Protein AF-A0AA38F2C9-F1 (afdb_monomer)

Secondary structure (DSSP, 8-state):
-BHHHHHHHHHHTTEE-S---SB---BHHHHHHTT-B---SSTT-SBGGGGEEEEEEEEE--GGGTSEEEEEEETT-TTHHHHTT-TTTT-EEEEEEE--EE--EEEEEEEEEEGGGHHHHHHHHHHH-TT-EEEEEGGGTEEEEEEEEEE-TTSS---EE--GGGS-EEHHHHHHHHHHHHHHHT-S--HHHHHHHHHHHHHHHHTTTTEESTTS----SPEEEEHHHHS-B--TT--TT-S-TTS-TTTTSPPPTT-EE-TT-TTTT---EEEEEEEEEGGGHHHHHHHHHHHHHH-GGGGHHHHHTT-EEEEEE----STTS-SS-EEEEEEEEE--SSTTPPPTTHHHHHHHHHIIIIIT--EE-TTSS-GGGGTTGGGGSS-HHHHHHHHHHH-TT-TT--HHHHHHTTSSS-S---STTTTTTTSS---SGGGG-GGGTEEEEE-S---SSSPPPEEEEE----TT------S-----TTSSSGGG--SSS---TTT-EE-TTS-EE-HHHHHHHHHTT-B-TTT-PBP-GGG-EEHHHH-HHHHHHHHTSEEE-TTGGGT---EEEHHHHHHHHHH-GGGG-EEE-TTT--EEEGGGHHHHHTTS---

InterPro domains:
  IPR007173 D-arabinono-1,4-lactone oxidase, C-terminal domain [PF04030] (273-410)
  IPR010030 L-gulonolactone oxidase, plant [TIGR01677] (2-452)
  IPR013083 Zinc finger, RING/FYVE/PHD-type [G3DSA:3.30.40.10] (495-590)
  IPR016169 FAD-binding, type PCMH, subdomain 2 [G3DSA:3.30.465.10] (1-101)
  IPR017907 Zinc finger, RING-type, conserved site [PS00518] (509-518)
  IPR036318 FAD-binding, type PCMH-like superfamily [SSF56176] (3-100)
  IPR055154 L-gulonolactone oxidase 2-like, C-terminal domain [PF22906] (423-452)

Foldseek 3Di:
DWQLVVQVVQVVVQWHQQEFAQAGLDDPQRLQQQQGFAFAPPDQGTTSLSFWQWWWFWFADDVVCVGIDIDIDGPVDPLSLLSSHPNQLLGHTPDTDGDIGGWWKKWWAKDKDFQPCVLPCVVVLRVVAGRWKWFAQLLVRIIIITRMHTDGPPPDWAKFAAAPLQAWDFLQVQQVVLVVQVVCQPDQDCVVLLVVLVVCVVVCNVQVNRMATRPDGNPHGGHMHISSRHNYHHHFQADPPDPDRSHRPQVPHDGDRGDIHNQPDPSGSGFDKAKWKWKFAPVCVSVLVVVLSVLCVVPSSLRSQQSNFRHWMWGWGAADLRFQDAHGGIIITITIGGADPDALDAGRSQQSVLQSRCCRVFVRVIATRRVGAFQQSLQCRSVRGNHLPVSVVSSCVRHVPRPSHDQSNCLSSVNHPHRADDDQCSVSRSRDQDDFQSVQPVVVQWGWDFHPPPDDDTDTGIGGDGDPPDPPDPPPVPVPDDDDPPPDCVVADEPDPDDQLQQWKAAPVRHTYGPVRLVVCVVPVCADPPPRHRGDPVRIGRCCVVPVPVSVVQQQDKDDAPCVVVPRPDIGGNVCNVVVVVPDPQQQPWDADPPPRDIDGNVCVVVVCVVPPDD

Structure (mmCIF, N/CA/C/O backbone):
data_AF-A0AA38F2C9-F1
#
_entry.id   AF-A0AA38F2C9-F1
#
loop_
_atom_site.group_PDB
_atom_site.id
_atom_site.type_symbol
_atom_site.label_atom_id
_atom_site.label_alt_id
_atom_site.label_comp_id
_atom_site.label_asym_id
_atom_site.label_entity_id
_atom_site.label_seq_id
_atom_site.pdbx_PDB_ins_code
_atom_site.Cartn_x
_atom_site.Cartn_y
_atom_site.Cartn_z
_atom_site.occupancy
_atom_site.B_iso_or_equiv
_atom_site.auth_seq_id
_atom_site.auth_comp_id
_atom_site.auth_asym_id
_atom_site.auth_atom_id
_atom_site.pdbx_PDB_model_num
ATOM 1 N N . VAL A 1 1 ? -1.061 -10.752 17.573 1.00 82.69 1 VAL A N 1
ATOM 2 C CA . VAL A 1 1 ? -0.953 -11.929 16.672 1.00 82.69 1 VAL A CA 1
ATOM 3 C C . VAL A 1 1 ? -0.639 -11.419 15.274 1.00 82.69 1 VAL A C 1
ATOM 5 O O . VAL A 1 1 ? -1.269 -10.444 14.869 1.00 82.69 1 VAL A O 1
ATOM 8 N N . GLY A 1 2 ? 0.355 -12.000 14.598 1.00 88.19 2 GLY A N 1
ATOM 9 C CA . GLY A 1 2 ? 0.677 -11.685 13.200 1.00 88.19 2 GLY A CA 1
ATOM 10 C C . GLY A 1 2 ? -0.240 -12.423 12.221 1.00 88.19 2 GLY A C 1
ATOM 11 O O . GLY A 1 2 ? -0.795 -13.469 12.567 1.00 88.19 2 GLY A O 1
ATOM 12 N N . LEU A 1 3 ? -0.402 -11.876 11.016 1.00 90.88 3 LEU A N 1
ATOM 13 C CA . LEU A 1 3 ? -1.291 -12.407 9.982 1.00 90.88 3 LEU A CA 1
ATOM 14 C C . LEU A 1 3 ? -0.943 -13.856 9.606 1.00 90.88 3 LEU A C 1
ATOM 16 O O . LEU A 1 3 ? -1.834 -14.703 9.638 1.00 90.88 3 LEU A O 1
ATOM 20 N N . ARG A 1 4 ? 0.335 -14.177 9.356 1.00 89.19 4 ARG A N 1
ATOM 21 C CA . ARG A 1 4 ? 0.777 -15.554 9.050 1.00 89.19 4 ARG A CA 1
ATOM 22 C C . ARG A 1 4 ? 0.271 -16.572 10.070 1.00 89.19 4 ARG A C 1
ATOM 24 O O . ARG A 1 4 ? -0.413 -17.528 9.715 1.00 89.19 4 ARG A O 1
ATOM 31 N N . LYS A 1 5 ? 0.526 -16.308 11.354 1.00 90.19 5 LYS A N 1
ATOM 32 C CA . LYS A 1 5 ? 0.117 -17.184 12.456 1.00 90.19 5 LYS A CA 1
ATOM 33 C C . LYS A 1 5 ? -1.395 -17.406 12.501 1.00 90.19 5 LYS A C 1
ATOM 35 O O . LYS A 1 5 ? -1.833 -18.515 12.793 1.00 90.19 5 LYS A O 1
ATOM 40 N N . LEU A 1 6 ? -2.200 -16.376 12.221 1.00 93.31 6 LEU A N 1
ATOM 41 C CA . LEU A 1 6 ? -3.653 -16.539 12.121 1.00 93.31 6 LEU A CA 1
ATOM 42 C C . LEU A 1 6 ? -4.019 -17.481 10.967 1.00 93.31 6 LEU A C 1
ATOM 44 O O . LEU A 1 6 ? -4.810 -18.401 11.163 1.00 93.31 6 LEU A O 1
ATOM 48 N N . LEU A 1 7 ? -3.446 -17.259 9.782 1.00 94.44 7 LEU A N 1
ATOM 49 C CA . LEU A 1 7 ? -3.750 -18.048 8.590 1.00 94.44 7 LEU A CA 1
ATOM 50 C C . LEU A 1 7 ? -3.402 -19.530 8.772 1.00 94.44 7 LEU A C 1
ATOM 52 O O . LEU A 1 7 ? -4.213 -20.386 8.418 1.00 94.44 7 LEU A O 1
ATOM 56 N N . ASP A 1 8 ? -2.256 -19.831 9.382 1.00 93.06 8 ASP A N 1
ATOM 57 C CA . ASP A 1 8 ? -1.821 -21.208 9.635 1.00 93.06 8 ASP A CA 1
ATOM 58 C C . ASP A 1 8 ? -2.732 -21.909 10.658 1.00 93.06 8 ASP A C 1
ATOM 60 O O . ASP A 1 8 ? -3.128 -23.061 10.466 1.00 93.06 8 ASP A O 1
ATOM 64 N N . VAL A 1 9 ? -3.141 -21.202 11.721 1.00 95.81 9 VAL A N 1
ATOM 65 C CA . VAL A 1 9 ? -4.092 -21.730 12.716 1.00 95.81 9 VAL A CA 1
ATOM 66 C C . VAL A 1 9 ? -5.458 -22.008 12.088 1.00 95.81 9 VAL A C 1
ATOM 68 O O . VAL A 1 9 ? -6.056 -23.047 12.374 1.00 95.81 9 VAL A O 1
ATOM 71 N N . LEU A 1 10 ? -5.956 -21.117 11.225 1.00 97.38 10 LEU A N 1
ATOM 72 C CA . LEU A 1 10 ? -7.212 -21.335 10.504 1.00 97.38 10 LEU A CA 1
ATOM 73 C C . LEU A 1 10 ? -7.112 -22.556 9.586 1.00 97.38 10 LEU A C 1
ATOM 75 O O . LEU A 1 10 ? -7.970 -23.439 9.653 1.00 97.38 10 LEU A O 1
ATOM 79 N N . ALA A 1 11 ? -6.041 -22.651 8.796 1.00 97.06 11 ALA A N 1
ATOM 80 C CA . ALA A 1 11 ? -5.825 -23.767 7.884 1.00 97.06 11 ALA A CA 1
ATOM 81 C C . ALA A 1 11 ? -5.763 -25.111 8.625 1.00 97.06 11 ALA A C 1
ATOM 83 O O . ALA A 1 11 ? -6.429 -26.065 8.220 1.00 97.06 11 ALA A O 1
ATOM 84 N N . ALA A 1 12 ? -5.065 -25.172 9.765 1.00 97.75 12 ALA A N 1
ATOM 85 C CA . ALA A 1 12 ? -5.003 -26.359 10.622 1.00 97.75 12 ALA A CA 1
ATOM 86 C C . ALA A 1 12 ? -6.372 -26.777 11.199 1.00 97.75 12 ALA A C 1
ATOM 88 O O . ALA A 1 12 ? -6.556 -27.924 11.604 1.00 97.75 12 ALA A O 1
ATOM 89 N N . LYS A 1 13 ? -7.347 -25.861 11.237 1.00 98.12 13 LYS A N 1
ATOM 90 C CA . LYS A 1 13 ? -8.738 -26.121 11.642 1.00 98.12 13 LYS A CA 1
ATOM 91 C C . LYS A 1 13 ? -9.680 -26.367 10.460 1.00 98.12 13 LYS A C 1
ATOM 93 O O . LYS A 1 13 ? -10.885 -26.470 10.668 1.00 98.12 13 LYS A O 1
ATOM 98 N N . GLY A 1 14 ? -9.162 -26.472 9.234 1.00 98.25 14 GLY A N 1
ATOM 99 C CA . GLY A 1 14 ? -9.986 -26.634 8.035 1.00 98.25 14 GLY A CA 1
ATOM 100 C C . GLY A 1 14 ? -10.771 -25.370 7.675 1.00 98.25 14 GLY A C 1
ATOM 101 O O . GLY A 1 14 ? -11.826 -25.465 7.046 1.00 98.25 14 GLY A O 1
ATOM 102 N N . LEU A 1 15 ? -10.260 -24.197 8.058 1.00 98.50 15 LEU A N 1
ATOM 103 C CA . LEU A 1 15 ? -10.855 -22.886 7.806 1.00 98.50 15 LEU A CA 1
ATOM 104 C C . LEU A 1 15 ? -9.915 -21.999 6.977 1.00 98.50 15 LEU A C 1
ATOM 106 O O . LEU A 1 15 ? -8.709 -22.230 6.911 1.00 98.50 15 LEU A O 1
ATOM 110 N N . ALA A 1 16 ? -10.461 -20.965 6.347 1.00 97.06 16 ALA A N 1
ATOM 111 C CA . ALA A 1 16 ? -9.704 -19.990 5.575 1.00 97.06 16 ALA A CA 1
ATOM 112 C C . ALA A 1 16 ? -10.287 -18.583 5.720 1.00 97.06 16 ALA A C 1
ATOM 114 O O . ALA A 1 16 ? -11.503 -18.393 5.692 1.00 97.06 16 ALA A O 1
ATOM 115 N N . LEU A 1 17 ? -9.402 -17.587 5.802 1.00 96.00 17 LEU A N 1
ATOM 116 C CA . LEU A 1 17 ? -9.765 -16.209 5.492 1.00 96.00 17 LEU A CA 1
ATOM 117 C C . LEU A 1 17 ? -9.723 -16.041 3.960 1.00 96.00 17 LEU A C 1
ATOM 119 O O . LEU A 1 17 ? -8.668 -16.327 3.381 1.00 96.00 17 LEU A O 1
ATOM 123 N N . PRO A 1 18 ? -10.819 -15.635 3.290 1.00 94.00 18 PRO A N 1
ATOM 124 C CA . PRO A 1 18 ? -10.886 -15.656 1.825 1.00 94.00 18 PRO A CA 1
ATOM 125 C C . PRO A 1 18 ? -9.924 -14.683 1.148 1.00 94.00 18 PRO A C 1
ATOM 127 O O . PRO A 1 18 ? -9.417 -14.984 0.070 1.00 94.00 18 PRO A O 1
ATOM 130 N N . GLN A 1 19 ? -9.677 -13.538 1.787 1.00 94.44 19 GLN A N 1
ATOM 131 C CA . GLN A 1 19 ? -8.844 -12.452 1.280 1.00 94.44 19 GLN A CA 1
ATOM 132 C C . GLN A 1 19 ? -7.826 -12.021 2.326 1.00 94.44 19 GLN A C 1
ATOM 134 O O . GLN A 1 19 ? -8.123 -12.004 3.521 1.00 94.44 19 GLN A O 1
ATOM 139 N N . THR A 1 20 ? -6.636 -11.644 1.868 1.00 93.19 20 THR A N 1
ATOM 140 C CA . THR A 1 20 ? -5.574 -11.078 2.699 1.00 93.19 20 THR A CA 1
ATOM 141 C C . THR A 1 20 ? -4.602 -10.256 1.843 1.00 93.19 20 THR A C 1
ATOM 143 O O . THR A 1 20 ? -4.793 -10.143 0.635 1.00 93.19 20 THR A O 1
ATOM 146 N N . THR A 1 21 ? -3.571 -9.684 2.462 1.00 92.38 21 THR A N 1
ATOM 147 C CA . THR A 1 21 ? -2.448 -9.009 1.800 1.00 92.38 21 THR A CA 1
ATOM 148 C C . THR A 1 21 ? -1.398 -9.982 1.263 1.00 92.38 21 THR A C 1
ATOM 150 O O . THR A 1 21 ? -1.154 -11.030 1.862 1.00 92.38 21 THR A O 1
ATOM 153 N N . ASP A 1 22 ? -0.680 -9.583 0.212 1.00 90.62 22 ASP A N 1
ATOM 154 C CA . ASP A 1 22 ? 0.402 -10.392 -0.378 1.00 90.62 22 ASP A CA 1
ATOM 155 C C . ASP A 1 22 ? 1.571 -10.624 0.601 1.00 90.62 22 ASP A C 1
ATOM 157 O O . ASP A 1 22 ? 2.200 -11.679 0.574 1.00 90.62 22 ASP A O 1
ATOM 161 N N . TRP A 1 23 ? 1.818 -9.680 1.519 1.00 91.00 23 TRP A N 1
ATOM 162 C CA . TRP A 1 23 ? 2.770 -9.829 2.626 1.00 91.00 23 TRP A CA 1
ATOM 163 C C . TRP A 1 23 ? 2.051 -10.123 3.945 1.00 91.00 23 TRP A C 1
ATOM 165 O O . TRP A 1 23 ? 1.129 -9.400 4.330 1.00 91.00 23 TRP A O 1
ATOM 175 N N . ASP A 1 24 ? 2.497 -11.149 4.669 1.00 89.25 24 ASP A N 1
ATOM 176 C CA . ASP A 1 24 ? 1.872 -11.603 5.922 1.00 89.25 24 ASP A CA 1
ATOM 177 C C . ASP A 1 24 ? 2.577 -11.141 7.214 1.00 89.25 24 ASP A C 1
ATOM 179 O O . ASP A 1 24 ? 2.164 -11.522 8.315 1.00 89.25 24 ASP A O 1
ATOM 183 N N . GLY A 1 25 ? 3.611 -10.299 7.111 1.00 87.38 25 GLY A N 1
ATOM 184 C CA . GLY A 1 25 ? 4.356 -9.772 8.264 1.00 87.38 25 GLY A CA 1
ATOM 185 C C . GLY A 1 25 ? 3.619 -8.687 9.060 1.00 87.38 25 GLY A C 1
ATOM 186 O O . GLY A 1 25 ? 4.224 -7.977 9.859 1.00 87.38 25 GLY A O 1
ATOM 187 N N . LEU A 1 26 ? 2.310 -8.536 8.844 1.00 90.38 26 LEU A N 1
ATOM 188 C CA . LEU A 1 26 ? 1.482 -7.484 9.425 1.00 90.38 26 LEU A CA 1
ATOM 189 C C . LEU A 1 26 ? 0.777 -7.943 10.708 1.00 90.38 26 LEU A C 1
ATOM 191 O O . LEU A 1 26 ? 0.357 -9.096 10.851 1.00 90.38 26 LEU A O 1
ATOM 195 N N . SER A 1 27 ? 0.578 -7.009 11.641 1.00 92.69 27 SER A N 1
ATOM 196 C CA . SER A 1 27 ? -0.274 -7.232 12.813 1.00 92.69 27 SER A CA 1
ATOM 197 C C . SER A 1 27 ? -1.757 -7.164 12.438 1.00 92.69 27 SER A C 1
ATOM 199 O O . SER A 1 27 ? -2.153 -6.419 11.541 1.00 92.69 27 SER A O 1
ATOM 201 N N . MET A 1 28 ? -2.610 -7.896 13.161 1.00 93.62 28 MET A N 1
ATOM 202 C CA . MET A 1 28 ? -4.052 -7.893 12.870 1.00 93.62 28 MET A CA 1
ATOM 203 C C . MET A 1 28 ? -4.741 -6.561 13.126 1.00 93.62 28 MET A C 1
ATOM 205 O O . MET A 1 28 ? -5.602 -6.170 12.345 1.00 93.62 28 MET A O 1
ATOM 209 N N . ALA A 1 29 ? -4.318 -5.830 14.156 1.00 95.12 29 ALA A N 1
ATOM 210 C CA . ALA A 1 29 ? -4.806 -4.476 14.379 1.00 95.12 29 ALA A CA 1
ATOM 211 C C . ALA A 1 29 ? -4.426 -3.550 13.211 1.00 95.12 29 ALA A C 1
ATOM 213 O O . ALA A 1 29 ? -5.278 -2.819 12.725 1.00 95.12 29 ALA A O 1
ATOM 214 N N . GLY A 1 30 ? -3.186 -3.622 12.709 1.00 95.44 30 GLY A N 1
ATOM 215 C CA . GLY A 1 30 ? -2.737 -2.796 11.583 1.00 95.44 30 GLY A CA 1
ATOM 216 C C . GLY A 1 30 ? -3.470 -3.107 10.276 1.00 95.44 30 GLY A C 1
ATOM 217 O O . GLY A 1 30 ? -3.908 -2.186 9.587 1.00 95.44 30 GLY A O 1
ATOM 218 N N . VAL A 1 31 ? -3.657 -4.398 9.973 1.00 95.19 31 VAL A N 1
ATOM 219 C CA . VAL A 1 31 ? -4.413 -4.878 8.802 1.00 95.19 31 VAL A CA 1
ATOM 220 C C . VAL A 1 31 ? -5.831 -4.310 8.778 1.00 95.19 31 VAL A C 1
ATOM 222 O O . VAL A 1 31 ? -6.266 -3.794 7.753 1.00 95.19 31 VAL A O 1
ATOM 225 N N . VAL A 1 32 ? -6.534 -4.362 9.912 1.00 96.38 32 VAL A N 1
ATOM 226 C CA . VAL A 1 32 ? -7.900 -3.837 10.024 1.00 96.38 32 VAL A CA 1
ATOM 227 C C . VAL A 1 32 ? -7.890 -2.309 9.966 1.00 96.38 32 VAL A C 1
ATOM 229 O O . VAL A 1 32 ? -8.516 -1.723 9.091 1.00 96.38 32 VAL A O 1
ATOM 232 N N . SER A 1 33 ? -7.104 -1.646 10.820 1.00 97.00 33 SER A N 1
ATOM 233 C CA . SER A 1 33 ? -7.107 -0.182 10.946 1.00 97.00 33 SER A CA 1
ATOM 234 C C . SER A 1 33 ? -6.791 0.573 9.654 1.00 97.00 33 SER A C 1
ATOM 236 O O . SER A 1 33 ? -7.200 1.726 9.530 1.00 97.00 33 SER A O 1
ATOM 238 N N . THR A 1 34 ? -6.078 -0.048 8.711 1.00 96.06 34 THR A N 1
ATOM 239 C CA . THR A 1 34 ? -5.669 0.569 7.437 1.00 96.06 34 THR A CA 1
ATOM 240 C C . THR A 1 34 ? -6.456 0.081 6.218 1.00 96.06 34 THR A C 1
ATOM 242 O O . THR A 1 34 ? -6.112 0.468 5.103 1.00 96.06 34 THR A O 1
ATOM 245 N N . ALA A 1 35 ? -7.513 -0.719 6.41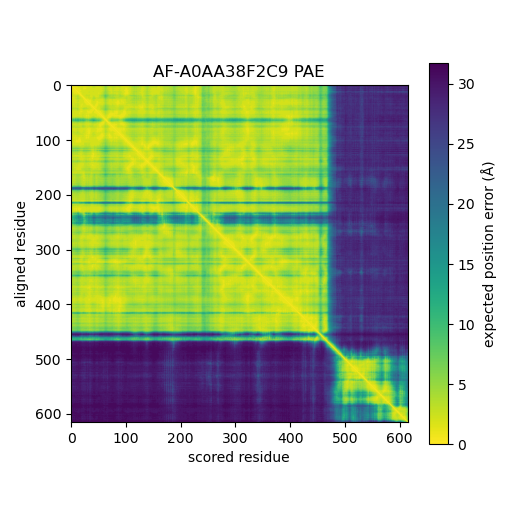7 1.00 95.62 35 ALA A N 1
ATOM 246 C CA . ALA A 1 35 ? -8.306 -1.338 5.348 1.00 95.62 35 ALA A CA 1
ATOM 247 C C . ALA A 1 35 ? -7.465 -2.179 4.369 1.00 95.62 35 ALA A C 1
ATOM 249 O O . ALA A 1 35 ? -7.669 -2.138 3.154 1.00 95.62 35 ALA A O 1
ATOM 250 N N . ALA A 1 36 ? -6.501 -2.942 4.892 1.00 95.56 36 ALA A N 1
ATOM 251 C CA . ALA A 1 36 ? -5.653 -3.778 4.057 1.00 95.56 36 ALA A CA 1
ATOM 252 C C . ALA A 1 36 ? -6.485 -4.832 3.301 1.00 95.56 36 ALA A C 1
ATOM 254 O O . ALA A 1 36 ? -7.548 -5.268 3.758 1.00 95.56 36 ALA A O 1
ATOM 255 N N . HIS A 1 37 ? -6.020 -5.225 2.115 1.00 95.44 37 HIS A 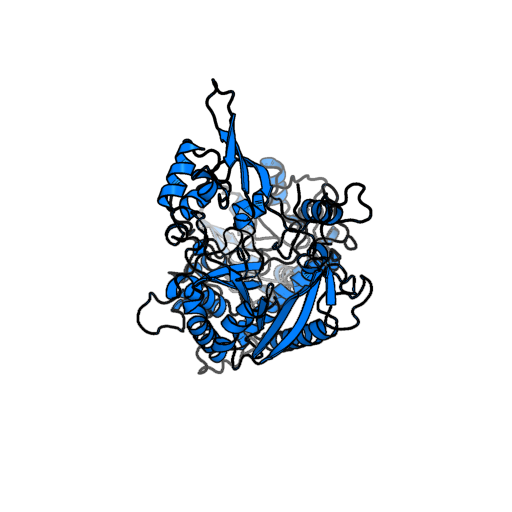N 1
ATOM 256 C CA . HIS A 1 37 ? -6.871 -5.929 1.160 1.00 95.44 37 HIS A CA 1
ATOM 257 C C . HIS A 1 37 ? -6.108 -6.837 0.195 1.00 95.44 37 HIS A C 1
ATOM 259 O O . HIS A 1 37 ? -4.913 -6.656 -0.042 1.00 95.44 37 HIS A O 1
ATOM 265 N N . GLY A 1 38 ? -6.853 -7.788 -0.373 1.00 94.81 38 GLY A N 1
ATOM 266 C CA . GLY A 1 38 ? -6.496 -8.549 -1.568 1.00 94.81 38 GLY A CA 1
ATOM 267 C C . GLY A 1 38 ? -7.128 -7.941 -2.825 1.00 94.81 38 GLY A C 1
ATOM 268 O O . GLY A 1 38 ? -7.227 -6.719 -2.957 1.00 94.81 38 GLY A O 1
ATOM 269 N N . SER A 1 39 ? -7.586 -8.787 -3.750 1.00 96.19 39 SER A N 1
ATOM 270 C CA . SER A 1 39 ? -8.213 -8.363 -5.011 1.00 96.19 39 SER A CA 1
ATOM 271 C C . SER A 1 39 ? -9.435 -9.225 -5.314 1.00 96.19 39 SER A C 1
ATOM 273 O O . SER A 1 39 ? -9.280 -10.417 -5.574 1.00 96.19 39 SER A O 1
ATOM 275 N N . SER A 1 40 ? -10.647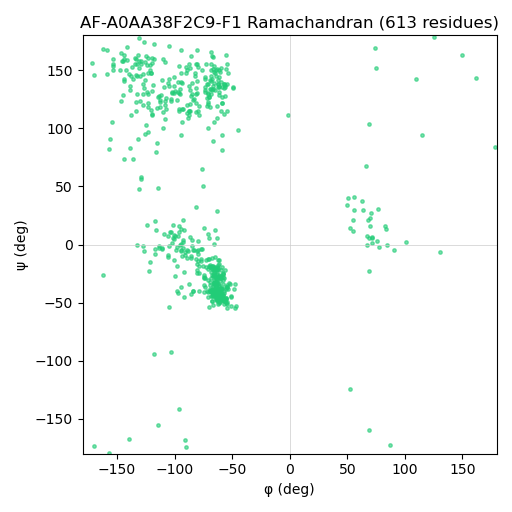 -8.656 -5.251 1.00 96.38 40 SER A N 1
ATOM 276 C CA . SER A 1 40 ? -11.880 -9.353 -5.653 1.00 96.38 40 SER A CA 1
ATOM 277 C C . SER A 1 40 ? -13.116 -8.452 -5.727 1.00 96.38 40 SER A C 1
ATOM 279 O O . SER A 1 40 ? -13.304 -7.569 -4.887 1.00 96.38 40 SER A O 1
ATOM 281 N N . LEU A 1 41 ? -14.009 -8.757 -6.679 1.00 96.25 41 LEU A N 1
ATOM 282 C CA . LEU A 1 41 ? -15.400 -8.267 -6.727 1.00 96.25 41 LEU A CA 1
ATOM 283 C C . LEU A 1 41 ? -16.438 -9.308 -6.263 1.00 96.25 41 LEU A C 1
ATOM 285 O O . LEU A 1 41 ? -17.647 -9.049 -6.285 1.00 96.25 41 LEU A O 1
ATOM 289 N N . TRP A 1 42 ? -15.993 -10.492 -5.851 1.00 95.88 42 TRP A N 1
ATOM 290 C CA . TRP A 1 42 ? -16.858 -11.602 -5.462 1.00 95.88 42 TRP A CA 1
ATOM 291 C C . TRP A 1 42 ? -17.182 -11.547 -3.972 1.00 95.88 42 TRP A C 1
ATOM 293 O O . TRP A 1 42 ? -16.416 -11.007 -3.177 1.00 95.88 42 TRP A O 1
ATOM 303 N N . GLY A 1 43 ? -18.334 -12.098 -3.578 1.00 94.31 43 GLY A N 1
ATOM 304 C CA . GLY A 1 43 ? -18.756 -12.127 -2.174 1.00 94.31 43 GLY A CA 1
ATOM 305 C C . GLY A 1 43 ? -18.718 -10.738 -1.522 1.00 94.31 43 GLY A C 1
ATOM 306 O O . GLY A 1 43 ? -19.327 -9.792 -2.039 1.00 94.31 43 GLY A O 1
ATOM 307 N N . LYS A 1 44 ? -17.978 -10.632 -0.408 1.00 94.19 44 LYS A N 1
ATOM 308 C CA . LYS A 1 44 ? -17.714 -9.384 0.333 1.00 94.19 44 LYS A CA 1
ATOM 309 C C . LYS A 1 44 ? -16.599 -8.511 -0.275 1.00 94.19 44 LYS A C 1
ATOM 311 O O . LYS A 1 44 ? -16.408 -7.385 0.158 1.00 94.19 44 LYS A O 1
ATOM 316 N N . GLY A 1 45 ? -15.902 -8.982 -1.309 1.00 95.19 45 GLY A N 1
ATOM 317 C CA . GLY A 1 45 ? -14.813 -8.263 -1.973 1.00 95.19 45 GLY A CA 1
ATOM 318 C C . GLY A 1 45 ? -13.445 -8.480 -1.327 1.00 95.19 45 GLY A C 1
ATOM 319 O O . GLY A 1 45 ? -13.287 -9.328 -0.447 1.00 95.19 45 GLY A O 1
ATOM 320 N N . GLY A 1 46 ? -12.448 -7.728 -1.807 1.00 94.62 46 GLY A N 1
ATOM 321 C CA . GLY A 1 46 ? -11.036 -7.856 -1.420 1.00 94.62 46 GLY A CA 1
ATOM 322 C C . GLY A 1 46 ? -10.644 -7.304 -0.040 1.00 94.62 46 GLY A C 1
ATOM 323 O O . GLY A 1 46 ? -9.586 -7.674 0.465 1.00 94.62 46 GLY A O 1
ATOM 324 N N . GLY A 1 47 ? -11.448 -6.429 0.570 1.00 95.81 47 GLY A N 1
ATOM 325 C CA . GLY A 1 47 ? -11.114 -5.772 1.840 1.00 95.81 47 GLY A CA 1
ATOM 326 C C . GLY A 1 47 ? -11.182 -6.716 3.040 1.00 95.81 47 GLY A C 1
ATOM 327 O O . GLY A 1 47 ? -12.209 -7.348 3.271 1.00 95.81 47 GLY A O 1
ATOM 328 N N . ILE A 1 48 ? -10.105 -6.815 3.825 1.00 96.12 48 ILE A N 1
ATOM 329 C CA . ILE A 1 48 ? -10.038 -7.732 4.981 1.00 96.12 48 ILE A CA 1
ATOM 330 C C . ILE A 1 48 ? -10.978 -7.278 6.105 1.00 96.12 48 ILE A C 1
ATOM 332 O O . ILE A 1 48 ? -11.542 -8.099 6.833 1.00 96.12 48 ILE A O 1
ATOM 336 N N . HIS A 1 49 ? -11.170 -5.966 6.233 1.00 96.62 49 HIS A N 1
ATOM 337 C CA . HIS A 1 49 ? -12.031 -5.333 7.226 1.00 96.62 49 HIS A CA 1
ATOM 338 C C . HIS A 1 49 ? -13.509 -5.761 7.095 1.00 96.62 49 HIS A C 1
ATOM 340 O O . HIS A 1 49 ? -14.177 -5.933 8.113 1.00 96.62 49 HIS A O 1
ATOM 346 N N . GLU A 1 50 ? -13.976 -6.109 5.888 1.00 96.88 50 GLU A N 1
ATOM 347 C CA . GLU A 1 50 ? -15.328 -6.649 5.622 1.00 96.88 50 GLU A CA 1
ATOM 348 C C . GLU A 1 50 ? -15.610 -8.005 6.300 1.00 96.88 50 GLU A C 1
ATOM 350 O O . GLU A 1 50 ? -16.764 -8.418 6.497 1.00 96.88 50 GLU A O 1
ATOM 355 N N . TYR A 1 51 ? -14.552 -8.738 6.646 1.00 97.31 51 TYR A N 1
ATOM 356 C CA . TYR A 1 51 ? -14.640 -10.046 7.294 1.00 97.31 51 TYR A CA 1
ATOM 357 C C . TYR A 1 51 ? -14.579 -9.945 8.825 1.00 97.31 51 TYR A C 1
ATOM 359 O O . TYR A 1 51 ? -14.727 -10.960 9.500 1.00 97.31 51 TYR A O 1
ATOM 367 N N . VAL A 1 52 ? -14.400 -8.754 9.407 1.00 98.12 52 VAL A N 1
ATOM 368 C CA . VAL A 1 52 ? -14.349 -8.553 10.865 1.00 98.12 52 VAL A CA 1
ATOM 369 C C . VAL A 1 52 ? -15.761 -8.485 11.438 1.00 98.12 52 VAL A C 1
ATOM 371 O O . VAL A 1 52 ? -16.464 -7.525 11.190 1.00 98.12 52 VAL A O 1
ATOM 374 N N . VAL A 1 53 ? -16.197 -9.427 12.268 1.00 98.19 53 VAL A N 1
ATOM 375 C CA . VAL A 1 53 ? -17.548 -9.419 12.882 1.00 98.19 53 VAL A CA 1
ATOM 376 C C . VAL A 1 53 ? -17.576 -8.871 14.312 1.00 98.19 53 VAL A C 1
ATOM 378 O O . VAL A 1 53 ? -18.642 -8.707 14.904 1.00 98.19 53 VAL A O 1
ATOM 381 N N . GLY A 1 54 ? -16.412 -8.557 14.881 1.00 98.50 54 GLY A N 1
ATOM 382 C CA . GLY A 1 54 ? -16.334 -7.904 16.183 1.00 98.50 54 GLY A CA 1
ATOM 383 C C . GLY A 1 54 ? -14.931 -7.448 16.559 1.00 98.50 54 GLY A C 1
ATOM 384 O O . GLY A 1 54 ? -13.933 -7.995 16.079 1.00 98.50 54 GLY A O 1
ATOM 385 N N . LEU A 1 55 ? -14.868 -6.449 17.437 1.00 98.50 55 LEU A N 1
ATOM 386 C CA . LEU A 1 55 ? -13.637 -5.830 17.927 1.00 98.50 55 LEU A CA 1
ATOM 387 C C . LEU A 1 55 ? -13.724 -5.576 19.435 1.00 98.50 55 LEU A C 1
ATOM 389 O O . LEU A 1 55 ? -14.779 -5.207 19.945 1.00 98.50 55 LEU A O 1
ATOM 393 N N . THR A 1 56 ? -12.595 -5.707 20.130 1.00 98.62 56 THR A N 1
ATOM 394 C CA . THR A 1 56 ? -12.414 -5.136 21.472 1.00 98.62 56 THR A CA 1
ATOM 395 C C . THR A 1 56 ? -11.360 -4.041 21.393 1.00 98.62 56 THR A C 1
ATOM 397 O O . THR A 1 56 ? -10.261 -4.279 20.885 1.00 98.62 56 THR A O 1
ATOM 400 N N . ILE A 1 57 ? -11.689 -2.852 21.895 1.00 98.50 57 ILE A N 1
ATOM 401 C CA . ILE A 1 57 ? -10.843 -1.656 21.817 1.00 98.50 57 ILE A CA 1
ATOM 402 C C . ILE A 1 57 ? -10.599 -1.115 23.221 1.00 98.50 57 ILE A C 1
ATOM 404 O O . ILE A 1 57 ? -11.532 -0.958 24.008 1.00 98.50 57 ILE A O 1
ATOM 408 N N . VAL A 1 58 ? -9.337 -0.836 23.532 1.00 98.06 58 VAL A N 1
ATOM 409 C CA . VAL A 1 58 ? -8.915 -0.125 24.738 1.00 98.06 58 VAL A CA 1
ATOM 410 C C . VAL A 1 58 ? -8.963 1.369 24.445 1.00 98.06 58 VAL A C 1
ATOM 412 O O . VAL A 1 58 ? -8.280 1.843 23.537 1.00 98.06 58 VAL A O 1
ATOM 415 N N . VAL A 1 59 ? -9.755 2.101 25.222 1.00 97.56 59 VAL A N 1
ATOM 416 C CA . VAL A 1 59 ? -9.935 3.551 25.076 1.00 97.56 59 VAL A CA 1
ATOM 417 C C . VAL A 1 59 ? -9.594 4.261 26.390 1.00 97.56 59 VAL A C 1
ATOM 419 O O . VAL A 1 59 ? -9.700 3.630 27.454 1.00 97.56 59 VAL A O 1
ATOM 422 N N . PRO A 1 60 ? -9.188 5.545 26.358 1.00 96.00 60 PRO A N 1
ATOM 423 C CA . PRO A 1 60 ? -8.877 6.276 27.573 1.00 96.00 60 PRO A CA 1
ATOM 424 C C . PRO A 1 60 ? -10.143 6.475 28.412 1.00 96.00 60 PRO A C 1
ATOM 426 O O . PRO A 1 60 ? -11.273 6.504 27.915 1.00 96.00 60 PRO A O 1
ATOM 429 N N . ALA A 1 61 ? -9.958 6.563 29.722 1.00 93.06 61 ALA A N 1
ATOM 430 C CA . ALA A 1 61 ? -11.034 6.739 30.681 1.00 93.06 61 ALA A CA 1
ATOM 431 C C . ALA A 1 61 ? -10.559 7.593 31.860 1.00 93.06 61 ALA A C 1
ATOM 433 O O . ALA A 1 61 ? -9.364 7.793 32.067 1.00 93.06 61 ALA A O 1
ATOM 434 N N . THR A 1 62 ? -11.492 8.096 32.664 1.00 89.19 62 THR A N 1
ATOM 435 C CA . THR A 1 62 ? -11.132 8.922 33.823 1.00 89.19 62 THR A CA 1
ATOM 436 C C . THR A 1 62 ? -10.415 8.101 34.900 1.00 89.19 62 THR A C 1
ATOM 438 O O . THR A 1 62 ? -10.471 6.867 34.923 1.00 89.19 62 THR A O 1
ATOM 441 N N . THR A 1 63 ? -9.785 8.778 35.864 1.00 88.88 63 THR A N 1
ATOM 442 C CA . THR A 1 63 ? -9.152 8.126 37.028 1.00 88.88 63 THR A CA 1
ATOM 443 C C . THR A 1 63 ? -10.124 7.212 37.781 1.00 88.88 63 THR A C 1
ATOM 445 O O . THR A 1 63 ? -9.758 6.120 38.210 1.00 88.88 63 THR A O 1
ATOM 448 N N . HIS A 1 64 ? -11.396 7.612 37.870 1.00 89.81 64 HIS A N 1
ATOM 449 C CA . HIS A 1 64 ? -12.460 6.848 38.527 1.00 89.81 64 HIS A CA 1
ATOM 450 C C . HIS A 1 64 ? -12.793 5.554 37.769 1.00 89.81 64 HIS A C 1
ATOM 452 O O . HIS A 1 64 ? -13.228 4.571 38.362 1.00 89.81 64 HIS A O 1
ATOM 458 N N . GLN A 1 65 ? -12.538 5.537 36.460 1.00 87.69 65 GLN A N 1
ATOM 459 C CA . GLN A 1 65 ? -12.676 4.381 35.577 1.00 87.69 65 GLN A CA 1
ATOM 460 C C . GLN A 1 65 ? -11.349 3.632 35.374 1.00 87.69 65 GLN A C 1
ATOM 462 O O . GLN A 1 65 ? -11.250 2.810 34.471 1.00 87.69 65 GLN A O 1
ATOM 467 N N . ARG A 1 66 ? -10.343 3.877 36.227 1.00 89.31 66 ARG A N 1
ATOM 468 C CA . ARG A 1 66 ? -9.009 3.251 36.176 1.00 89.31 66 ARG A CA 1
ATOM 469 C C . ARG A 1 66 ? -8.210 3.566 34.902 1.00 89.31 66 ARG A C 1
ATOM 471 O O . ARG A 1 66 ? -7.478 2.706 34.423 1.00 89.31 66 ARG A O 1
ATOM 478 N N . TYR A 1 67 ? -8.311 4.795 34.388 1.00 91.44 67 TYR A N 1
ATOM 479 C CA . TYR A 1 67 ? -7.526 5.349 33.264 1.00 91.44 67 TYR A CA 1
ATOM 480 C C . TYR A 1 67 ? -7.797 4.758 31.872 1.00 91.44 67 TYR A C 1
ATOM 482 O O . TYR A 1 67 ? -7.555 5.428 30.871 1.00 91.44 67 TYR A O 1
ATOM 490 N N . ALA A 1 68 ? -8.321 3.537 31.779 1.00 95.06 68 ALA A N 1
ATOM 491 C CA . ALA A 1 68 ? -8.702 2.914 30.519 1.00 95.06 68 ALA A CA 1
ATOM 492 C C . ALA A 1 68 ? -9.916 2.001 30.702 1.00 95.06 68 ALA A C 1
ATOM 494 O O . ALA A 1 68 ? -10.108 1.394 31.757 1.00 95.06 68 ALA A O 1
ATOM 495 N N . LYS A 1 69 ? -10.719 1.863 29.647 1.00 95.38 69 LYS A N 1
ATOM 496 C CA . LYS A 1 69 ? -11.851 0.928 29.600 1.00 95.38 69 LYS A CA 1
ATOM 497 C C . LYS A 1 69 ? -11.855 0.145 28.292 1.00 95.38 69 LYS A C 1
ATOM 499 O O . LYS A 1 69 ? -11.260 0.565 27.301 1.00 95.38 69 LYS A O 1
ATOM 504 N N . LEU A 1 70 ? -12.552 -0.987 28.300 1.00 97.19 70 LEU A N 1
ATOM 505 C CA . LEU A 1 70 ? -12.775 -1.805 27.113 1.00 97.19 70 LEU A CA 1
ATOM 506 C C . LEU A 1 70 ? -14.115 -1.446 26.476 1.00 97.19 70 LEU A C 1
ATOM 508 O O . LEU A 1 70 ? -15.132 -1.356 27.163 1.00 97.19 70 LEU A O 1
ATOM 512 N N . ILE A 1 71 ? -14.109 -1.280 25.159 1.00 97.88 71 ILE A N 1
ATOM 513 C CA . ILE A 1 71 ? -15.312 -1.234 24.335 1.00 97.88 71 ILE A CA 1
ATOM 514 C C . ILE A 1 71 ? -15.363 -2.523 23.527 1.00 97.88 71 ILE A C 1
ATOM 516 O O . ILE A 1 71 ? -14.422 -2.842 22.801 1.00 97.88 71 ILE A O 1
ATOM 520 N N . HIS A 1 72 ? -16.466 -3.254 23.661 1.00 98.44 72 HIS A N 1
ATOM 521 C CA . HIS A 1 72 ? -16.748 -4.457 22.888 1.00 98.44 72 HIS A CA 1
ATOM 522 C C . HIS A 1 72 ? -17.759 -4.111 21.799 1.00 98.44 72 HIS A C 1
ATOM 524 O O . HIS A 1 72 ? -18.833 -3.601 22.106 1.00 98.44 72 HIS A O 1
ATOM 530 N N . LEU A 1 73 ? -17.399 -4.374 20.547 1.00 98.62 73 LEU A N 1
ATOM 531 C CA . LEU A 1 73 ? -18.208 -4.085 19.370 1.00 98.62 73 LEU A CA 1
ATOM 532 C C . LEU A 1 73 ? -18.531 -5.376 18.626 1.00 98.62 73 LEU A C 1
ATOM 534 O O . LEU A 1 73 ? -17.659 -6.221 18.406 1.00 98.62 73 LEU A O 1
ATOM 538 N N . THR A 1 74 ? -19.778 -5.488 18.196 1.00 98.38 74 THR A N 1
ATOM 539 C CA . THR A 1 74 ? -20.325 -6.566 17.372 1.00 98.38 74 THR A CA 1
ATOM 540 C C . THR A 1 74 ? -21.019 -5.978 16.146 1.00 98.38 74 THR A C 1
ATOM 542 O O . THR A 1 74 ? -21.184 -4.767 16.040 1.00 98.38 74 THR A O 1
ATOM 545 N N . GLU A 1 75 ? -21.478 -6.816 15.215 1.00 96.56 75 GLU A N 1
ATOM 546 C CA . GLU A 1 75 ? -22.207 -6.349 14.020 1.00 96.56 75 GLU A CA 1
ATOM 547 C C . GLU A 1 75 ? -23.519 -5.605 14.325 1.00 96.56 75 GLU A C 1
ATOM 549 O O . GLU A 1 75 ? -24.073 -4.961 13.439 1.00 96.56 75 GLU A O 1
ATOM 554 N N . LYS A 1 76 ? -24.021 -5.671 15.565 1.00 96.94 76 LYS A N 1
ATOM 555 C CA . LYS A 1 76 ? -25.200 -4.911 16.008 1.00 96.94 76 LYS A CA 1
ATOM 556 C C . LYS A 1 76 ? -24.872 -3.459 16.365 1.00 96.94 76 LYS A C 1
ATOM 558 O O . LYS A 1 76 ? -25.783 -2.643 16.474 1.00 96.94 76 LYS A O 1
ATOM 563 N N . ASP A 1 77 ? -23.596 -3.153 16.577 1.00 98.00 77 ASP A N 1
ATOM 564 C CA . ASP A 1 77 ? -23.129 -1.850 17.024 1.00 98.00 77 ASP A CA 1
ATOM 565 C C . ASP A 1 77 ? -22.697 -1.016 15.816 1.00 98.00 77 ASP A C 1
ATOM 567 O O . ASP A 1 77 ? -21.702 -1.321 15.160 1.00 98.00 77 ASP A O 1
ATOM 571 N N . GLU A 1 78 ? -23.391 0.090 15.541 1.00 96.81 78 GLU A N 1
ATOM 572 C CA . GLU A 1 78 ? -23.039 0.988 14.425 1.00 96.81 78 GLU A CA 1
ATOM 573 C C . GLU A 1 78 ? -21.604 1.541 14.534 1.00 96.81 78 GLU A C 1
ATOM 575 O O . GLU A 1 78 ? -20.976 1.849 13.522 1.00 96.81 78 GLU A O 1
ATOM 580 N N . ALA A 1 79 ? -21.041 1.616 15.746 1.00 98.19 79 ALA A N 1
ATOM 581 C CA . ALA A 1 79 ? -19.649 2.010 15.963 1.00 98.19 79 ALA A CA 1
ATOM 582 C C . ALA A 1 79 ? -18.632 1.012 15.368 1.00 98.19 79 ALA A C 1
ATOM 584 O O . ALA A 1 79 ? -17.489 1.396 15.110 1.00 98.19 79 ALA A O 1
ATOM 585 N N . LEU A 1 80 ? -19.026 -0.240 15.086 1.00 98.62 80 LEU A N 1
ATOM 586 C CA . LEU A 1 80 ? -18.156 -1.203 14.407 1.00 98.62 80 LEU A CA 1
ATOM 587 C C . LEU A 1 80 ? -17.761 -0.717 13.002 1.00 98.62 80 LEU A C 1
ATOM 589 O O . LEU A 1 80 ? -16.613 -0.912 12.607 1.00 98.62 80 LEU A O 1
ATOM 593 N N . LYS A 1 81 ? -18.656 -0.010 12.296 1.00 98.44 81 LYS A N 1
ATOM 594 C CA . LYS A 1 81 ? -18.386 0.574 10.967 1.00 98.44 81 LYS A CA 1
ATOM 595 C C . LYS A 1 81 ? -17.288 1.641 10.993 1.00 98.44 81 LYS A C 1
ATOM 597 O O . LYS A 1 81 ? -16.580 1.826 10.008 1.00 98.44 81 LYS A O 1
ATOM 602 N N . ALA A 1 82 ? -17.113 2.334 12.119 1.00 98.50 82 ALA A N 1
ATOM 603 C CA . ALA A 1 82 ? -15.973 3.227 12.327 1.00 98.50 82 ALA A CA 1
ATOM 604 C C . ALA A 1 82 ? -14.707 2.434 12.693 1.00 98.50 82 ALA A C 1
ATOM 606 O O . ALA A 1 82 ? -13.610 2.730 12.231 1.00 98.50 82 ALA A O 1
ATOM 607 N N . ALA A 1 83 ? -14.856 1.403 13.524 1.00 98.19 83 ALA A N 1
ATOM 608 C CA . ALA A 1 83 ? -13.734 0.654 14.074 1.00 98.19 83 ALA A CA 1
ATOM 609 C C . ALA A 1 83 ? -13.029 -0.283 13.079 1.00 98.19 83 ALA A C 1
ATOM 611 O O . ALA A 1 83 ? -11.826 -0.515 13.220 1.00 98.19 83 ALA A O 1
ATOM 612 N N . ARG A 1 84 ? -13.742 -0.796 12.070 1.00 97.31 84 ARG A N 1
ATOM 613 C CA . ARG A 1 84 ? -13.184 -1.659 11.017 1.00 97.31 84 ARG A CA 1
ATOM 614 C C . ARG A 1 84 ? -12.164 -0.954 10.118 1.00 97.31 84 ARG A C 1
ATOM 616 O O . ARG A 1 84 ? -11.318 -1.637 9.559 1.00 97.31 84 ARG A O 1
ATOM 623 N N . VAL A 1 85 ? -12.191 0.380 10.040 1.00 97.69 85 VAL A N 1
ATOM 624 C CA . VAL A 1 85 ? -11.157 1.214 9.400 1.00 97.69 85 VAL A CA 1
ATOM 625 C C . VAL A 1 85 ? -10.914 2.439 10.281 1.00 97.69 85 VAL A C 1
ATOM 627 O O . VAL A 1 85 ? -11.507 3.495 10.083 1.00 97.69 85 VAL A O 1
ATOM 630 N N . SER A 1 86 ? -10.082 2.272 11.309 1.00 97.12 86 SER A N 1
ATOM 631 C CA . SER A 1 86 ? -9.967 3.243 12.406 1.00 97.12 86 SER A CA 1
ATOM 632 C C . SER A 1 86 ? -8.765 4.179 12.331 1.00 97.12 86 SER A C 1
ATOM 634 O O . SER A 1 86 ? -8.696 5.116 13.121 1.00 97.12 86 SER A O 1
ATOM 636 N N . LEU A 1 87 ? -7.774 3.897 11.475 1.00 96.75 87 LEU A N 1
ATOM 637 C CA . LEU A 1 87 ? -6.459 4.562 11.472 1.00 96.75 87 LEU A CA 1
ATOM 638 C C . LEU A 1 87 ? -5.716 4.518 12.824 1.00 96.75 87 LEU A C 1
ATOM 640 O O . LEU A 1 87 ? -4.729 5.222 13.009 1.00 96.75 87 LEU A O 1
ATOM 644 N N . GLY A 1 88 ? -6.188 3.708 13.781 1.00 96.62 88 GLY A N 1
ATOM 645 C CA . GLY A 1 88 ? -5.693 3.690 15.158 1.00 96.62 88 GLY A CA 1
ATOM 646 C C . GLY A 1 88 ? -6.198 4.836 16.044 1.00 96.62 88 GLY A C 1
ATOM 647 O O . GLY A 1 88 ? -5.907 4.824 17.234 1.00 96.62 88 GLY A O 1
ATOM 648 N N . VAL A 1 89 ? -6.994 5.781 15.523 1.00 97.81 89 VAL A N 1
ATOM 649 C CA . VAL A 1 89 ? -7.398 6.992 16.270 1.00 97.81 89 VAL A CA 1
ATOM 650 C C . VAL A 1 89 ? -8.591 6.793 17.209 1.00 97.81 89 VAL A C 1
ATOM 652 O O . VAL A 1 89 ? -8.990 7.719 17.909 1.00 97.81 89 VAL A O 1
ATOM 655 N N . LEU A 1 90 ? -9.203 5.607 17.195 1.00 98.00 90 LEU A N 1
ATOM 656 C CA . LEU A 1 90 ? -10.340 5.263 18.058 1.00 98.00 90 LEU A CA 1
ATOM 657 C C . LEU A 1 90 ? -9.908 4.557 19.354 1.00 98.00 90 LEU A C 1
ATOM 659 O O . LEU A 1 90 ? -10.756 4.246 20.186 1.00 98.00 90 LEU A O 1
ATOM 663 N N . GLY A 1 91 ? -8.615 4.261 19.509 1.00 97.38 91 GLY A N 1
ATOM 664 C CA . GLY A 1 91 ? -8.065 3.473 20.610 1.00 97.38 91 GLY A CA 1
ATOM 665 C C . GLY A 1 91 ? -7.241 2.276 20.137 1.00 97.38 91 GLY A C 1
ATOM 666 O O . GLY A 1 91 ? -7.120 1.993 18.942 1.00 97.38 91 GLY A O 1
ATOM 667 N N . ALA A 1 92 ? -6.684 1.532 21.091 1.00 97.25 92 ALA A N 1
ATOM 668 C CA . ALA A 1 92 ? -5.864 0.360 20.804 1.00 97.25 92 ALA A CA 1
ATOM 669 C C . ALA A 1 92 ? -6.730 -0.902 20.671 1.00 97.25 92 ALA A C 1
ATOM 671 O O . ALA A 1 92 ? -7.334 -1.366 21.638 1.00 97.25 92 ALA A O 1
ATOM 672 N N . ILE A 1 93 ? -6.773 -1.493 19.475 1.00 97.94 93 ILE A N 1
ATOM 673 C CA . ILE A 1 93 ? -7.474 -2.762 19.234 1.00 97.94 93 ILE A CA 1
ATOM 674 C C . ILE A 1 93 ? -6.729 -3.898 19.945 1.00 97.94 93 ILE A C 1
ATOM 676 O O . ILE A 1 93 ? -5.582 -4.200 19.613 1.00 97.94 93 ILE A O 1
ATOM 680 N N . SER A 1 94 ? -7.392 -4.562 20.892 1.00 97.19 94 SER A N 1
ATOM 681 C CA . SER A 1 94 ? -6.833 -5.693 21.644 1.00 97.19 94 SER A CA 1
ATOM 682 C C . SER A 1 94 ? -7.299 -7.053 21.122 1.00 97.19 94 SER A C 1
ATOM 684 O O . SER A 1 94 ? -6.572 -8.040 21.248 1.00 97.19 94 SER A O 1
ATOM 686 N N . GLN A 1 95 ? -8.480 -7.119 20.500 1.00 98.00 95 GLN A N 1
ATOM 687 C CA . GLN A 1 95 ? -9.037 -8.351 19.942 1.00 98.00 95 GLN A CA 1
ATOM 688 C C . GLN A 1 95 ? -9.800 -8.077 18.646 1.00 98.00 95 GLN A C 1
ATOM 690 O O . GLN A 1 95 ? -10.524 -7.089 18.541 1.00 98.00 95 GLN A O 1
ATOM 695 N N . VAL A 1 96 ? -9.672 -9.000 17.691 1.00 97.94 96 VAL A N 1
ATOM 696 C CA . VAL A 1 96 ? -10.417 -9.014 16.428 1.00 97.94 96 VAL A CA 1
ATOM 697 C C . VAL A 1 96 ? -11.091 -10.370 16.266 1.00 97.94 96 VAL A C 1
ATOM 699 O O . VAL A 1 96 ? -10.458 -11.401 16.491 1.00 97.94 96 VAL A O 1
ATOM 702 N N . THR A 1 97 ? -12.362 -10.372 15.870 1.00 98.19 97 THR A N 1
ATOM 703 C CA . THR A 1 97 ? -13.116 -11.585 15.530 1.00 98.19 97 THR A CA 1
ATOM 704 C C . THR A 1 97 ? -13.426 -11.568 14.040 1.00 98.19 97 THR A C 1
ATOM 706 O O . THR A 1 97 ? -14.060 -10.631 13.564 1.00 98.19 97 THR A O 1
ATOM 709 N N . PHE A 1 98 ? -12.998 -12.597 13.309 1.00 97.56 98 PHE A N 1
ATOM 710 C CA . PHE A 1 98 ? -13.232 -12.726 11.869 1.00 97.56 98 PHE A CA 1
ATOM 711 C C . PHE A 1 98 ? -14.311 -13.771 11.570 1.00 97.56 98 PHE A C 1
ATOM 713 O O . PHE A 1 98 ? -14.311 -14.853 12.157 1.00 97.56 98 PHE A O 1
ATOM 720 N N . ALA A 1 99 ? -15.183 -13.474 10.609 1.00 97.38 99 ALA A N 1
ATOM 721 C CA . ALA A 1 99 ? -15.911 -14.493 9.869 1.00 97.38 99 ALA A CA 1
ATOM 722 C C . ALA A 1 99 ? -14.948 -15.176 8.889 1.00 97.38 99 ALA A C 1
ATOM 724 O O . ALA A 1 99 ? -14.222 -14.513 8.148 1.00 97.38 99 ALA A O 1
ATOM 725 N N . VAL A 1 100 ? -14.950 -16.506 8.889 1.00 97.69 100 VAL A N 1
ATOM 726 C CA . VAL A 1 100 ? -14.053 -17.341 8.079 1.00 97.69 100 VAL A CA 1
ATOM 727 C C . VAL A 1 100 ? -14.855 -18.386 7.312 1.00 97.69 100 VAL A C 1
ATOM 729 O O . VAL A 1 100 ? -15.976 -18.727 7.690 1.00 97.69 100 VAL A O 1
ATOM 732 N N . GLU A 1 101 ? -14.279 -18.903 6.235 1.00 97.31 101 GLU A N 1
ATOM 733 C CA . GLU A 1 101 ? -14.890 -19.924 5.383 1.00 97.31 101 GLU A CA 1
ATOM 734 C C . GLU A 1 101 ? -14.263 -21.301 5.617 1.00 97.31 101 GLU A C 1
ATOM 736 O O . GLU A 1 101 ? -13.230 -21.425 6.276 1.00 97.31 101 GLU A O 1
ATOM 741 N N . LYS A 1 102 ? -14.865 -22.353 5.045 1.00 98.19 102 LYS A N 1
ATOM 742 C CA . LYS A 1 102 ? -14.206 -23.664 4.937 1.00 98.19 102 LYS A CA 1
ATOM 743 C C . LYS A 1 102 ? -12.934 -23.532 4.101 1.00 98.19 102 LYS A C 1
ATOM 745 O O . LYS A 1 102 ? -12.911 -22.789 3.123 1.00 98.19 102 LYS A O 1
ATOM 750 N N . LEU A 1 103 ? -11.896 -24.281 4.462 1.00 98.31 103 LEU A N 1
ATOM 751 C CA . LEU A 1 103 ? -10.637 -24.311 3.725 1.00 98.31 103 LEU A CA 1
ATOM 752 C C . LEU A 1 103 ? -10.860 -24.718 2.262 1.00 98.31 103 LEU A C 1
ATOM 754 O O . LEU A 1 103 ? -11.606 -25.649 1.961 1.00 98.31 103 LEU A O 1
ATOM 758 N N . PHE A 1 104 ? -10.166 -24.028 1.363 1.00 98.25 104 PHE A N 1
ATOM 759 C CA . PHE A 1 104 ? -10.185 -24.270 -0.074 1.00 98.25 104 PHE A CA 1
ATOM 760 C C . PHE A 1 104 ? -8.781 -24.095 -0.666 1.00 98.25 104 PHE A C 1
ATOM 762 O O . PHE A 1 104 ? -7.852 -23.620 0.005 1.00 98.25 104 PHE A O 1
ATOM 769 N N . LYS A 1 105 ? -8.628 -24.483 -1.933 1.00 98.25 105 LYS A N 1
ATOM 770 C CA . LYS A 1 105 ? -7.411 -24.271 -2.718 1.00 98.25 105 LYS A CA 1
ATOM 771 C C . LYS A 1 105 ? -7.637 -23.198 -3.783 1.00 98.25 105 LYS A C 1
ATOM 773 O O . LYS A 1 105 ? -8.768 -22.938 -4.183 1.00 98.25 105 LYS A O 1
ATOM 778 N N . ARG A 1 106 ? -6.559 -22.576 -4.246 1.00 97.31 106 ARG A N 1
ATOM 779 C CA . ARG A 1 106 ? -6.546 -21.678 -5.402 1.00 97.31 106 ARG A CA 1
ATOM 780 C C . ARG A 1 106 ? -5.781 -22.329 -6.544 1.00 97.31 106 ARG A C 1
ATOM 782 O O . ARG A 1 106 ? -4.764 -22.975 -6.299 1.00 97.31 106 ARG A O 1
ATOM 789 N N . SER A 1 107 ? -6.265 -22.132 -7.762 1.00 98.12 107 SER A N 1
ATOM 790 C CA . SER A 1 107 ? -5.560 -22.409 -9.011 1.00 98.12 107 SER A CA 1
ATOM 791 C C . SER A 1 107 ? -5.063 -21.090 -9.585 1.00 98.12 107 SER A C 1
ATOM 793 O O . SER A 1 107 ? -5.867 -20.178 -9.765 1.00 98.12 107 SER A O 1
ATOM 795 N N . VAL A 1 108 ? -3.764 -20.982 -9.862 1.00 97.94 108 VAL A N 1
ATOM 796 C CA . VAL A 1 108 ? -3.128 -19.757 -10.364 1.00 97.94 108 VAL A CA 1
ATOM 797 C C . VAL A 1 108 ? -2.484 -20.000 -11.717 1.00 97.94 108 VAL A C 1
ATOM 799 O O . VAL A 1 108 ? -1.732 -20.957 -11.878 1.00 97.94 108 VAL A O 1
ATOM 802 N N . THR A 1 109 ? -2.733 -19.117 -12.679 1.00 98.31 109 THR A N 1
ATOM 803 C CA . THR A 1 109 ? -2.028 -19.061 -13.965 1.00 98.31 109 THR A CA 1
ATOM 804 C C . THR A 1 109 ? -1.624 -17.629 -14.266 1.00 98.31 109 THR A C 1
ATOM 806 O O . THR A 1 109 ? -2.457 -16.728 -14.231 1.00 98.31 109 THR A O 1
ATOM 809 N N . LEU A 1 110 ? -0.354 -17.419 -14.602 1.00 97.69 110 LEU A N 1
ATOM 810 C CA . LEU A 1 110 ? 0.122 -16.127 -15.081 1.00 97.69 110 LEU A CA 1
ATOM 811 C C . LEU A 1 110 ? 0.138 -16.108 -16.609 1.00 97.69 110 LEU A C 1
ATOM 813 O O . LEU A 1 110 ? 0.682 -17.017 -17.238 1.00 97.69 110 LEU A O 1
ATOM 817 N N . LYS A 1 111 ? -0.442 -15.068 -17.210 1.00 96.81 111 LYS A N 1
ATOM 818 C CA . LYS A 1 111 ? -0.474 -14.884 -18.663 1.00 96.81 111 LYS A CA 1
ATOM 819 C C . LYS A 1 111 ? -0.088 -13.455 -19.022 1.00 96.81 111 LYS A C 1
ATOM 821 O O . LYS A 1 111 ? -0.814 -12.523 -18.691 1.00 96.81 111 LYS A O 1
ATOM 826 N N . LEU A 1 112 ? 1.038 -13.306 -19.714 1.00 96.62 112 LEU A N 1
ATOM 827 C CA . LEU A 1 112 ? 1.460 -12.034 -20.292 1.00 96.62 112 LEU A CA 1
ATOM 828 C C . LEU A 1 112 ? 0.768 -11.842 -21.649 1.00 96.62 112 LEU A C 1
ATOM 830 O O . LEU A 1 112 ? 0.845 -12.721 -22.510 1.00 96.62 112 LEU A O 1
ATOM 834 N N . ILE A 1 113 ? 0.071 -10.723 -21.812 1.00 95.88 113 ILE A N 1
ATOM 835 C CA . ILE A 1 113 ? -0.620 -10.298 -23.035 1.00 95.88 113 ILE A CA 1
ATOM 836 C C . ILE A 1 113 ? -0.259 -8.840 -23.359 1.00 95.88 113 ILE A C 1
ATOM 838 O O . ILE A 1 113 ? 0.489 -8.208 -22.616 1.00 95.88 113 ILE A O 1
ATOM 842 N N . ASP A 1 114 ? -0.771 -8.326 -24.473 1.00 95.69 114 ASP A N 1
ATOM 843 C CA . ASP A 1 114 ? -0.629 -6.924 -24.876 1.00 95.69 114 ASP A CA 1
ATOM 844 C C . ASP A 1 114 ? -1.732 -6.048 -24.252 1.00 95.69 114 ASP A C 1
ATOM 846 O O . ASP A 1 114 ? -2.826 -6.542 -23.978 1.00 95.69 114 ASP A O 1
ATOM 850 N N . ASP A 1 115 ? -1.459 -4.760 -24.030 1.00 96.19 115 ASP A N 1
ATOM 851 C CA . ASP A 1 115 ? -2.412 -3.830 -23.413 1.00 96.19 115 ASP A CA 1
ATOM 852 C C . ASP A 1 115 ? -3.504 -3.276 -24.340 1.00 96.19 115 ASP A C 1
ATOM 854 O O . ASP A 1 115 ? -4.335 -2.494 -23.876 1.00 96.19 115 ASP A O 1
ATOM 858 N N . SER A 1 116 ? -3.555 -3.703 -25.606 1.00 95.38 116 SER A N 1
ATOM 859 C CA . SER A 1 116 ? -4.495 -3.226 -26.633 1.00 95.38 116 SER A CA 1
ATOM 860 C C . SER A 1 116 ? -5.968 -3.163 -26.208 1.00 95.38 116 SER A C 1
ATOM 862 O O . SER A 1 116 ? -6.668 -2.276 -26.685 1.00 95.38 116 SER A O 1
ATOM 864 N N . ASP A 1 117 ? -6.444 -4.076 -25.351 1.00 94.06 117 ASP A N 1
ATOM 865 C CA . ASP A 1 117 ? -7.855 -4.172 -24.926 1.00 94.06 117 ASP A CA 1
ATOM 866 C C . ASP A 1 117 ? -8.081 -3.928 -23.422 1.00 94.06 117 ASP A C 1
ATOM 868 O O . ASP A 1 117 ? -9.153 -4.238 -22.892 1.00 94.06 117 ASP A O 1
ATOM 872 N N . LEU A 1 118 ? -7.068 -3.421 -22.709 1.00 95.38 118 LEU A N 1
ATOM 873 C CA . LEU A 1 118 ? -7.063 -3.347 -21.246 1.00 95.38 118 LEU A CA 1
ATOM 874 C C . LEU A 1 118 ? -8.245 -2.528 -20.689 1.00 95.38 118 LEU A C 1
ATOM 876 O O . LEU A 1 118 ? -8.833 -2.892 -19.672 1.00 95.38 118 LEU A O 1
ATOM 880 N N . GLU A 1 119 ? -8.628 -1.444 -21.359 1.00 94.25 119 GLU A N 1
ATOM 881 C CA . GLU A 1 119 ? -9.748 -0.572 -20.999 1.00 94.25 119 GLU A CA 1
ATOM 882 C C . GLU A 1 119 ? -11.086 -1.315 -20.968 1.00 94.25 119 GLU A C 1
ATOM 884 O O . GLU A 1 119 ? -11.944 -1.023 -20.130 1.00 94.25 119 GLU A O 1
ATOM 889 N N . GLU A 1 120 ? -11.279 -2.252 -21.896 1.00 90.62 120 GLU A N 1
ATOM 890 C CA . GLU A 1 120 ? -12.521 -2.999 -22.060 1.00 90.62 120 GLU A CA 1
ATOM 891 C C . GLU A 1 120 ? -12.501 -4.338 -21.308 1.00 90.62 120 GLU A C 1
ATOM 893 O O . GLU A 1 120 ? -13.525 -4.768 -20.760 1.00 90.62 120 GLU A O 1
ATOM 898 N N . SER A 1 121 ? -11.352 -5.016 -21.266 1.00 90.62 121 SER A N 1
ATOM 899 C CA . SER A 1 121 ? -11.223 -6.375 -20.731 1.00 90.62 121 SER A CA 1
ATOM 900 C C . SER A 1 121 ? -11.129 -6.416 -19.202 1.00 90.62 121 SER A C 1
ATOM 902 O O . SER A 1 121 ? -11.558 -7.400 -18.588 1.00 90.62 121 SER A O 1
ATOM 904 N N . PHE A 1 122 ? -10.680 -5.327 -18.570 1.00 91.19 122 PHE A N 1
ATOM 905 C CA . PHE A 1 122 ? -10.445 -5.229 -17.129 1.00 91.19 122 PHE A CA 1
ATOM 906 C C . PHE A 1 122 ? -11.671 -5.611 -16.273 1.00 91.19 122 PHE A C 1
ATOM 908 O O . PHE A 1 122 ? -11.623 -6.525 -15.450 1.00 91.19 122 PHE A O 1
ATOM 915 N N . VAL A 1 123 ? -12.831 -4.980 -16.495 1.00 92.50 123 VAL A N 1
ATOM 916 C CA . VAL A 1 123 ? -14.043 -5.263 -15.693 1.00 92.50 123 VAL A CA 1
ATOM 917 C C . VAL A 1 123 ? -14.545 -6.694 -15.917 1.00 92.50 123 VAL A C 1
ATOM 919 O O . VAL A 1 123 ? -15.079 -7.326 -15.003 1.00 92.50 123 VAL A O 1
ATOM 922 N N . LYS A 1 124 ? -14.378 -7.225 -17.134 1.00 94.25 124 LYS A N 1
ATOM 923 C CA . LYS A 1 124 ? -14.749 -8.605 -17.464 1.00 94.25 124 LYS A CA 1
ATOM 924 C C . LYS A 1 124 ? -13.859 -9.599 -16.720 1.00 94.25 124 LYS A C 1
ATOM 926 O O . LYS A 1 124 ? -14.382 -10.560 -16.162 1.00 94.25 124 LYS A O 1
ATOM 931 N N . PHE A 1 125 ? -12.552 -9.349 -16.673 1.00 96.44 125 PHE A N 1
ATOM 932 C CA . PHE A 1 125 ? -11.584 -10.183 -15.964 1.00 96.44 125 PHE A CA 1
ATOM 933 C C . PHE A 1 125 ? -11.954 -10.353 -14.483 1.00 96.44 125 PHE A C 1
ATOM 935 O O . PHE A 1 125 ? -12.039 -11.477 -13.993 1.00 96.44 125 PHE A O 1
ATOM 942 N N . ALA A 1 126 ? -12.304 -9.255 -13.808 1.00 95.38 126 ALA A N 1
ATOM 943 C CA . ALA A 1 126 ? -12.755 -9.239 -12.412 1.00 95.38 126 ALA A CA 1
ATOM 944 C C . ALA A 1 126 ? -13.962 -10.145 -12.121 1.00 95.38 126 ALA A C 1
ATOM 946 O O . ALA A 1 126 ? -14.083 -10.746 -11.054 1.00 95.38 126 ALA A O 1
ATOM 947 N N . LYS A 1 127 ? -14.907 -10.191 -13.067 1.00 95.50 127 LYS A N 1
ATOM 948 C CA . LYS A 1 127 ? -16.147 -10.968 -12.945 1.00 95.50 127 LYS A CA 1
ATOM 949 C C . LYS A 1 127 ? -15.942 -12.444 -13.254 1.00 95.50 127 LYS A C 1
ATOM 951 O O . LYS A 1 127 ? -16.772 -13.247 -12.852 1.00 95.50 127 LYS A O 1
ATOM 956 N N . LEU A 1 128 ? -14.887 -12.784 -13.992 1.00 97.06 128 LEU A N 1
ATOM 957 C CA . LEU A 1 128 ? -14.555 -14.162 -14.340 1.00 97.06 128 LEU A CA 1
ATOM 958 C C . LEU A 1 128 ? -13.683 -14.830 -13.281 1.00 97.06 128 LEU A C 1
ATOM 960 O O . LEU A 1 128 ? -13.855 -16.023 -13.064 1.00 97.06 128 LEU A O 1
ATOM 964 N N . HIS A 1 129 ? -12.796 -14.069 -12.634 1.00 97.62 129 HIS A N 1
ATOM 965 C CA . HIS A 1 129 ? -11.776 -14.628 -11.751 1.00 97.62 129 HIS A CA 1
ATOM 966 C C . HIS A 1 129 ? -11.891 -14.097 -10.326 1.00 97.62 129 HIS A C 1
ATOM 968 O O . HIS A 1 129 ? -11.700 -12.903 -10.088 1.00 97.62 129 HIS A O 1
ATOM 974 N N . GLU A 1 130 ? -12.183 -14.989 -9.374 1.00 97.00 130 GLU A N 1
ATOM 975 C CA . GLU A 1 130 ? -12.496 -14.621 -7.983 1.00 97.00 130 GLU A CA 1
ATOM 976 C C . GLU A 1 130 ? -11.372 -13.816 -7.318 1.00 97.00 130 GLU A C 1
ATOM 978 O O . GLU A 1 130 ? -11.651 -12.850 -6.606 1.00 97.00 130 GLU A O 1
ATOM 983 N N . PHE A 1 131 ? -10.115 -14.187 -7.574 1.00 97.12 131 PHE A N 1
ATOM 984 C CA . PHE A 1 131 ? -8.925 -13.570 -6.978 1.00 97.12 131 PHE A CA 1
ATOM 985 C C . PHE A 1 131 ? -8.028 -12.898 -8.026 1.00 97.12 131 PHE A C 1
ATOM 987 O O . PHE A 1 131 ? -6.829 -12.718 -7.806 1.00 97.12 131 PHE A O 1
ATOM 994 N N . GLY A 1 132 ? -8.592 -12.581 -9.195 1.00 96.00 132 GLY A N 1
ATOM 995 C CA . GLY A 1 132 ? -7.848 -12.025 -10.315 1.00 96.00 132 GLY A CA 1
ATOM 996 C C . GLY A 1 132 ? -7.165 -10.701 -9.967 1.00 96.00 132 GLY A C 1
ATOM 997 O O . GLY A 1 132 ? -7.739 -9.832 -9.306 1.00 96.00 132 GLY A O 1
ATOM 998 N N . LEU A 1 133 ? -5.943 -10.525 -10.458 1.00 94.31 133 LEU A N 1
ATOM 999 C CA . LEU A 1 133 ? -5.181 -9.282 -10.346 1.00 94.31 133 LEU A CA 1
ATOM 1000 C C . LEU A 1 133 ? -4.391 -9.023 -11.633 1.00 94.31 133 LEU A C 1
ATOM 1002 O O . LEU A 1 133 ? -4.038 -9.960 -12.357 1.00 94.31 133 LEU A O 1
ATOM 1006 N N . ILE A 1 134 ? -4.166 -7.747 -11.936 1.00 96.75 134 ILE A N 1
ATOM 1007 C CA . ILE A 1 134 ? -3.530 -7.307 -13.178 1.00 96.75 134 ILE A CA 1
ATOM 1008 C C . ILE A 1 134 ? -2.295 -6.478 -12.836 1.00 96.75 134 ILE A C 1
ATOM 1010 O O . ILE A 1 134 ? -2.391 -5.536 -12.054 1.00 96.75 134 ILE A O 1
ATOM 1014 N N . TYR A 1 135 ? -1.157 -6.805 -13.449 1.00 96.75 135 TYR A N 1
ATOM 1015 C CA . TYR A 1 135 ? 0.009 -5.921 -13.503 1.00 96.75 135 TYR A CA 1
ATOM 1016 C C . TYR A 1 135 ? 0.135 -5.394 -14.925 1.00 96.75 135 TYR A C 1
ATOM 1018 O O . TYR A 1 135 ? 0.272 -6.171 -15.868 1.00 96.75 135 TYR A O 1
ATOM 1026 N N . TRP A 1 136 ? 0.070 -4.085 -15.093 1.00 97.25 136 TRP A N 1
ATOM 1027 C CA . TRP A 1 136 ? 0.285 -3.420 -16.365 1.00 97.25 136 TRP A CA 1
ATOM 1028 C C . TRP A 1 136 ? 1.681 -2.803 -16.384 1.00 97.25 136 TRP A C 1
ATOM 1030 O O . TRP A 1 136 ? 2.069 -2.118 -15.443 1.00 97.25 136 TRP A O 1
ATOM 1040 N N . TYR A 1 137 ? 2.427 -3.056 -17.451 1.00 95.56 137 TYR A N 1
ATOM 1041 C CA . TYR A 1 137 ? 3.785 -2.585 -17.681 1.00 95.56 137 TYR A CA 1
ATOM 1042 C C . TYR A 1 137 ? 3.788 -1.635 -18.885 1.00 95.56 137 TYR A C 1
ATOM 1044 O O . TYR A 1 137 ? 3.944 -2.088 -20.030 1.00 95.56 137 TYR A O 1
ATOM 1052 N N . PRO A 1 138 ? 3.543 -0.327 -18.670 1.00 92.94 138 PRO A N 1
ATOM 1053 C CA . PRO A 1 138 ? 3.266 0.590 -19.763 1.00 92.94 138 PRO A CA 1
ATOM 1054 C C . PRO A 1 138 ? 4.427 0.716 -20.748 1.00 92.94 138 PRO A C 1
ATOM 1056 O O . PRO A 1 138 ? 4.185 0.861 -21.942 1.00 92.94 138 PRO A O 1
ATOM 1059 N N . SER A 1 139 ? 5.685 0.632 -20.305 1.00 89.69 139 SER A N 1
ATOM 1060 C CA . SER A 1 139 ? 6.822 0.964 -21.175 1.00 89.69 139 SER A CA 1
ATOM 1061 C C . SER A 1 139 ? 7.031 -0.014 -22.335 1.00 89.69 139 SER A C 1
ATOM 1063 O O . SER A 1 139 ? 7.631 0.349 -23.347 1.00 89.69 139 SER A O 1
ATOM 1065 N N . PHE A 1 140 ? 6.506 -1.239 -22.219 1.00 91.56 140 PHE A N 1
ATOM 1066 C CA . PHE A 1 140 ? 6.524 -2.240 -23.289 1.00 91.56 140 PHE A CA 1
ATOM 1067 C C . PHE A 1 140 ? 5.133 -2.770 -23.662 1.00 91.56 140 PHE A C 1
ATOM 1069 O O . PHE A 1 140 ? 5.040 -3.795 -24.335 1.00 91.56 140 PHE A O 1
ATOM 1076 N N . SER A 1 141 ? 4.073 -2.063 -23.257 1.00 94.56 141 SER A N 1
ATOM 1077 C CA . SER A 1 141 ? 2.666 -2.413 -23.522 1.00 94.56 141 SER A CA 1
ATOM 1078 C C . SER A 1 141 ? 2.257 -3.813 -23.040 1.00 94.56 141 SER A C 1
ATOM 1080 O O . SER A 1 141 ? 1.392 -4.459 -23.625 1.00 94.56 141 SER A O 1
ATOM 1082 N N . GLY A 1 142 ? 2.894 -4.316 -21.978 1.00 95.69 142 GLY A N 1
ATOM 1083 C CA . GLY A 1 142 ? 2.626 -5.652 -21.449 1.00 95.69 142 GLY A CA 1
ATOM 1084 C C . GLY A 1 142 ? 1.594 -5.644 -20.329 1.00 95.69 142 GLY A C 1
ATOM 1085 O O . GLY A 1 142 ? 1.655 -4.812 -19.432 1.00 95.69 142 GLY A O 1
ATOM 1086 N N . VAL A 1 143 ? 0.690 -6.618 -20.314 1.00 97.56 143 VAL A N 1
ATOM 1087 C CA . VAL A 1 143 ? -0.250 -6.856 -19.211 1.00 97.56 143 VAL A CA 1
ATOM 1088 C C . VAL A 1 143 ? -0.077 -8.279 -18.711 1.00 97.56 143 VAL A C 1
ATOM 1090 O O . VAL A 1 143 ? -0.295 -9.244 -19.440 1.00 97.56 143 VAL A O 1
ATOM 1093 N N . LEU A 1 144 ? 0.303 -8.431 -17.449 1.00 97.31 144 LEU A N 1
ATOM 1094 C CA . LEU A 1 144 ? 0.350 -9.715 -16.774 1.00 97.31 144 LEU A CA 1
ATOM 1095 C C . LEU A 1 144 ? -0.966 -9.955 -16.037 1.00 97.31 144 LEU A C 1
ATOM 1097 O O . LEU A 1 144 ? -1.221 -9.397 -14.968 1.00 97.31 144 LEU A O 1
ATOM 1101 N N . HIS A 1 145 ? -1.789 -10.834 -16.598 1.00 97.62 145 HIS A N 1
ATOM 1102 C CA . HIS A 1 145 ? -2.956 -11.374 -15.917 1.00 97.62 145 HIS A CA 1
ATOM 1103 C C . HIS A 1 145 ? -2.526 -12.475 -14.955 1.00 97.62 145 HIS A C 1
ATOM 1105 O O . HIS A 1 145 ? -2.001 -13.508 -15.374 1.00 97.62 145 HIS A O 1
ATOM 1111 N N . SER A 1 146 ? -2.802 -12.280 -13.671 1.00 97.25 146 SER A N 1
ATOM 1112 C CA . SER A 1 146 ? -2.767 -13.341 -12.672 1.00 97.25 146 SER A CA 1
ATOM 1113 C C . SER A 1 146 ? -4.179 -13.890 -12.522 1.00 97.25 146 SER A C 1
ATOM 1115 O O . SER A 1 146 ? -5.031 -13.327 -11.832 1.00 97.25 146 SER A O 1
ATOM 1117 N N . ILE A 1 147 ? -4.442 -14.959 -13.268 1.00 98.19 147 ILE A N 1
ATOM 1118 C CA . ILE A 1 147 ? -5.715 -15.672 -13.299 1.00 98.19 147 ILE A CA 1
ATOM 1119 C C . ILE A 1 147 ? -5.757 -16.560 -12.063 1.00 98.19 147 ILE A C 1
ATOM 1121 O O . ILE A 1 147 ? -4.971 -17.504 -11.965 1.00 98.19 147 ILE A O 1
ATOM 1125 N N . GLN A 1 148 ? -6.640 -16.244 -11.119 1.00 97.38 148 GLN A N 1
ATOM 1126 C CA . GLN A 1 148 ? -6.738 -16.965 -9.857 1.00 97.38 148 GLN A CA 1
ATOM 1127 C C . GLN A 1 148 ? -8.179 -17.303 -9.510 1.00 97.38 148 GLN A C 1
ATOM 1129 O O . GLN A 1 148 ? -9.010 -16.410 -9.333 1.00 97.38 148 GLN A O 1
ATOM 1134 N N . ASP A 1 149 ? -8.429 -18.596 -9.326 1.00 97.81 149 ASP A N 1
ATOM 1135 C CA . ASP A 1 149 ? -9.762 -19.133 -9.082 1.00 97.81 149 ASP A CA 1
ATOM 1136 C C . ASP A 1 149 ? -9.769 -20.131 -7.931 1.00 97.81 149 ASP A C 1
ATOM 1138 O O . ASP A 1 149 ? -8.817 -20.888 -7.711 1.00 97.81 149 ASP A O 1
ATOM 1142 N N . ARG A 1 150 ? -10.874 -20.137 -7.188 1.00 97.25 150 ARG A N 1
ATOM 1143 C CA . ARG A 1 150 ? -11.140 -21.118 -6.140 1.00 97.25 150 ARG A CA 1
ATOM 1144 C C . ARG A 1 150 ? -11.332 -22.505 -6.743 1.00 97.25 150 ARG A C 1
ATOM 1146 O O . ARG A 1 150 ? -12.082 -22.679 -7.699 1.00 97.25 150 ARG A O 1
ATOM 1153 N N . VAL A 1 151 ? -10.726 -23.508 -6.115 1.00 98.19 151 VAL A N 1
ATOM 1154 C CA . VAL A 1 151 ? -10.941 -24.928 -6.411 1.00 98.19 151 VAL A CA 1
ATOM 1155 C C . VAL A 1 151 ? -11.164 -25.732 -5.117 1.00 98.19 151 VAL A C 1
ATOM 1157 O O . VAL A 1 151 ? -10.744 -25.299 -4.034 1.00 98.19 151 VAL A O 1
ATOM 1160 N N . PRO A 1 152 ? -11.846 -26.891 -5.194 1.00 97.75 152 PRO A N 1
ATOM 1161 C CA . PRO A 1 152 ? -12.055 -27.777 -4.051 1.00 97.75 152 PRO A CA 1
ATOM 1162 C C . PRO A 1 152 ? -10.758 -28.196 -3.342 1.00 97.75 152 PRO A C 1
ATOM 1164 O O . PRO A 1 152 ? -9.675 -28.214 -3.928 1.00 97.75 152 PRO A O 1
ATOM 1167 N N . VAL A 1 153 ? -10.861 -28.548 -2.058 1.00 97.31 153 VAL A N 1
ATOM 1168 C CA . VAL A 1 153 ? -9.700 -28.907 -1.221 1.00 97.31 153 VAL A CA 1
ATOM 1169 C C . VAL A 1 153 ? -9.006 -30.203 -1.667 1.00 97.31 153 VAL A C 1
ATOM 1171 O O . VAL A 1 153 ? -7.804 -30.367 -1.454 1.00 97.31 153 VAL A O 1
ATOM 1174 N N . ASP A 1 154 ? -9.750 -31.101 -2.309 1.00 96.81 154 ASP A N 1
ATOM 1175 C CA . ASP A 1 154 ? -9.291 -32.371 -2.875 1.00 96.81 154 ASP A CA 1
ATOM 1176 C C . ASP A 1 154 ? -8.697 -32.228 -4.285 1.00 96.81 154 ASP A C 1
ATOM 1178 O O . ASP A 1 154 ? -8.133 -33.192 -4.804 1.00 96.81 154 ASP A O 1
ATOM 1182 N N . ALA A 1 155 ? -8.738 -31.029 -4.885 1.00 97.62 155 ALA A N 1
ATOM 1183 C CA . ALA A 1 155 ? -8.042 -30.763 -6.137 1.00 97.62 155 ALA A CA 1
ATOM 1184 C C . ALA A 1 155 ? -6.539 -31.090 -5.989 1.00 97.62 155 ALA A C 1
ATOM 1186 O O . ALA A 1 155 ? -5.926 -30.722 -4.974 1.00 97.62 155 ALA A O 1
ATOM 1187 N N . PRO A 1 156 ? -5.924 -31.780 -6.967 1.00 95.81 156 PRO A N 1
ATOM 1188 C CA . PRO A 1 156 ? -4.525 -32.182 -6.884 1.00 95.81 156 PRO A CA 1
ATOM 1189 C C . PRO A 1 156 ? -3.596 -30.962 -6.882 1.00 95.81 156 PRO A C 1
ATOM 1191 O O . PRO A 1 156 ? -3.895 -29.940 -7.494 1.00 95.81 156 PRO A O 1
ATOM 1194 N N . GLY A 1 157 ? -2.456 -31.087 -6.201 1.00 94.88 157 GLY A N 1
ATOM 1195 C CA . GLY A 1 157 ? -1.447 -30.034 -6.082 1.00 94.88 157 GLY A CA 1
ATOM 1196 C C . GLY A 1 157 ? -1.356 -29.435 -4.678 1.00 94.88 157 GLY A C 1
ATOM 1197 O O . GLY A 1 157 ? -2.354 -29.265 -3.970 1.00 94.88 157 GLY A O 1
ATOM 1198 N N . ASN A 1 158 ? -0.134 -29.134 -4.259 1.00 94.81 158 ASN A N 1
ATOM 1199 C CA . ASN A 1 158 ? 0.203 -28.478 -3.000 1.00 94.81 158 ASN A CA 1
ATOM 1200 C C . ASN A 1 158 ? 1.178 -27.317 -3.241 1.00 94.81 158 ASN A C 1
ATOM 1202 O O . ASN A 1 158 ? 2.240 -27.208 -2.624 1.00 94.81 158 ASN A O 1
ATOM 1206 N N . GLY A 1 159 ? 0.846 -26.494 -4.229 1.00 96.12 159 GLY A N 1
ATOM 1207 C CA . GLY A 1 159 ? 1.623 -25.331 -4.602 1.00 96.12 159 GLY A CA 1
ATOM 1208 C C . GLY A 1 159 ? 1.626 -24.242 -3.534 1.00 96.12 159 GLY A C 1
ATOM 1209 O O . GLY A 1 159 ? 0.772 -24.197 -2.646 1.00 96.12 159 GLY A O 1
ATOM 1210 N N . LYS A 1 160 ? 2.609 -23.352 -3.636 1.00 94.19 160 LYS A N 1
ATOM 1211 C CA . LYS A 1 160 ? 2.768 -22.199 -2.747 1.00 94.19 160 LYS A CA 1
ATOM 1212 C C . LYS A 1 160 ? 3.337 -21.010 -3.503 1.00 94.19 160 LYS A C 1
ATOM 1214 O O . LYS A 1 160 ? 4.023 -21.190 -4.511 1.00 94.19 160 LYS A O 1
ATOM 1219 N N . LEU A 1 161 ? 3.105 -19.826 -2.964 1.00 93.25 161 LEU A N 1
ATOM 1220 C CA . LEU A 1 161 ? 3.760 -18.593 -3.347 1.00 93.25 161 LEU A CA 1
ATOM 1221 C C . LEU A 1 161 ? 4.912 -18.313 -2.378 1.00 93.25 161 LEU A C 1
ATOM 1223 O O . LEU A 1 161 ? 4.762 -18.366 -1.161 1.00 93.25 161 LEU A O 1
ATOM 1227 N N . SER A 1 162 ? 6.080 -18.017 -2.928 1.00 90.94 162 SER A N 1
ATOM 1228 C CA . SER A 1 162 ? 7.166 -17.353 -2.222 1.00 90.94 162 SER A CA 1
ATOM 1229 C C . SER A 1 162 ? 7.642 -16.219 -3.115 1.00 90.94 162 SER A C 1
ATOM 1231 O O . SER A 1 162 ? 8.479 -16.414 -3.998 1.00 90.94 162 SER A O 1
ATOM 1233 N N . GLU A 1 163 ? 7.052 -15.045 -2.931 1.00 88.00 163 GLU A N 1
ATOM 1234 C CA . GLU A 1 163 ? 7.369 -13.865 -3.726 1.00 88.00 163 GLU A CA 1
ATOM 1235 C C . GLU A 1 163 ? 8.804 -13.417 -3.493 1.00 88.00 163 GLU A C 1
ATOM 1237 O O . GLU A 1 163 ? 9.253 -13.304 -2.354 1.00 88.00 163 GLU A O 1
ATOM 1242 N N . ILE A 1 164 ? 9.518 -13.141 -4.586 1.00 84.69 164 ILE A N 1
ATOM 1243 C CA . ILE A 1 164 ? 10.937 -12.776 -4.556 1.00 84.69 164 ILE A CA 1
ATOM 1244 C C . ILE A 1 164 ? 11.199 -11.560 -3.650 1.00 84.69 164 ILE A C 1
ATOM 1246 O O . ILE A 1 164 ? 12.106 -11.669 -2.826 1.00 84.69 164 ILE A O 1
ATOM 1250 N N . PRO A 1 165 ? 10.417 -10.457 -3.706 1.00 85.88 165 PRO A N 1
ATOM 1251 C CA . PRO A 1 165 ? 10.651 -9.306 -2.834 1.00 85.88 165 PRO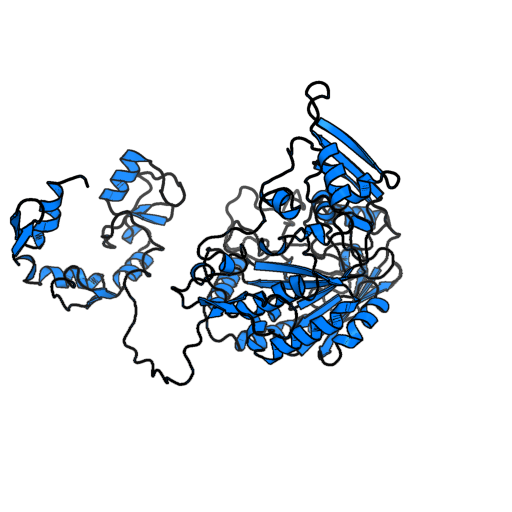 A CA 1
ATOM 1252 C C . PRO A 1 165 ? 10.514 -9.617 -1.339 1.00 85.88 165 PRO A C 1
ATOM 1254 O O . PRO A 1 165 ? 11.147 -8.954 -0.529 1.00 85.88 165 PRO A O 1
ATOM 1257 N N . PHE A 1 166 ? 9.720 -10.624 -0.959 1.00 88.88 166 PHE A N 1
ATOM 1258 C CA . PHE A 1 166 ? 9.479 -10.984 0.444 1.00 88.88 166 PHE A CA 1
ATOM 1259 C C . PHE A 1 166 ? 10.434 -12.061 0.974 1.00 88.88 166 PHE A C 1
ATOM 1261 O O . PHE A 1 166 ? 10.291 -12.503 2.118 1.00 88.88 166 PHE A O 1
ATOM 1268 N N . ARG A 1 167 ? 11.411 -12.495 0.167 1.00 86.94 167 ARG A N 1
ATOM 1269 C CA . ARG A 1 167 ? 12.490 -13.393 0.598 1.00 86.94 167 ARG A CA 1
ATOM 1270 C C . ARG A 1 167 ? 13.599 -12.592 1.288 1.00 86.94 167 ARG A C 1
ATOM 1272 O O . ARG A 1 167 ? 13.842 -11.447 0.910 1.00 86.94 167 ARG A O 1
ATOM 1279 N N . PRO A 1 168 ? 14.290 -13.176 2.280 1.00 86.81 168 PRO A N 1
ATOM 1280 C CA . PRO A 1 168 ? 15.469 -12.541 2.840 1.00 86.81 168 PRO A CA 1
ATOM 1281 C C . PRO A 1 168 ? 16.591 -12.538 1.792 1.00 86.81 168 PRO A C 1
ATOM 1283 O O . PRO A 1 168 ? 16.726 -13.484 1.012 1.00 86.81 168 PRO A O 1
ATOM 1286 N N . ALA A 1 169 ? 17.402 -11.486 1.786 1.00 89.38 169 ALA A N 1
ATOM 1287 C CA . ALA A 1 169 ? 18.579 -11.355 0.931 1.00 89.38 169 ALA A CA 1
ATOM 1288 C C . ALA A 1 169 ? 19.792 -10.968 1.781 1.00 89.38 169 ALA A C 1
ATOM 1290 O O . ALA A 1 169 ? 19.625 -10.406 2.861 1.00 89.38 169 ALA A O 1
ATOM 1291 N N . THR A 1 170 ? 21.012 -11.274 1.332 1.00 91.06 170 THR A N 1
ATOM 1292 C CA . THR A 1 170 ? 22.212 -10.939 2.116 1.00 91.06 170 THR A CA 1
ATOM 1293 C C . THR A 1 170 ? 22.353 -9.424 2.249 1.00 91.06 170 THR A C 1
ATOM 1295 O O . THR A 1 170 ? 22.064 -8.699 1.290 1.00 91.06 170 THR A O 1
ATOM 1298 N N . VAL A 1 171 ? 22.842 -8.933 3.389 1.00 91.75 171 VAL A N 1
ATOM 1299 C CA . VAL A 1 171 ? 23.098 -7.503 3.632 1.00 91.75 171 VAL A CA 1
ATOM 1300 C C . VAL A 1 171 ? 23.931 -6.900 2.500 1.00 91.75 171 VAL A C 1
ATOM 1302 O O . VAL A 1 171 ? 23.578 -5.845 1.968 1.00 91.75 171 VAL A O 1
ATOM 1305 N N . GLN A 1 172 ? 24.980 -7.604 2.058 1.00 93.94 172 GLN A N 1
ATOM 1306 C CA . GLN A 1 172 ? 25.800 -7.181 0.924 1.00 93.94 172 GLN A CA 1
ATOM 1307 C C . GLN A 1 172 ? 24.967 -6.970 -0.350 1.00 93.94 172 GLN A C 1
ATOM 1309 O O . GLN A 1 172 ? 25.094 -5.927 -0.992 1.00 93.94 172 GLN A O 1
ATOM 1314 N N . SER A 1 173 ? 24.106 -7.928 -0.709 1.00 93.12 173 SER A N 1
ATOM 1315 C CA . SER A 1 173 ? 23.279 -7.831 -1.919 1.00 93.12 173 SER A CA 1
ATOM 1316 C C . SER A 1 173 ? 22.265 -6.688 -1.837 1.00 93.12 173 SER A C 1
ATOM 1318 O O . SER A 1 173 ? 22.066 -5.969 -2.813 1.00 93.12 173 SER A O 1
ATOM 1320 N N . VAL A 1 174 ? 21.674 -6.463 -0.660 1.00 92.88 174 VAL A N 1
ATOM 1321 C CA . VAL A 1 174 ? 20.698 -5.394 -0.414 1.00 92.88 174 VAL A CA 1
ATOM 1322 C C . VAL A 1 174 ? 21.344 -4.016 -0.585 1.00 92.88 174 VAL A C 1
ATOM 1324 O O . VAL A 1 174 ? 20.811 -3.165 -1.301 1.00 92.88 174 VAL A O 1
ATOM 1327 N N . VAL A 1 175 ? 22.526 -3.810 0.002 1.00 94.06 175 VAL A N 1
ATOM 1328 C CA . VAL A 1 175 ? 23.282 -2.552 -0.117 1.00 94.06 175 VAL A CA 1
ATOM 1329 C C . VAL A 1 175 ? 23.768 -2.320 -1.552 1.00 94.06 175 VAL A C 1
ATOM 1331 O O . VAL A 1 175 ? 23.672 -1.204 -2.065 1.00 94.06 175 VAL A O 1
ATOM 1334 N N . GLN A 1 176 ? 24.248 -3.365 -2.235 1.00 93.06 176 GLN A N 1
ATOM 1335 C CA . GLN A 1 176 ? 24.677 -3.275 -3.635 1.00 93.06 176 GLN A CA 1
ATOM 1336 C C . GLN A 1 176 ? 23.513 -2.931 -4.570 1.00 93.06 176 GLN A C 1
ATOM 1338 O O . GLN A 1 176 ? 23.637 -2.017 -5.386 1.00 93.06 176 GLN A O 1
ATOM 1343 N N . ASN A 1 177 ? 22.370 -3.607 -4.421 1.00 90.50 177 ASN A N 1
ATOM 1344 C CA . ASN A 1 177 ? 21.167 -3.320 -5.200 1.00 90.50 177 ASN A CA 1
ATOM 1345 C C . ASN A 1 177 ? 20.732 -1.864 -5.018 1.00 90.50 177 ASN A C 1
ATOM 1347 O O . ASN A 1 177 ? 20.458 -1.174 -6.000 1.00 90.50 177 ASN A O 1
ATOM 1351 N N . ARG A 1 178 ? 20.752 -1.358 -3.779 1.00 92.75 178 ARG A N 1
ATOM 1352 C CA . ARG A 1 178 ? 20.423 0.040 -3.503 1.00 92.75 178 ARG A CA 1
ATOM 1353 C C . ARG A 1 178 ? 21.389 1.024 -4.168 1.00 92.75 178 ARG A C 1
ATOM 1355 O O . ARG A 1 178 ? 20.945 2.029 -4.721 1.00 92.75 178 ARG A O 1
ATOM 1362 N N . ALA A 1 179 ? 22.692 0.748 -4.153 1.00 90.81 179 ALA A N 1
ATOM 1363 C CA . ALA A 1 179 ? 23.674 1.591 -4.836 1.00 90.81 179 ALA A CA 1
ATOM 1364 C C . ALA A 1 179 ? 23.423 1.646 -6.356 1.00 90.81 179 ALA A C 1
ATOM 1366 O O . ALA A 1 179 ? 23.539 2.709 -6.968 1.00 90.81 179 ALA A O 1
ATOM 1367 N N . VAL A 1 180 ? 23.020 0.524 -6.962 1.00 87.56 180 VAL A N 1
ATOM 1368 C CA . VAL A 1 180 ? 22.637 0.464 -8.381 1.00 87.56 180 VAL A CA 1
ATOM 1369 C C . VAL A 1 180 ? 21.363 1.272 -8.657 1.00 87.56 180 VAL A C 1
ATOM 1371 O O . VAL A 1 180 ? 21.329 2.012 -9.640 1.00 87.56 180 VAL A O 1
ATOM 1374 N N . GLU A 1 181 ? 20.341 1.197 -7.797 1.00 88.31 181 GLU A N 1
ATOM 1375 C CA . GLU A 1 181 ? 19.130 2.029 -7.915 1.00 88.31 181 GLU A CA 1
ATOM 1376 C C . GLU A 1 181 ? 19.459 3.530 -7.872 1.00 88.31 181 GLU A C 1
ATOM 1378 O O . GLU A 1 181 ? 18.984 4.294 -8.713 1.00 88.31 181 GLU A O 1
ATOM 1383 N N . GLU A 1 182 ? 20.306 3.954 -6.928 1.00 88.75 182 GLU A N 1
ATOM 1384 C CA . GLU A 1 182 ? 20.732 5.353 -6.786 1.00 88.75 182 GLU A CA 1
ATOM 1385 C C . GLU A 1 182 ? 21.527 5.833 -8.013 1.00 88.75 182 GLU A C 1
ATOM 1387 O O . GLU A 1 182 ? 21.258 6.916 -8.539 1.00 88.75 182 GLU A O 1
ATOM 1392 N N . LEU A 1 183 ? 22.437 5.001 -8.534 1.00 84.81 183 LEU A N 1
ATOM 1393 C CA . LEU A 1 183 ? 23.174 5.278 -9.773 1.00 84.81 183 LEU A CA 1
ATOM 1394 C C . LEU A 1 183 ? 22.251 5.391 -10.990 1.00 84.81 183 LEU A C 1
ATOM 1396 O O . LEU A 1 183 ? 22.479 6.238 -11.853 1.00 84.81 183 LEU A O 1
ATOM 1400 N N . ASN A 1 184 ? 21.222 4.546 -11.079 1.00 82.06 184 ASN A N 1
ATOM 1401 C CA . ASN A 1 184 ? 20.253 4.591 -12.170 1.00 82.06 184 ASN A CA 1
ATOM 1402 C C . ASN A 1 184 ? 19.370 5.841 -12.089 1.00 82.06 184 ASN A C 1
ATOM 1404 O O . ASN A 1 184 ? 19.140 6.473 -13.114 1.00 82.06 184 ASN A O 1
ATOM 1408 N N . ASN A 1 185 ? 18.945 6.250 -10.888 1.00 83.62 185 ASN A N 1
ATOM 1409 C CA . ASN A 1 185 ? 18.194 7.493 -10.691 1.00 83.62 185 ASN A CA 1
ATOM 1410 C C . ASN A 1 185 ? 19.020 8.750 -11.024 1.00 83.62 185 ASN A C 1
ATOM 1412 O O . ASN A 1 185 ? 18.457 9.771 -11.403 1.00 83.62 185 ASN A O 1
ATOM 1416 N N . ALA A 1 186 ? 20.348 8.696 -10.889 1.00 77.25 186 ALA A N 1
ATOM 1417 C CA . ALA A 1 186 ? 21.231 9.809 -11.237 1.00 77.25 186 ALA A CA 1
ATOM 1418 C C . ALA A 1 186 ? 21.515 9.933 -12.750 1.00 77.25 186 ALA A C 1
ATOM 1420 O O . ALA A 1 186 ? 22.050 10.953 -13.192 1.00 77.25 186 ALA A O 1
ATOM 1421 N N . LYS A 1 187 ? 21.201 8.911 -13.558 1.00 69.12 187 LYS A N 1
ATOM 1422 C CA . LYS A 1 187 ? 21.484 8.892 -15.002 1.00 69.12 187 LYS A CA 1
ATOM 1423 C C . LYS A 1 187 ? 20.286 9.376 -15.819 1.00 69.12 187 LYS A C 1
ATOM 1425 O O . LYS A 1 187 ? 19.156 8.977 -15.588 1.00 69.12 187 LYS A O 1
ATOM 1430 N N . ILE A 1 188 ? 20.585 10.164 -16.854 1.00 56.19 188 ILE A N 1
ATOM 1431 C CA . ILE A 1 188 ? 19.603 10.747 -17.786 1.00 56.19 188 ILE A CA 1
ATOM 1432 C C . ILE A 1 188 ? 18.973 9.687 -18.713 1.00 56.19 188 ILE A C 1
ATOM 1434 O O . ILE A 1 188 ? 17.830 9.824 -19.134 1.00 56.19 188 ILE A O 1
ATOM 1438 N N . ASN A 1 189 ? 19.708 8.624 -19.061 1.00 61.50 189 ASN A N 1
ATOM 1439 C CA . ASN A 1 189 ? 19.240 7.615 -20.014 1.00 61.50 189 ASN A CA 1
ATOM 1440 C C . ASN A 1 189 ? 18.908 6.292 -19.313 1.00 61.50 189 ASN A C 1
ATOM 1442 O O . ASN A 1 189 ? 19.800 5.540 -18.915 1.00 61.50 189 ASN A O 1
ATOM 1446 N N . THR A 1 190 ? 17.612 6.009 -19.220 1.00 64.06 190 THR A N 1
ATOM 1447 C CA . THR A 1 190 ? 17.029 4.813 -18.604 1.00 64.06 190 THR A CA 1
ATOM 1448 C C . THR A 1 190 ? 16.521 3.790 -19.623 1.00 64.06 190 THR A C 1
ATOM 1450 O O . THR A 1 190 ? 15.878 2.824 -19.230 1.00 64.06 190 THR A O 1
ATOM 1453 N N . SER A 1 191 ? 16.815 3.930 -20.921 1.00 65.12 191 SER A N 1
ATOM 1454 C CA . SER A 1 191 ? 16.330 3.001 -21.967 1.00 65.12 191 SER A CA 1
ATOM 1455 C C . SER A 1 191 ? 16.678 1.525 -21.695 1.00 65.12 191 SER A C 1
ATOM 1457 O O . SER A 1 191 ? 15.864 0.626 -21.925 1.00 65.12 191 SER A O 1
ATOM 1459 N N . ASN A 1 192 ? 17.847 1.264 -21.102 1.00 78.25 192 ASN A N 1
ATOM 1460 C CA . ASN A 1 192 ? 18.240 -0.079 -20.666 1.00 78.25 192 ASN A CA 1
ATOM 1461 C C . ASN A 1 192 ? 17.355 -0.629 -19.530 1.00 78.25 192 ASN A C 1
ATOM 1463 O O . ASN A 1 192 ? 17.221 -1.848 -19.418 1.00 78.25 192 ASN A O 1
ATOM 1467 N N . LEU A 1 193 ? 16.736 0.232 -18.708 1.00 82.75 193 LEU A N 1
ATOM 1468 C CA . LEU A 1 193 ? 15.812 -0.183 -17.646 1.00 82.75 193 LEU A CA 1
ATOM 1469 C C . LEU A 1 193 ? 14.533 -0.773 -18.229 1.00 82.75 193 LEU A C 1
ATOM 1471 O O . LEU A 1 193 ? 14.128 -1.835 -17.778 1.00 82.75 193 LEU A O 1
ATOM 1475 N N . CYS A 1 194 ? 13.949 -0.155 -19.260 1.00 85.88 194 CYS A N 1
ATOM 1476 C CA . CYS A 1 194 ? 12.771 -0.696 -19.945 1.00 85.88 194 CYS A CA 1
ATOM 1477 C C . CYS A 1 194 ? 13.041 -2.111 -20.487 1.00 85.88 194 CYS A C 1
ATOM 1479 O O . CYS A 1 194 ? 12.288 -3.051 -20.235 1.00 85.88 194 CYS A O 1
ATOM 1481 N N . THR A 1 195 ? 14.170 -2.281 -21.184 1.00 88.44 195 THR A N 1
ATOM 1482 C CA . THR A 1 195 ? 14.568 -3.583 -21.744 1.00 88.44 195 THR A CA 1
ATOM 1483 C C . THR A 1 195 ? 14.811 -4.615 -20.639 1.00 88.44 195 THR A C 1
ATOM 1485 O O . THR A 1 195 ? 14.356 -5.754 -20.740 1.00 88.44 195 THR A O 1
ATOM 1488 N N . SER A 1 196 ? 15.487 -4.217 -19.557 1.00 87.62 196 SER A N 1
ATOM 1489 C CA . SER A 1 196 ? 15.765 -5.095 -18.412 1.00 87.62 196 SER A CA 1
ATOM 1490 C C . SER A 1 196 ? 14.494 -5.492 -17.665 1.00 87.62 196 SER A C 1
ATOM 1492 O O . SER A 1 196 ? 14.331 -6.668 -17.353 1.00 87.62 196 SER A O 1
ATOM 1494 N N . ALA A 1 197 ? 13.575 -4.549 -17.439 1.00 89.69 197 ALA A N 1
ATOM 1495 C CA . ALA A 1 197 ? 12.286 -4.800 -16.804 1.00 89.69 197 ALA A CA 1
ATOM 1496 C C . ALA A 1 197 ? 11.462 -5.794 -17.629 1.00 89.69 197 ALA A C 1
ATOM 1498 O O . ALA A 1 197 ? 11.027 -6.814 -17.099 1.00 89.69 197 ALA A O 1
ATOM 1499 N N . LYS A 1 198 ? 11.344 -5.581 -18.947 1.00 92.88 198 LYS A N 1
ATOM 1500 C CA . LYS A 1 198 ? 10.668 -6.527 -19.845 1.00 92.88 198 LYS A CA 1
ATOM 1501 C C . LYS A 1 198 ? 11.257 -7.936 -19.741 1.00 92.88 198 LYS A C 1
ATOM 1503 O O . LYS A 1 198 ? 10.519 -8.894 -19.517 1.00 92.88 198 LYS A O 1
ATOM 1508 N N . MET A 1 199 ? 12.583 -8.066 -19.854 1.00 92.75 199 MET A N 1
ATOM 1509 C CA . MET A 1 199 ? 13.256 -9.365 -19.732 1.00 92.75 199 MET A CA 1
ATOM 1510 C C . MET A 1 199 ? 13.015 -10.007 -18.363 1.00 92.75 199 MET A C 1
ATOM 1512 O O . MET A 1 199 ? 12.750 -11.205 -18.289 1.00 92.75 199 MET A O 1
ATOM 1516 N N . GLN A 1 200 ? 13.080 -9.226 -17.284 1.00 91.81 200 GLN A N 1
ATOM 1517 C CA . GLN A 1 200 ? 12.837 -9.706 -15.927 1.00 91.81 200 GLN A CA 1
ATOM 1518 C C . GLN A 1 200 ? 11.421 -10.267 -15.775 1.00 91.81 200 GLN A C 1
ATOM 1520 O O . GLN A 1 200 ? 11.268 -11.350 -15.214 1.00 91.81 200 GLN A O 1
ATOM 1525 N N . ILE A 1 201 ? 10.402 -9.585 -16.304 1.00 93.12 201 ILE A N 1
ATOM 1526 C CA . ILE A 1 201 ? 9.013 -10.056 -16.246 1.00 93.12 201 ILE A CA 1
ATOM 1527 C C . ILE A 1 201 ? 8.818 -11.308 -17.105 1.00 93.12 201 ILE A C 1
ATOM 1529 O O . ILE A 1 201 ? 8.294 -12.309 -16.618 1.00 93.12 201 ILE A O 1
ATOM 1533 N N . GLU A 1 202 ? 9.283 -11.308 -18.357 1.00 94.44 202 GLU A N 1
ATOM 1534 C CA . GLU A 1 202 ? 9.141 -12.461 -19.256 1.00 94.44 202 GLU A CA 1
ATOM 1535 C C . GLU A 1 202 ? 9.827 -13.721 -18.706 1.00 94.44 202 GLU A C 1
ATOM 1537 O O . GLU A 1 202 ? 9.261 -14.817 -18.757 1.00 94.44 202 GLU A O 1
ATOM 1542 N N . GLN A 1 203 ? 11.040 -13.582 -18.161 1.00 94.44 203 GLN A N 1
ATOM 1543 C CA . GLN A 1 203 ? 11.760 -14.695 -17.539 1.00 94.44 203 GLN A CA 1
ATOM 1544 C C . GLN A 1 203 ? 11.158 -15.073 -16.185 1.00 94.44 203 GLN A C 1
ATOM 1546 O O . GLN A 1 203 ? 11.059 -16.259 -15.876 1.00 94.44 203 GLN A O 1
ATOM 1551 N N . GLY A 1 204 ? 10.696 -14.089 -15.410 1.00 93.31 204 GLY A N 1
ATOM 1552 C CA . GLY A 1 204 ? 9.987 -14.301 -14.153 1.00 93.31 204 GLY A CA 1
ATOM 1553 C C . GLY A 1 204 ? 8.770 -15.196 -14.350 1.00 93.31 204 GLY A C 1
ATOM 1554 O O . GLY A 1 204 ? 8.659 -16.220 -13.683 1.00 93.31 204 GLY A O 1
ATOM 1555 N N . VAL A 1 205 ? 7.918 -14.895 -15.334 1.00 94.12 205 VAL A N 1
ATOM 1556 C CA . VAL A 1 205 ? 6.741 -15.715 -15.672 1.00 94.12 205 VAL A CA 1
ATOM 1557 C C . VAL A 1 205 ? 7.137 -17.140 -16.071 1.00 94.12 205 VAL A C 1
ATOM 1559 O O . VAL A 1 205 ? 6.534 -18.093 -15.579 1.00 94.12 205 VAL A O 1
ATOM 1562 N N . LYS A 1 206 ? 8.177 -17.314 -16.900 1.00 94.62 206 LYS A N 1
ATOM 1563 C CA . LYS A 1 206 ? 8.687 -18.647 -17.285 1.00 94.62 206 LYS A CA 1
ATOM 1564 C C . LYS A 1 206 ? 9.226 -19.442 -16.094 1.00 94.62 206 LYS A C 1
ATOM 1566 O O . LYS A 1 206 ? 9.102 -20.661 -16.073 1.00 94.62 206 LYS A O 1
ATOM 1571 N N . ALA A 1 207 ? 9.795 -18.756 -15.107 1.00 94.19 207 ALA A N 1
ATOM 1572 C CA . ALA A 1 207 ? 10.283 -19.338 -13.860 1.00 94.19 207 ALA A CA 1
ATOM 1573 C C . ALA A 1 207 ? 9.195 -19.458 -12.771 1.00 94.19 207 ALA A C 1
ATOM 1575 O O . ALA A 1 207 ? 9.506 -19.794 -11.628 1.00 94.19 207 ALA A O 1
ATOM 1576 N N . GLY A 1 208 ? 7.931 -19.164 -13.097 1.00 93.38 208 GLY A N 1
ATOM 1577 C CA . GLY A 1 208 ? 6.796 -19.264 -12.180 1.00 93.38 208 GLY A CA 1
ATOM 1578 C C . GLY A 1 208 ? 6.576 -18.046 -11.288 1.00 93.38 208 GLY A C 1
ATOM 1579 O O . GLY A 1 208 ? 5.640 -18.050 -10.504 1.00 93.38 208 GLY A O 1
ATOM 1580 N N . ASN A 1 209 ? 7.400 -17.002 -11.385 1.00 92.44 209 ASN A N 1
ATOM 1581 C CA . ASN A 1 209 ? 7.273 -15.730 -10.664 1.00 92.44 209 ASN A CA 1
ATOM 1582 C C . ASN A 1 209 ? 7.087 -15.886 -9.141 1.00 92.44 209 ASN A C 1
ATOM 1584 O O . ASN A 1 209 ? 6.285 -15.199 -8.516 1.00 92.44 209 ASN A O 1
ATOM 1588 N N . GLY A 1 210 ? 7.811 -16.836 -8.543 1.00 92.38 210 GLY A N 1
ATOM 1589 C CA . GLY A 1 210 ? 7.713 -17.151 -7.116 1.00 92.38 210 GLY A CA 1
ATOM 1590 C C . GLY A 1 210 ? 6.680 -18.220 -6.756 1.00 92.38 210 GLY A C 1
ATOM 1591 O O . GLY A 1 210 ? 6.653 -18.642 -5.601 1.00 92.38 210 GLY A O 1
ATOM 1592 N N . TYR A 1 211 ? 5.884 -18.710 -7.706 1.00 95.06 211 TYR A N 1
ATOM 1593 C CA . TYR A 1 211 ? 5.035 -19.881 -7.504 1.00 95.06 211 TYR A CA 1
ATOM 1594 C C . TYR A 1 211 ? 5.823 -21.187 -7.656 1.00 95.06 211 TYR A C 1
ATOM 1596 O O . TYR A 1 211 ? 6.656 -21.336 -8.547 1.00 95.06 211 TYR A O 1
ATOM 1604 N N . PHE A 1 212 ? 5.512 -22.164 -6.807 1.00 95.00 212 PHE A N 1
ATOM 1605 C CA . PHE A 1 212 ? 6.107 -23.501 -6.820 1.00 95.00 212 PHE A CA 1
ATOM 1606 C C . PHE A 1 212 ? 5.013 -24.561 -6.889 1.00 95.00 212 PHE A C 1
ATOM 1608 O O . PHE A 1 212 ? 4.001 -24.429 -6.200 1.00 95.00 212 PHE A O 1
ATOM 1615 N N . ASN A 1 213 ? 5.231 -25.639 -7.648 1.00 95.19 213 ASN A N 1
ATOM 1616 C CA . ASN A 1 213 ? 4.360 -26.814 -7.622 1.00 95.19 213 ASN A CA 1
ATOM 1617 C C . ASN A 1 213 ? 4.821 -27.751 -6.494 1.00 95.19 213 ASN A C 1
ATOM 1619 O O . ASN A 1 213 ? 6.018 -28.003 -6.330 1.00 95.19 213 ASN A O 1
ATOM 1623 N N . ASP A 1 214 ? 3.871 -28.224 -5.685 1.00 86.56 214 ASP A N 1
ATOM 1624 C CA . ASP A 1 214 ? 4.101 -29.179 -4.587 1.00 86.56 214 ASP A CA 1
ATOM 1625 C C . ASP A 1 214 ? 5.256 -28.804 -3.640 1.00 86.56 214 ASP A C 1
ATOM 1627 O O . ASP A 1 214 ? 5.985 -29.656 -3.133 1.00 86.56 214 ASP A O 1
ATOM 1631 N N . GLY A 1 215 ? 5.449 -27.498 -3.425 1.00 71.56 215 GLY A N 1
ATOM 1632 C CA . GLY A 1 215 ? 6.449 -26.938 -2.517 1.00 71.56 215 GLY A CA 1
ATOM 1633 C C . GLY A 1 215 ? 7.916 -27.098 -2.935 1.00 71.56 215 GLY A C 1
ATOM 1634 O O . GLY A 1 215 ? 8.778 -26.720 -2.140 1.00 71.56 215 GLY A O 1
ATOM 1635 N N . LYS A 1 216 ? 8.206 -27.630 -4.132 1.00 78.62 216 LYS A N 1
ATOM 1636 C CA . LYS A 1 216 ? 9.570 -27.931 -4.607 1.00 78.62 216 LYS A CA 1
ATOM 1637 C C . LYS A 1 216 ? 10.076 -26.902 -5.616 1.00 78.62 216 LYS A C 1
ATOM 1639 O O . LYS A 1 216 ? 10.627 -25.884 -5.223 1.00 78.62 216 LYS A O 1
ATOM 1644 N N . ASN A 1 217 ? 9.871 -27.180 -6.902 1.00 87.94 217 ASN A N 1
ATOM 1645 C CA . ASN A 1 217 ? 10.279 -26.360 -8.036 1.00 87.94 217 ASN A CA 1
ATOM 1646 C C . ASN A 1 217 ? 9.037 -25.960 -8.830 1.00 87.94 217 ASN A C 1
ATOM 1648 O O . ASN A 1 217 ? 8.010 -26.641 -8.792 1.00 87.94 217 ASN A O 1
ATOM 1652 N N . PHE A 1 218 ? 9.133 -24.861 -9.568 1.00 95.19 218 PHE A N 1
ATOM 1653 C CA . PHE A 1 218 ? 8.137 -24.556 -10.580 1.00 95.19 218 PHE A CA 1
ATOM 1654 C C . PHE A 1 218 ? 8.243 -25.566 -11.732 1.00 95.19 218 PHE A C 1
ATOM 1656 O O . PHE A 1 218 ? 9.331 -25.818 -12.246 1.00 95.19 218 PHE A O 1
ATOM 1663 N N . THR A 1 219 ? 7.113 -26.154 -12.113 1.00 95.19 219 THR A N 1
ATOM 1664 C CA . THR A 1 219 ? 6.995 -27.124 -13.220 1.00 95.19 219 THR A CA 1
ATOM 1665 C C . THR A 1 219 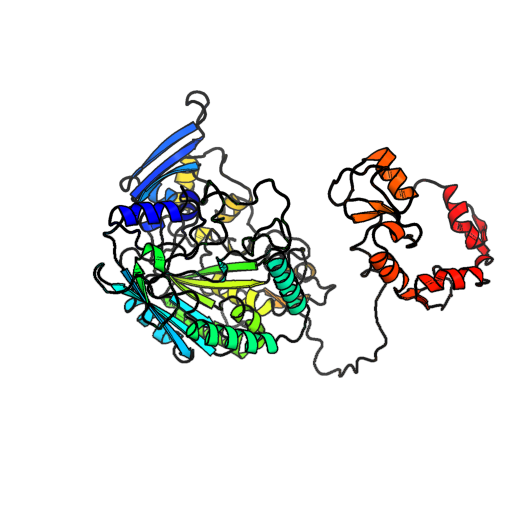? 6.011 -26.666 -14.295 1.00 95.19 219 THR A C 1
ATOM 1667 O O . THR A 1 219 ? 6.037 -27.192 -15.404 1.00 95.19 219 THR A O 1
ATOM 1670 N N . GLY A 1 220 ? 5.172 -25.671 -13.993 1.00 96.00 220 GLY A N 1
ATOM 1671 C CA . GLY A 1 220 ? 4.212 -25.101 -14.928 1.00 96.00 220 GLY A CA 1
ATOM 1672 C C . GLY A 1 220 ? 2.960 -24.568 -14.235 1.00 96.00 220 GLY A C 1
ATOM 1673 O O . GLY A 1 220 ? 2.664 -24.902 -13.084 1.00 96.00 220 GLY A O 1
ATOM 1674 N N . PHE A 1 221 ? 2.215 -23.740 -14.966 1.00 97.50 221 PHE A N 1
ATOM 1675 C CA . PHE A 1 221 ? 0.861 -23.329 -14.600 1.00 97.50 221 PHE A CA 1
ATOM 1676 C C . PHE A 1 221 ? -0.183 -24.319 -15.173 1.00 97.50 221 PHE A C 1
ATOM 1678 O O . PHE A 1 221 ? 0.063 -24.883 -16.241 1.00 97.50 221 PHE A O 1
ATOM 1685 N N . PRO A 1 222 ? -1.347 -24.515 -14.520 1.00 97.56 222 PRO A N 1
ATOM 1686 C CA . PRO A 1 222 ? -1.753 -23.865 -13.279 1.00 97.56 222 PRO A CA 1
ATOM 1687 C C . PRO A 1 222 ? -1.016 -24.407 -12.048 1.00 97.56 222 PRO A C 1
ATOM 1689 O O . PRO A 1 222 ? -0.752 -25.601 -11.928 1.00 97.56 222 PRO A O 1
ATOM 1692 N N . VAL A 1 223 ? -0.722 -23.517 -11.101 1.00 98.12 223 VAL A N 1
ATOM 1693 C CA . VAL A 1 223 ? -0.242 -23.887 -9.765 1.00 98.12 223 VAL A CA 1
ATOM 1694 C C . VAL A 1 223 ? -1.451 -23.969 -8.844 1.00 98.12 223 VAL A C 1
ATOM 1696 O O . VAL A 1 223 ? -2.131 -22.970 -8.623 1.00 98.12 223 VAL A O 1
ATOM 1699 N N . VAL A 1 224 ? -1.721 -25.162 -8.314 1.00 98.00 224 VAL A N 1
ATOM 1700 C CA . VAL A 1 224 ? -2.841 -25.414 -7.399 1.00 98.00 224 VAL A CA 1
ATOM 1701 C C . VAL A 1 224 ? -2.313 -25.616 -5.986 1.00 98.00 224 VAL A C 1
ATOM 1703 O O . VAL A 1 224 ? -1.453 -26.468 -5.771 1.00 98.00 224 VAL A O 1
ATOM 1706 N N . GLY A 1 225 ? -2.819 -24.856 -5.015 1.00 97.25 225 GLY A N 1
ATOM 1707 C CA . GLY A 1 225 ? -2.358 -24.914 -3.625 1.00 97.25 225 GLY A CA 1
ATOM 1708 C C . GLY A 1 225 ? -3.370 -24.367 -2.628 1.00 97.25 225 GLY A C 1
ATOM 1709 O O . GLY A 1 225 ? -4.354 -23.740 -3.011 1.00 97.25 225 GLY A O 1
ATOM 1710 N N . PHE A 1 226 ? -3.162 -24.613 -1.334 1.00 97.38 226 PHE A N 1
ATOM 1711 C CA . PHE A 1 226 ? -4.069 -24.108 -0.297 1.00 97.38 226 PHE A CA 1
ATOM 1712 C C . PHE A 1 226 ? -4.104 -22.582 -0.272 1.00 97.38 226 PHE A C 1
ATOM 1714 O O . PHE A 1 226 ? -3.067 -21.936 -0.402 1.00 97.38 226 PHE A O 1
ATOM 1721 N N . ASN A 1 227 ? -5.292 -22.012 -0.035 1.00 96.50 227 ASN A N 1
ATOM 1722 C CA . ASN A 1 227 ? -5.521 -20.567 -0.062 1.00 96.50 227 ASN A CA 1
ATOM 1723 C C . ASN A 1 227 ? -4.448 -19.778 0.713 1.00 96.50 227 ASN A C 1
ATOM 1725 O O . ASN A 1 227 ? -3.785 -18.929 0.133 1.00 96.50 227 ASN A O 1
ATOM 1729 N N . HIS A 1 228 ? -4.199 -20.133 1.980 1.00 94.94 228 HIS A N 1
ATOM 1730 C CA . HIS A 1 228 ? -3.204 -19.489 2.853 1.00 94.94 228 HIS A CA 1
ATOM 1731 C C . HIS A 1 228 ? -1.736 -19.589 2.389 1.00 94.94 228 HIS A C 1
ATOM 1733 O O . HIS A 1 228 ? -0.904 -18.818 2.863 1.00 94.94 228 HIS A O 1
ATOM 1739 N N . LEU A 1 229 ? -1.407 -20.516 1.484 1.00 94.25 229 LEU A N 1
ATOM 1740 C CA . LEU A 1 229 ? -0.062 -20.675 0.915 1.00 94.25 229 LEU A CA 1
ATOM 1741 C C . LEU A 1 229 ? 0.086 -20.002 -0.449 1.00 94.25 229 LEU A C 1
ATOM 1743 O O . LEU A 1 229 ? 1.207 -19.797 -0.898 1.00 94.25 229 LEU A O 1
ATOM 1747 N N . ILE A 1 230 ? -1.025 -19.706 -1.124 1.00 95.12 230 ILE A N 1
ATOM 1748 C CA . ILE A 1 230 ? -1.041 -19.080 -2.449 1.00 95.12 230 ILE A CA 1
ATOM 1749 C C . ILE A 1 230 ? -1.247 -17.571 -2.346 1.00 95.12 230 ILE A C 1
ATOM 1751 O O . ILE A 1 230 ? -0.602 -16.825 -3.066 1.00 95.12 230 ILE A O 1
ATOM 1755 N N . GLN A 1 231 ? -2.147 -17.121 -1.470 1.00 93.06 231 GLN A N 1
ATOM 1756 C CA . GLN A 1 231 ? -2.584 -15.723 -1.425 1.00 93.06 231 GLN A CA 1
ATOM 1757 C C . GLN A 1 231 ? -1.590 -14.763 -0.761 1.00 93.06 231 GLN A C 1
ATOM 1759 O O . GLN A 1 231 ? -1.802 -13.560 -0.788 1.00 93.06 231 GLN A O 1
ATOM 1764 N N . THR A 1 232 ? -0.591 -15.289 -0.053 1.00 91.31 232 THR A N 1
ATOM 1765 C CA . THR A 1 232 ? 0.337 -14.481 0.737 1.00 91.31 232 THR A CA 1
ATOM 1766 C C . THR A 1 232 ? 1.671 -15.189 0.892 1.00 91.31 232 THR A C 1
ATOM 1768 O O . THR A 1 232 ? 1.748 -16.423 0.872 1.00 91.31 232 THR A O 1
ATOM 1771 N N . SER A 1 233 ? 2.723 -14.406 1.076 1.00 88.62 233 SER A N 1
ATOM 1772 C CA . SER A 1 233 ? 4.093 -14.872 1.154 1.00 88.62 233 SER A CA 1
ATOM 1773 C C . SER A 1 233 ? 4.867 -14.137 2.242 1.00 88.62 233 SER A C 1
ATOM 1775 O O . SER A 1 233 ? 4.712 -12.939 2.482 1.00 88.62 233 SER A O 1
ATOM 1777 N N . SER A 1 234 ? 5.781 -14.885 2.846 1.00 75.81 234 SER A N 1
ATOM 1778 C CA . SER A 1 234 ? 6.784 -14.391 3.769 1.00 75.81 234 SER A CA 1
ATOM 1779 C C . SER A 1 234 ? 7.999 -15.290 3.752 1.00 75.81 234 SER A C 1
ATOM 1781 O O . SER A 1 234 ? 7.911 -16.497 3.520 1.00 75.81 234 SER A O 1
ATOM 1783 N N . GLY A 1 235 ? 9.138 -14.672 4.016 1.00 73.06 235 GLY A N 1
ATOM 1784 C CA . GLY A 1 235 ? 10.364 -15.380 4.316 1.00 73.06 235 GLY A CA 1
ATOM 1785 C C . GLY A 1 235 ? 11.387 -14.480 4.985 1.00 73.06 235 GLY A C 1
ATOM 1786 O O . GLY A 1 235 ? 12.230 -14.986 5.710 1.00 73.06 235 GLY A O 1
ATOM 1787 N N . CYS A 1 236 ? 11.337 -13.163 4.760 1.00 77.81 236 CYS A N 1
ATOM 1788 C CA . CYS A 1 236 ? 12.420 -12.295 5.203 1.00 77.81 236 CYS A CA 1
ATOM 1789 C C . CYS A 1 236 ? 12.452 -12.032 6.713 1.00 77.81 236 CYS A C 1
ATOM 1791 O O . CYS A 1 236 ? 13.528 -11.821 7.260 1.00 77.81 236 CYS A O 1
ATOM 1793 N N . GLN A 1 237 ? 11.303 -12.089 7.391 1.00 72.25 237 GLN A N 1
ATOM 1794 C CA . GLN A 1 237 ? 11.233 -11.932 8.846 1.00 72.25 237 GLN A CA 1
ATOM 1795 C C . GLN A 1 237 ? 11.487 -13.233 9.627 1.00 72.25 237 GLN A C 1
ATOM 1797 O O . GLN A 1 237 ? 11.436 -13.215 10.852 1.00 72.25 237 GLN A O 1
ATOM 1802 N N . ILE A 1 238 ? 11.715 -14.357 8.937 1.00 67.69 238 ILE A N 1
ATOM 1803 C CA . ILE A 1 238 ? 11.854 -15.680 9.550 1.00 67.69 238 ILE A CA 1
ATOM 1804 C C . ILE A 1 238 ? 13.313 -16.123 9.427 1.00 67.69 238 ILE A C 1
ATOM 1806 O O . ILE A 1 238 ? 13.779 -16.416 8.328 1.00 67.69 238 ILE A O 1
ATOM 1810 N N . ASP A 1 239 ? 14.019 -16.244 10.553 1.00 62.38 239 ASP A N 1
ATOM 1811 C CA . ASP A 1 239 ? 15.266 -17.015 10.596 1.00 62.38 239 ASP A CA 1
ATOM 1812 C C . ASP A 1 239 ? 14.939 -18.447 11.021 1.00 62.38 239 ASP A C 1
ATOM 1814 O O . ASP A 1 239 ? 14.472 -18.655 12.145 1.00 62.38 239 ASP A O 1
ATOM 1818 N N . PRO A 1 240 ? 15.184 -19.453 10.163 1.00 56.47 240 PRO A N 1
ATOM 1819 C CA . PRO A 1 240 ? 14.964 -20.852 10.516 1.00 56.47 240 PRO A CA 1
ATOM 1820 C C . PRO A 1 240 ? 15.837 -21.332 11.689 1.00 56.47 240 PRO A C 1
ATOM 1822 O O . PRO A 1 240 ? 15.570 -22.395 12.242 1.00 56.47 240 PRO A O 1
ATOM 1825 N N . ARG A 1 241 ? 16.869 -20.572 12.078 1.00 55.81 241 ARG A N 1
ATOM 1826 C CA . ARG A 1 241 ? 17.719 -20.815 13.255 1.00 55.81 241 ARG A CA 1
ATOM 1827 C C . ARG A 1 241 ? 17.187 -20.141 14.523 1.00 55.81 241 ARG A C 1
ATOM 1829 O O . ARG A 1 241 ? 17.704 -20.415 15.602 1.00 55.81 241 ARG A O 1
ATOM 1836 N N . SER A 1 242 ? 16.198 -19.252 14.413 1.00 58.59 242 SER A N 1
ATOM 1837 C CA . SER A 1 242 ? 15.602 -18.586 15.571 1.00 58.59 242 SER A CA 1
ATOM 1838 C C . SER A 1 242 ? 14.707 -19.555 16.340 1.00 58.59 242 SER A C 1
ATOM 1840 O O . SER A 1 242 ? 13.822 -20.192 15.771 1.00 58.59 242 SER A O 1
ATOM 1842 N N . GLU A 1 243 ? 14.865 -19.598 17.665 1.00 55.81 243 GLU A N 1
ATOM 1843 C CA . GLU A 1 243 ? 13.926 -20.284 18.567 1.00 55.81 243 GLU A CA 1
ATOM 1844 C C . GLU A 1 243 ? 12.508 -19.682 18.499 1.00 55.81 243 GLU A C 1
ATOM 1846 O O . GLU A 1 243 ? 11.533 -20.305 18.922 1.00 55.81 243 GLU A O 1
ATOM 1851 N N . LYS A 1 244 ? 12.378 -18.464 17.951 1.00 60.56 244 LYS A N 1
ATOM 1852 C CA . LYS A 1 244 ? 11.119 -17.753 17.725 1.00 60.56 244 LYS A CA 1
ATOM 1853 C C . LYS A 1 244 ? 11.024 -17.335 16.250 1.00 60.56 244 LYS A C 1
ATOM 1855 O O . LYS A 1 244 ? 11.520 -16.269 15.887 1.00 60.56 244 LYS A O 1
ATOM 1860 N N . PRO A 1 245 ? 10.363 -18.127 15.392 1.00 57.94 245 PRO A N 1
ATOM 1861 C CA . PRO A 1 245 ? 10.262 -17.833 13.959 1.00 57.94 245 PRO A CA 1
ATOM 1862 C C . PRO A 1 245 ? 9.476 -16.547 13.628 1.00 57.94 245 PRO A C 1
ATOM 1864 O O . PRO A 1 245 ? 9.533 -16.088 12.495 1.00 57.94 245 PRO A O 1
ATOM 1867 N N . ASP A 1 246 ? 8.780 -15.955 14.609 1.00 57.88 246 ASP A N 1
ATOM 1868 C CA . ASP A 1 246 ? 8.007 -14.710 14.468 1.00 57.88 246 ASP A CA 1
ATOM 1869 C C . ASP A 1 246 ? 8.763 -13.444 14.942 1.00 57.88 246 ASP A C 1
ATOM 1871 O O . ASP A 1 246 ? 8.201 -12.348 14.887 1.00 57.88 246 ASP A O 1
ATOM 1875 N N . THR A 1 247 ? 9.989 -13.562 15.471 1.00 58.16 247 THR A N 1
ATOM 1876 C CA . THR A 1 247 ? 10.791 -12.400 15.906 1.00 58.16 247 THR A CA 1
ATOM 1877 C C . THR A 1 247 ? 11.841 -12.045 14.872 1.00 58.16 247 THR A C 1
ATOM 1879 O O . THR A 1 247 ? 12.450 -12.935 14.285 1.00 58.16 247 THR A O 1
ATOM 1882 N N . CYS A 1 248 ? 12.093 -10.744 14.726 1.00 60.62 248 CYS A N 1
ATOM 1883 C CA . CYS A 1 248 ? 13.155 -10.216 13.886 1.00 60.62 248 CYS A CA 1
ATOM 1884 C C . CYS A 1 248 ? 14.506 -10.854 14.285 1.00 60.62 248 CYS A C 1
ATOM 1886 O O . CYS A 1 248 ? 14.956 -10.646 15.413 1.00 60.62 248 CYS A O 1
ATOM 1888 N N . PRO A 1 249 ? 15.147 -11.653 13.416 1.00 60.81 249 PRO A N 1
ATOM 1889 C CA . PRO A 1 249 ? 16.302 -12.476 13.794 1.00 60.81 249 PRO A CA 1
ATOM 1890 C C . PRO A 1 249 ? 17.524 -11.717 14.325 1.00 60.81 249 PRO A C 1
ATOM 1892 O O . PRO A 1 249 ? 18.366 -12.294 15.013 1.00 60.81 249 PRO A O 1
ATOM 1895 N N . TRP A 1 250 ? 17.630 -10.436 13.985 1.00 64.94 250 TRP A N 1
ATOM 1896 C CA . TRP A 1 250 ? 18.788 -9.581 14.239 1.00 64.94 250 TRP A CA 1
ATOM 1897 C C . TRP A 1 250 ? 18.541 -8.510 15.310 1.00 64.94 250 TRP A C 1
ATOM 1899 O O . TRP A 1 250 ? 19.382 -7.639 15.515 1.00 64.94 250 TRP A O 1
ATOM 1909 N N . GLU A 1 251 ? 17.411 -8.557 16.019 1.00 63.44 251 GLU A N 1
ATOM 1910 C CA . GLU A 1 251 ? 17.102 -7.585 17.072 1.00 63.44 251 GLU A CA 1
ATOM 1911 C C . GLU A 1 251 ? 18.207 -7.565 18.152 1.00 63.44 251 GLU A C 1
ATOM 1913 O O . GLU A 1 251 ? 18.416 -8.540 18.876 1.00 63.44 251 GLU A O 1
ATOM 1918 N N . GLY A 1 252 ? 18.945 -6.450 18.236 1.00 66.38 252 GLY A N 1
ATOM 1919 C CA . GLY A 1 252 ? 20.022 -6.243 19.211 1.00 66.38 252 GLY A CA 1
ATOM 1920 C C . GLY A 1 252 ? 21.394 -6.824 18.840 1.00 66.38 252 GLY A C 1
ATOM 1921 O O . GLY A 1 252 ? 22.253 -6.901 19.718 1.00 66.38 252 GLY A O 1
ATOM 1922 N N . LYS A 1 253 ? 21.619 -7.230 17.581 1.00 71.25 253 LYS A N 1
ATOM 1923 C CA . LYS A 1 253 ? 22.933 -7.670 17.074 1.00 71.25 253 LYS A CA 1
ATOM 1924 C C . LYS A 1 253 ? 23.406 -6.797 15.912 1.00 71.25 253 LYS A C 1
ATOM 1926 O O . LYS A 1 253 ? 22.595 -6.354 15.104 1.00 71.25 253 LYS A O 1
ATOM 1931 N N . ASP A 1 254 ? 24.720 -6.614 15.806 1.00 80.38 254 ASP A N 1
ATOM 1932 C CA . ASP A 1 254 ? 25.338 -6.019 14.620 1.00 80.38 254 ASP A CA 1
ATOM 1933 C C . ASP A 1 254 ? 25.230 -6.990 13.435 1.00 80.38 254 ASP A C 1
ATOM 1935 O O . ASP A 1 254 ? 25.483 -8.186 13.582 1.00 80.38 254 ASP A O 1
ATOM 1939 N N . LEU A 1 255 ? 24.832 -6.474 12.272 1.00 83.44 255 LEU A N 1
ATOM 1940 C CA . LEU A 1 255 ? 24.615 -7.258 11.055 1.00 83.44 255 LEU A CA 1
ATOM 1941 C C . LEU A 1 255 ? 25.916 -7.441 10.264 1.00 83.44 255 LEU A C 1
ATOM 1943 O O . LEU A 1 255 ? 26.568 -6.461 9.894 1.00 83.44 255 LEU A O 1
ATOM 1947 N N . GLU A 1 256 ? 26.253 -8.684 9.923 1.00 87.62 256 GLU A N 1
ATOM 1948 C CA . GLU A 1 256 ? 27.371 -9.010 9.036 1.00 87.62 256 GLU A CA 1
ATOM 1949 C C . GLU A 1 256 ? 26.964 -8.969 7.552 1.00 87.62 256 GLU A C 1
ATOM 1951 O O . GLU A 1 256 ? 25.793 -9.050 7.184 1.00 87.62 256 GLU A O 1
ATOM 1956 N N . SER A 1 257 ? 27.943 -8.892 6.644 1.00 86.50 257 SER A N 1
ATOM 1957 C CA . SER A 1 257 ? 27.692 -8.805 5.194 1.00 86.50 257 SER A CA 1
ATOM 1958 C C . SER A 1 257 ? 26.939 -10.011 4.612 1.00 86.50 257 SER A C 1
ATOM 1960 O O . SER A 1 257 ? 26.181 -9.856 3.648 1.00 86.50 257 SER A O 1
ATOM 1962 N N . ASN A 1 258 ? 27.144 -11.193 5.197 1.00 87.38 258 ASN A N 1
ATOM 1963 C CA . ASN A 1 258 ? 26.520 -12.452 4.792 1.00 87.38 258 ASN A CA 1
ATOM 1964 C C . ASN A 1 258 ? 25.206 -12.742 5.528 1.00 87.38 258 ASN A C 1
ATOM 1966 O O . ASN A 1 258 ? 24.504 -13.680 5.139 1.00 87.38 258 ASN A O 1
ATOM 1970 N N . ASP A 1 259 ? 24.857 -11.958 6.552 1.00 87.25 259 ASP A N 1
ATOM 1971 C CA . ASP A 1 259 ? 23.562 -12.089 7.208 1.00 87.25 259 ASP A CA 1
ATOM 1972 C C . ASP A 1 259 ? 22.443 -11.744 6.238 1.00 87.25 259 ASP A C 1
ATOM 1974 O O . ASP A 1 259 ? 22.610 -10.951 5.310 1.00 87.25 259 ASP A O 1
ATOM 1978 N N . THR A 1 260 ? 21.286 -12.366 6.436 1.00 86.56 260 THR A N 1
ATOM 1979 C CA . THR A 1 260 ? 20.137 -12.186 5.558 1.00 86.56 260 THR A CA 1
ATOM 1980 C C . THR A 1 260 ? 19.079 -11.313 6.212 1.00 86.56 260 THR A C 1
ATOM 1982 O O . THR A 1 260 ? 18.749 -11.522 7.376 1.00 86.56 260 THR A O 1
ATOM 1985 N N . ILE A 1 261 ? 18.512 -10.383 5.450 1.00 87.19 261 ILE A N 1
ATOM 1986 C CA . ILE A 1 261 ? 17.607 -9.348 5.941 1.00 87.19 261 ILE A CA 1
ATOM 1987 C C . ILE A 1 261 ? 16.471 -9.083 4.946 1.00 87.19 261 ILE A C 1
ATOM 1989 O O . ILE A 1 261 ? 16.583 -9.390 3.754 1.00 87.19 261 ILE A O 1
ATOM 1993 N N . CYS A 1 262 ? 15.363 -8.505 5.417 1.00 88.75 262 CYS A N 1
ATOM 1994 C CA . CYS A 1 262 ? 14.362 -7.922 4.525 1.00 88.75 262 CYS A CA 1
ATOM 1995 C C . CYS A 1 262 ? 14.984 -6.775 3.718 1.00 88.75 262 CYS A C 1
ATOM 1997 O O . CYS A 1 262 ? 15.660 -5.909 4.268 1.00 88.75 262 CYS A O 1
ATOM 1999 N N . ILE A 1 263 ? 14.711 -6.726 2.414 1.00 90.19 263 ILE A N 1
ATOM 2000 C CA . ILE A 1 263 ? 15.360 -5.770 1.502 1.00 90.19 263 ILE A CA 1
ATOM 2001 C C . ILE A 1 263 ? 15.066 -4.294 1.834 1.00 90.19 263 ILE A C 1
ATOM 2003 O O . ILE A 1 263 ? 15.813 -3.406 1.427 1.00 90.19 263 ILE A O 1
ATOM 2007 N N . TRP A 1 264 ? 13.982 -4.036 2.572 1.00 89.25 264 TRP A N 1
ATOM 2008 C CA . TRP A 1 264 ? 13.543 -2.711 3.023 1.00 89.25 264 TRP A CA 1
ATOM 2009 C C . TRP A 1 264 ? 13.883 -2.410 4.492 1.00 89.25 264 TRP A C 1
ATOM 2011 O O . TRP A 1 264 ? 13.440 -1.382 5.008 1.00 89.25 264 TRP A O 1
ATOM 2021 N N . ASP A 1 265 ? 14.619 -3.282 5.191 1.00 87.75 265 ASP A N 1
ATOM 2022 C CA . ASP A 1 265 ? 14.990 -3.032 6.587 1.00 87.75 265 ASP A CA 1
ATOM 2023 C C . ASP A 1 265 ? 15.856 -1.768 6.699 1.00 87.75 265 ASP A C 1
ATOM 2025 O O . ASP A 1 265 ? 16.725 -1.487 5.868 1.00 87.75 265 ASP A O 1
ATOM 2029 N N . THR A 1 266 ? 15.577 -0.960 7.718 1.00 86.56 266 THR A N 1
ATOM 2030 C CA . THR A 1 266 ? 16.196 0.351 7.909 1.00 86.56 266 THR A CA 1
ATOM 2031 C C . THR A 1 266 ? 17.570 0.296 8.563 1.00 86.56 266 THR A C 1
ATOM 2033 O O . THR A 1 266 ? 18.261 1.310 8.542 1.00 86.56 266 THR A O 1
ATOM 2036 N N . GLN A 1 267 ? 17.978 -0.845 9.124 1.00 85.75 267 GLN A N 1
ATOM 2037 C CA . GLN A 1 267 ? 19.298 -1.016 9.746 1.00 85.75 267 GLN A CA 1
ATOM 2038 C C . GLN A 1 267 ? 20.440 -1.010 8.728 1.00 85.75 267 GLN A C 1
ATOM 2040 O O . GLN A 1 267 ? 21.583 -0.740 9.081 1.00 85.75 267 GLN A O 1
ATOM 2045 N N . VAL A 1 268 ? 20.132 -1.257 7.454 1.00 89.44 268 VAL A N 1
ATOM 2046 C CA . VAL A 1 268 ? 21.089 -1.174 6.350 1.00 89.44 268 VAL A CA 1
ATOM 2047 C C . VAL A 1 268 ? 20.595 -0.191 5.295 1.00 89.44 268 VAL A C 1
ATOM 2049 O O . VAL A 1 268 ? 19.405 0.122 5.193 1.00 89.44 268 VAL A O 1
ATOM 2052 N N . LYS A 1 269 ? 21.507 0.298 4.448 1.00 90.38 269 LYS A N 1
ATOM 2053 C CA . LYS A 1 269 ? 21.154 1.138 3.295 1.00 90.38 269 LYS A CA 1
ATOM 2054 C C . LYS A 1 269 ? 20.560 0.277 2.166 1.00 90.38 269 LYS A C 1
ATOM 2056 O O . LYS A 1 269 ? 21.161 0.142 1.109 1.00 90.38 269 LYS A O 1
ATOM 2061 N N . GLY A 1 270 ? 19.395 -0.324 2.412 1.00 91.19 270 GLY A N 1
ATOM 2062 C CA . GLY A 1 270 ? 18.652 -1.157 1.460 1.00 91.19 270 GLY A CA 1
ATOM 2063 C C . GLY A 1 270 ? 17.632 -0.396 0.616 1.00 91.19 270 GLY A C 1
ATOM 2064 O O . GLY A 1 270 ? 17.607 0.844 0.628 1.00 91.19 270 GLY A O 1
ATOM 2065 N N . ASN A 1 271 ? 16.767 -1.140 -0.082 1.00 90.38 271 ASN A N 1
ATOM 2066 C CA . ASN A 1 271 ? 15.700 -0.593 -0.917 1.00 90.38 271 ASN A CA 1
ATOM 2067 C C . ASN A 1 271 ? 14.820 0.367 -0.107 1.00 90.38 271 ASN A C 1
ATOM 2069 O O . ASN A 1 271 ? 14.470 0.123 1.047 1.00 90.38 271 ASN A O 1
ATOM 2073 N N . PHE A 1 272 ? 14.464 1.486 -0.727 1.00 91.81 272 PHE A N 1
ATOM 2074 C CA . PHE A 1 272 ? 13.596 2.492 -0.136 1.00 91.81 272 PHE A CA 1
ATOM 2075 C C . PHE A 1 272 ? 12.761 3.106 -1.251 1.00 91.81 272 PHE A C 1
ATOM 2077 O O . PHE A 1 272 ? 13.302 3.585 -2.252 1.00 91.81 272 PHE A O 1
ATOM 2084 N N . PHE A 1 273 ? 11.445 3.040 -1.103 1.00 92.31 273 PHE A N 1
ATOM 2085 C CA . PHE A 1 273 ? 10.503 3.331 -2.175 1.00 92.31 273 PHE A CA 1
ATOM 2086 C C . PHE A 1 273 ? 9.254 4.024 -1.640 1.00 92.31 273 PHE A C 1
ATOM 2088 O O . PHE A 1 273 ? 8.939 3.964 -0.449 1.00 92.31 273 PHE A O 1
ATOM 2095 N N . TYR A 1 274 ? 8.550 4.698 -2.540 1.00 93.75 274 TYR A N 1
ATOM 2096 C CA . TYR A 1 274 ? 7.153 5.044 -2.339 1.00 93.75 274 TYR A CA 1
ATOM 2097 C C . TYR A 1 274 ? 6.282 3.927 -2.902 1.00 93.75 274 TYR A C 1
ATOM 2099 O O . TYR A 1 274 ? 6.636 3.279 -3.885 1.00 93.75 274 TYR A O 1
ATOM 2107 N N . HIS A 1 275 ? 5.135 3.720 -2.269 1.00 95.19 275 HIS A N 1
ATOM 2108 C CA . HIS A 1 275 ? 4.096 2.827 -2.754 1.00 95.19 275 HIS A CA 1
ATOM 2109 C C . HIS A 1 275 ? 2.818 3.649 -2.844 1.00 95.19 275 HIS A C 1
ATOM 2111 O O . HIS A 1 275 ? 2.208 3.957 -1.820 1.00 95.19 275 HIS A O 1
ATOM 2117 N N . THR A 1 276 ? 2.446 4.039 -4.056 1.00 96.69 276 THR A N 1
ATOM 2118 C CA . THR A 1 276 ? 1.189 4.742 -4.311 1.00 96.69 276 THR A CA 1
ATOM 2119 C C . THR A 1 276 ? 0.100 3.711 -4.542 1.00 96.69 276 THR A C 1
ATOM 2121 O O . THR A 1 276 ? 0.330 2.692 -5.182 1.00 96.69 276 THR A O 1
ATOM 2124 N N . SER A 1 277 ? -1.066 3.933 -3.951 1.00 97.06 277 SER A N 1
ATOM 2125 C CA . SER A 1 277 ? -2.218 3.043 -3.995 1.00 97.06 277 SER A CA 1
ATOM 2126 C C . SER A 1 277 ? -3.463 3.885 -3.774 1.00 97.06 277 SER A C 1
ATOM 2128 O O . SER A 1 277 ? -3.711 4.381 -2.671 1.00 97.06 277 SER A O 1
ATOM 2130 N N . ILE A 1 278 ? -4.203 4.110 -4.858 1.00 97.19 278 ILE A N 1
ATOM 2131 C CA . ILE A 1 278 ? -5.355 5.007 -4.889 1.00 97.19 278 ILE A CA 1
ATOM 2132 C C . ILE A 1 278 ? -6.522 4.263 -5.526 1.00 97.19 278 ILE A C 1
ATOM 2134 O O . ILE A 1 278 ? -6.430 3.786 -6.656 1.00 97.19 278 ILE A O 1
ATOM 2138 N N . ALA A 1 279 ? -7.628 4.173 -4.796 1.00 96.56 279 ALA A N 1
ATOM 2139 C CA . ALA A 1 279 ? -8.858 3.576 -5.282 1.00 96.56 279 ALA A CA 1
ATOM 2140 C C . ALA A 1 279 ? -9.686 4.602 -6.056 1.00 96.56 279 ALA A C 1
ATOM 2142 O O . ALA A 1 279 ? -9.957 5.686 -5.539 1.00 96.56 279 ALA A O 1
ATOM 2143 N N . ILE A 1 280 ? -10.127 4.246 -7.259 1.00 96.50 280 ILE A N 1
ATOM 2144 C CA . ILE A 1 280 ? -11.088 5.014 -8.059 1.00 96.50 280 ILE A CA 1
ATOM 2145 C C . ILE A 1 280 ? -12.319 4.156 -8.373 1.00 96.50 280 ILE A C 1
ATOM 2147 O O . ILE A 1 280 ? -12.193 2.929 -8.427 1.00 96.50 280 ILE A O 1
ATOM 2151 N N . PRO A 1 281 ? -13.501 4.754 -8.614 1.00 95.69 281 PRO A N 1
ATOM 2152 C CA . PRO A 1 281 ? -14.693 3.989 -8.965 1.00 95.69 281 PRO A CA 1
ATOM 2153 C C . PRO A 1 281 ? -14.469 3.103 -10.196 1.00 95.69 281 PRO A C 1
ATOM 2155 O O . PRO A 1 281 ? -13.910 3.542 -11.205 1.00 95.69 281 PRO A O 1
ATOM 2158 N N . LEU A 1 282 ? -14.966 1.865 -10.146 1.00 95.06 282 LEU A N 1
ATOM 2159 C CA . LEU A 1 282 ? -14.855 0.885 -11.233 1.00 95.06 282 LEU A CA 1
ATOM 2160 C C . LEU A 1 282 ? -15.471 1.403 -12.543 1.00 95.06 282 LEU A C 1
ATOM 2162 O O . LEU A 1 282 ? -15.019 1.045 -13.624 1.00 95.06 282 LEU A O 1
ATOM 2166 N N . SER A 1 283 ? -16.466 2.289 -12.459 1.00 94.25 283 SER A N 1
ATOM 2167 C CA . SER A 1 283 ? -17.095 2.954 -13.606 1.00 94.25 283 SER A CA 1
ATOM 2168 C C . SER A 1 283 ? -16.165 3.916 -14.359 1.00 94.25 283 SER A C 1
ATOM 2170 O O . SER A 1 283 ? -16.438 4.246 -15.511 1.00 94.25 283 SER A O 1
ATOM 2172 N N . ARG A 1 284 ? -15.068 4.366 -13.735 1.00 95.19 284 ARG A N 1
ATOM 2173 C CA . ARG A 1 284 ? -14.135 5.359 -14.291 1.00 95.19 284 ARG A CA 1
ATOM 2174 C C . ARG A 1 284 ? -12.809 4.766 -14.770 1.00 95.19 284 ARG A C 1
ATOM 2176 O O . ARG A 1 284 ? -12.048 5.468 -15.430 1.00 95.19 284 ARG A O 1
ATOM 2183 N N . ILE A 1 285 ? -12.534 3.488 -14.494 1.00 94.12 285 ILE A N 1
ATOM 2184 C CA . ILE A 1 285 ? -11.226 2.878 -14.785 1.00 94.12 285 ILE A CA 1
ATOM 2185 C C . ILE A 1 285 ? -10.869 2.895 -16.276 1.00 94.12 285 ILE A C 1
ATOM 2187 O O . ILE A 1 285 ? -9.732 3.191 -16.619 1.00 94.12 285 ILE A O 1
ATOM 2191 N N . ALA A 1 286 ? -11.829 2.652 -17.173 1.00 95.12 286 ALA A N 1
ATOM 2192 C CA . ALA A 1 286 ? -11.564 2.651 -18.612 1.00 95.12 286 ALA A CA 1
ATOM 2193 C C . ALA A 1 286 ? -11.103 4.031 -19.113 1.00 95.12 286 ALA A C 1
ATOM 2195 O O . ALA A 1 286 ? -10.217 4.125 -19.952 1.00 95.12 286 ALA A O 1
ATOM 2196 N N . GLU A 1 287 ? -11.682 5.115 -18.587 1.00 95.25 287 GLU A N 1
ATOM 2197 C CA . GLU A 1 287 ? -11.238 6.482 -18.887 1.00 95.25 287 GLU A CA 1
ATOM 2198 C C . GLU A 1 287 ? -9.831 6.733 -18.322 1.00 95.25 287 GLU A C 1
ATOM 2200 O O . GLU A 1 287 ? -8.962 7.225 -19.041 1.00 95.25 287 GLU A O 1
ATOM 2205 N N . ALA A 1 288 ? -9.582 6.303 -17.079 1.00 94.44 288 ALA A N 1
ATOM 2206 C CA . ALA A 1 288 ? -8.281 6.443 -16.430 1.00 94.44 288 ALA A CA 1
ATOM 2207 C C . ALA A 1 288 ? -7.167 5.716 -17.190 1.00 94.44 288 ALA A C 1
ATOM 2209 O O . ALA A 1 288 ? -6.105 6.293 -17.399 1.00 94.44 288 ALA A O 1
ATOM 2210 N N . ILE A 1 289 ? -7.407 4.491 -17.662 1.00 95.25 289 ILE A N 1
ATOM 2211 C CA . ILE A 1 289 ? -6.424 3.726 -18.440 1.00 95.25 289 ILE A CA 1
ATOM 2212 C C . ILE A 1 289 ? -6.102 4.429 -19.763 1.00 95.25 289 ILE A C 1
ATOM 2214 O O . ILE A 1 289 ? -4.927 4.526 -20.108 1.00 95.25 289 ILE A O 1
ATOM 2218 N N . ARG A 1 290 ? -7.092 5.016 -20.456 1.00 94.81 290 ARG A N 1
ATOM 2219 C CA . ARG A 1 290 ? -6.830 5.804 -21.678 1.00 94.81 290 ARG A CA 1
ATOM 2220 C C . ARG A 1 290 ? -5.935 7.004 -21.406 1.00 94.81 290 ARG A C 1
ATOM 2222 O O . ARG A 1 290 ? -5.029 7.272 -22.188 1.00 94.81 290 ARG A O 1
ATOM 2229 N N . ASP A 1 291 ? -6.160 7.720 -20.309 1.00 92.56 291 ASP A N 1
ATOM 2230 C CA . ASP A 1 291 ? -5.281 8.833 -19.945 1.00 92.56 291 ASP A CA 1
ATOM 2231 C C . ASP A 1 291 ? -3.880 8.367 -19.548 1.00 92.56 291 ASP A C 1
ATOM 2233 O O . ASP A 1 291 ? -2.895 8.981 -19.951 1.00 92.56 291 ASP A O 1
ATOM 2237 N N . LEU A 1 292 ? -3.765 7.261 -18.810 1.00 91.94 292 LEU A N 1
ATOM 2238 C CA . LEU A 1 292 ? -2.464 6.678 -18.485 1.00 91.94 292 LEU A CA 1
ATOM 2239 C C . LEU A 1 292 ? -1.713 6.256 -19.755 1.00 91.94 292 LEU A C 1
ATOM 2241 O O . LEU A 1 292 ? -0.509 6.488 -19.852 1.00 91.94 292 LEU A O 1
ATOM 2245 N N . LYS A 1 293 ? -2.413 5.698 -20.752 1.00 93.19 293 LYS A N 1
ATOM 2246 C CA . LYS A 1 293 ? -1.833 5.405 -22.068 1.00 93.19 293 LYS A CA 1
ATOM 2247 C C . LYS A 1 293 ? -1.390 6.671 -22.792 1.00 93.19 293 LYS A C 1
ATOM 2249 O O . LYS A 1 293 ? -0.307 6.666 -23.354 1.00 93.19 293 LYS A O 1
ATOM 2254 N N . ARG A 1 294 ? -2.133 7.781 -22.709 1.00 90.94 294 ARG A N 1
ATOM 2255 C CA . ARG A 1 294 ? -1.666 9.076 -23.248 1.00 90.94 294 ARG A CA 1
ATOM 2256 C C . ARG A 1 294 ? -0.374 9.538 -22.573 1.00 90.94 294 ARG A C 1
ATOM 2258 O O . ARG A 1 294 ? 0.531 9.985 -23.267 1.00 90.94 294 ARG A O 1
ATOM 2265 N N . ILE A 1 295 ? -0.261 9.395 -21.248 1.00 88.69 295 ILE A N 1
ATOM 2266 C CA . ILE A 1 295 ? 0.976 9.705 -20.505 1.00 88.69 295 ILE A CA 1
ATOM 2267 C C . ILE A 1 295 ? 2.134 8.831 -20.991 1.00 88.69 295 ILE A C 1
ATOM 2269 O O . ILE A 1 295 ? 3.206 9.353 -21.296 1.00 88.69 295 ILE A O 1
ATOM 2273 N N . ARG A 1 296 ? 1.902 7.522 -21.129 1.00 89.31 296 ARG A N 1
ATOM 2274 C CA . ARG A 1 296 ? 2.862 6.586 -21.726 1.00 89.31 296 ARG A CA 1
ATOM 2275 C C . ARG A 1 296 ? 3.264 7.020 -23.136 1.00 89.31 296 ARG A C 1
ATOM 2277 O O . ARG A 1 296 ? 4.448 7.060 -23.421 1.00 89.31 296 ARG A O 1
ATOM 2284 N N . ASP A 1 297 ? 2.313 7.344 -24.005 1.00 89.31 297 ASP A N 1
ATOM 2285 C CA . ASP A 1 297 ? 2.569 7.624 -25.423 1.00 89.31 297 ASP A CA 1
ATOM 2286 C C . ASP A 1 297 ? 3.356 8.928 -25.638 1.00 89.31 297 ASP A C 1
ATOM 2288 O O . ASP A 1 297 ? 4.043 9.071 -26.648 1.00 89.31 297 ASP A O 1
ATOM 2292 N N . MET A 1 298 ? 3.301 9.864 -24.682 1.00 85.56 298 MET A N 1
ATOM 2293 C CA . MET A 1 298 ? 4.128 11.076 -24.696 1.00 85.56 298 MET A CA 1
ATOM 2294 C C . MET A 1 298 ? 5.608 10.792 -24.410 1.00 85.56 298 MET A C 1
ATOM 2296 O O . MET A 1 298 ? 6.475 11.399 -25.040 1.00 85.56 298 MET A O 1
ATOM 2300 N N . ASP A 1 299 ? 5.901 9.908 -23.453 1.00 82.31 299 ASP A N 1
ATOM 2301 C CA . ASP A 1 299 ? 7.262 9.471 -23.124 1.00 82.31 299 ASP A CA 1
ATOM 2302 C C . ASP A 1 299 ? 7.249 8.089 -22.440 1.00 82.31 299 ASP A C 1
ATOM 2304 O O . ASP A 1 299 ? 7.204 7.994 -21.208 1.00 82.31 299 ASP A O 1
ATOM 2308 N N . PRO A 1 300 ? 7.350 6.987 -23.206 1.00 81.88 300 PRO A N 1
ATOM 2309 C CA . PRO A 1 300 ? 7.347 5.644 -22.629 1.00 81.88 300 PRO A CA 1
ATOM 2310 C C . PRO A 1 300 ? 8.539 5.405 -21.695 1.00 81.88 300 PRO A C 1
ATOM 2312 O O . PRO A 1 300 ? 8.455 4.625 -20.743 1.00 81.88 300 PRO A O 1
ATOM 2315 N N . SER A 1 301 ? 9.657 6.100 -21.941 1.00 81.81 301 SER A N 1
ATOM 2316 C CA . SER A 1 301 ? 10.879 5.960 -21.149 1.00 81.81 301 SER A CA 1
ATOM 2317 C C . SER A 1 301 ? 10.744 6.559 -19.744 1.00 81.81 301 SER A C 1
ATOM 2319 O O . SER A 1 301 ? 11.447 6.137 -18.814 1.00 81.81 301 SER A O 1
ATOM 2321 N N . ALA A 1 302 ? 9.780 7.469 -19.556 1.00 83.06 302 ALA A N 1
ATOM 2322 C CA . ALA A 1 302 ? 9.411 8.012 -18.256 1.00 83.06 302 ALA A CA 1
ATOM 2323 C C . ALA A 1 302 ? 8.864 6.955 -17.291 1.00 83.06 302 ALA A C 1
ATOM 2325 O O . ALA A 1 302 ? 8.977 7.117 -16.076 1.00 83.06 302 ALA A O 1
ATOM 2326 N N . LEU A 1 303 ? 8.339 5.848 -17.826 1.00 87.94 303 LEU A N 1
ATOM 2327 C CA . LEU A 1 303 ? 7.683 4.792 -17.060 1.00 87.94 303 LEU A CA 1
ATOM 2328 C C . LEU A 1 303 ? 8.541 3.525 -16.910 1.00 87.94 303 LEU A C 1
ATOM 2330 O O . LEU A 1 303 ? 8.128 2.610 -16.203 1.00 87.94 303 LEU A O 1
ATOM 2334 N N . CYS A 1 304 ? 9.759 3.469 -17.480 1.00 86.75 304 CYS A N 1
ATOM 2335 C CA . CYS A 1 304 ? 10.651 2.303 -17.323 1.00 86.75 304 CYS A CA 1
ATOM 2336 C C . CYS A 1 304 ? 10.898 1.953 -15.846 1.00 86.75 304 CYS A C 1
ATOM 2338 O O . CYS A 1 304 ? 11.067 0.789 -15.486 1.00 86.75 304 CYS A O 1
ATOM 2340 N N . THR A 1 305 ? 10.991 2.978 -14.994 1.00 83.50 305 THR A N 1
ATOM 2341 C CA . THR A 1 305 ? 11.234 2.794 -13.563 1.00 83.50 305 THR A CA 1
ATOM 2342 C C . THR A 1 305 ? 10.048 2.101 -12.905 1.00 83.50 305 THR A C 1
ATOM 2344 O O . THR A 1 305 ? 10.277 1.171 -12.141 1.00 83.50 305 THR A O 1
ATOM 2347 N N . LEU A 1 306 ? 8.803 2.444 -13.254 1.00 89.25 306 LEU A N 1
ATOM 2348 C CA . LEU A 1 306 ? 7.626 1.720 -12.760 1.00 89.25 306 LEU A CA 1
ATOM 2349 C C . LEU A 1 306 ? 7.690 0.239 -13.118 1.00 89.25 306 LEU A C 1
ATOM 2351 O O . LEU A 1 306 ? 7.486 -0.607 -12.251 1.00 89.25 306 LEU A O 1
ATOM 2355 N N . ASP A 1 307 ? 8.054 -0.084 -14.357 1.00 90.44 307 ASP A N 1
ATOM 2356 C CA . ASP A 1 307 ? 8.091 -1.474 -14.817 1.00 90.44 307 ASP A CA 1
ATOM 2357 C C . ASP A 1 307 ? 9.151 -2.305 -14.088 1.00 90.44 307 ASP A C 1
ATOM 2359 O O . ASP A 1 307 ? 8.941 -3.492 -13.835 1.00 90.44 307 ASP A O 1
ATOM 2363 N N . SER A 1 308 ? 10.255 -1.677 -13.669 1.00 86.94 308 SER A N 1
ATOM 2364 C CA . SER A 1 308 ? 11.259 -2.323 -12.811 1.00 86.94 308 SER A CA 1
ATOM 2365 C C . SER A 1 308 ? 10.773 -2.591 -11.375 1.00 86.94 308 SER A C 1
ATOM 2367 O O . SER A 1 308 ? 11.335 -3.444 -10.690 1.00 86.94 308 SER A O 1
ATOM 2369 N N . TYR A 1 309 ? 9.699 -1.923 -10.936 1.00 88.62 309 TYR A N 1
ATOM 2370 C CA . TYR A 1 309 ? 9.049 -2.074 -9.627 1.00 88.62 309 TYR A CA 1
ATOM 2371 C C . TYR A 1 309 ? 7.624 -2.651 -9.754 1.00 88.62 309 TYR A C 1
ATOM 2373 O O . TYR A 1 309 ? 6.678 -2.153 -9.145 1.00 88.62 309 TYR A O 1
ATOM 2381 N N . LEU A 1 310 ? 7.476 -3.741 -10.516 1.00 89.38 310 LEU A N 1
ATOM 2382 C CA . LEU A 1 310 ? 6.219 -4.492 -10.706 1.00 89.38 310 LEU A CA 1
ATOM 2383 C C . LEU A 1 310 ? 5.141 -3.791 -11.555 1.00 89.38 310 LEU A C 1
ATOM 2385 O O . LEU A 1 310 ? 4.055 -4.348 -11.710 1.00 89.38 310 LEU A O 1
ATOM 2389 N N . GLY A 1 311 ? 5.440 -2.633 -12.147 1.00 93.75 311 GLY A N 1
ATOM 2390 C CA . GLY A 1 311 ? 4.504 -1.895 -12.992 1.00 93.75 311 GLY A CA 1
ATOM 2391 C C . GLY A 1 311 ? 3.328 -1.298 -12.211 1.00 93.75 311 GLY A C 1
ATOM 2392 O O . GLY A 1 311 ? 3.377 -1.103 -10.992 1.00 93.75 311 GLY A O 1
ATOM 2393 N N . VAL A 1 312 ? 2.252 -0.997 -12.936 1.00 96.62 312 VAL A N 1
ATOM 2394 C CA . VAL A 1 312 ? 0.975 -0.528 -12.395 1.00 96.62 312 VAL A CA 1
ATOM 2395 C C . VAL A 1 312 ? 0.091 -1.727 -12.063 1.00 96.62 312 VAL A C 1
ATOM 2397 O O . VAL A 1 312 ? -0.440 -2.408 -12.935 1.00 96.62 312 VAL A O 1
ATOM 2400 N N . GLN A 1 313 ? -0.092 -1.976 -10.778 1.00 96.06 313 GLN A N 1
ATOM 2401 C CA . GLN A 1 313 ? -0.991 -2.982 -10.240 1.00 96.06 313 GLN A CA 1
ATOM 2402 C C . GLN A 1 313 ? -2.422 -2.455 -10.220 1.00 96.06 313 GLN A C 1
ATOM 2404 O O . GLN A 1 313 ? -2.698 -1.375 -9.698 1.00 96.06 313 GLN A O 1
ATOM 2409 N N . LEU A 1 314 ? -3.345 -3.248 -10.746 1.00 96.25 314 LEU A N 1
ATOM 2410 C CA . LEU A 1 314 ? -4.768 -2.963 -10.741 1.00 96.25 314 LEU A CA 1
ATOM 2411 C C . LEU A 1 314 ? -5.481 -4.078 -9.976 1.00 96.25 314 LEU A C 1
ATOM 2413 O O . LEU A 1 314 ? -5.512 -5.237 -10.407 1.00 96.25 314 LEU A O 1
ATOM 2417 N N . ARG A 1 315 ? -6.030 -3.721 -8.813 1.00 95.50 315 ARG A N 1
ATOM 2418 C CA . ARG A 1 315 ? -6.708 -4.654 -7.901 1.00 95.50 315 ARG A CA 1
ATOM 2419 C C . ARG A 1 315 ? -8.149 -4.246 -7.668 1.00 95.50 315 ARG A C 1
ATOM 2421 O O . ARG A 1 315 ? -8.478 -3.064 -7.662 1.00 95.50 315 ARG A O 1
ATOM 2428 N N . TYR A 1 316 ? -9.009 -5.232 -7.463 1.00 95.44 316 TYR A N 1
ATOM 2429 C CA . TYR A 1 316 ? -10.444 -5.012 -7.343 1.00 95.44 316 TYR A CA 1
ATOM 2430 C C . TYR A 1 316 ? -10.893 -4.931 -5.891 1.00 95.44 316 TYR A C 1
ATOM 2432 O O . TYR A 1 316 ? -10.477 -5.732 -5.051 1.00 95.44 316 TYR A O 1
ATOM 2440 N N . PHE A 1 317 ? -11.805 -4.005 -5.621 1.00 92.62 317 PHE A N 1
ATOM 2441 C CA . PHE A 1 317 ? -12.340 -3.758 -4.293 1.00 92.62 317 PHE A CA 1
ATOM 2442 C C . PHE A 1 317 ? -13.852 -3.521 -4.380 1.00 92.62 317 PHE A C 1
ATOM 2444 O O . PHE A 1 317 ? -14.312 -2.815 -5.274 1.00 92.62 317 PHE A O 1
ATOM 2451 N N . LYS A 1 318 ? -14.651 -4.099 -3.478 1.00 95.38 318 LYS A N 1
ATOM 2452 C CA . LYS A 1 318 ? -16.098 -3.822 -3.432 1.00 95.38 318 LYS A CA 1
ATOM 2453 C C . LYS A 1 318 ? -16.405 -2.615 -2.563 1.00 95.38 318 LYS A C 1
ATOM 2455 O O . LYS A 1 318 ? -15.662 -2.318 -1.631 1.00 95.38 318 LYS A O 1
ATOM 2460 N N . LYS A 1 319 ? -17.537 -1.967 -2.827 1.00 95.38 319 LYS A N 1
ATOM 2461 C CA . LYS A 1 319 ? -18.081 -0.953 -1.925 1.00 95.38 319 LYS A CA 1
ATOM 2462 C C . LYS A 1 319 ? -18.228 -1.502 -0.505 1.00 95.38 319 LYS A C 1
ATOM 2464 O O . LYS A 1 319 ? -18.555 -2.675 -0.321 1.00 95.38 319 LYS A O 1
ATOM 2469 N N . SER A 1 320 ? -18.057 -0.619 0.467 1.00 95.19 320 SER A N 1
ATOM 2470 C CA . SER A 1 320 ? -18.159 -0.912 1.893 1.00 95.19 320 SER A CA 1
ATOM 2471 C C . SER A 1 320 ? -19.152 0.041 2.561 1.00 95.19 320 SER A C 1
ATOM 2473 O O . SER A 1 320 ? -19.416 1.132 2.053 1.00 95.19 320 SER A O 1
ATOM 2475 N N . GLU A 1 321 ? -19.704 -0.368 3.702 1.00 96.00 321 GLU A N 1
ATOM 2476 C CA . GLU A 1 321 ? -20.479 0.515 4.586 1.00 96.00 321 GLU A CA 1
ATOM 2477 C C . GLU A 1 321 ? -19.627 1.133 5.705 1.00 96.00 321 GLU A C 1
ATOM 2479 O O . GLU A 1 321 ? -20.118 1.976 6.462 1.00 96.00 321 GLU A O 1
ATOM 2484 N N . ASP A 1 322 ? -18.361 0.728 5.819 1.00 97.50 322 ASP A N 1
ATOM 2485 C CA . ASP A 1 322 ? -17.461 1.215 6.854 1.00 97.50 322 ASP A CA 1
ATOM 2486 C C . ASP A 1 322 ? -17.067 2.668 6.576 1.00 97.50 322 ASP A C 1
ATOM 2488 O O . ASP A 1 322 ? -16.816 3.081 5.443 1.00 97.50 322 ASP A O 1
ATOM 2492 N N . TYR A 1 323 ? -17.036 3.483 7.625 1.00 98.38 323 TYR A N 1
ATOM 2493 C CA . TYR A 1 323 ? -17.139 4.934 7.479 1.00 98.38 323 TYR A CA 1
ATOM 2494 C C . TYR A 1 323 ? -15.963 5.577 6.741 1.00 98.38 323 TYR A C 1
ATOM 2496 O O . TYR A 1 323 ? -16.188 6.514 5.977 1.00 98.38 323 TYR A O 1
ATOM 2504 N N . LEU A 1 324 ? -14.744 5.053 6.918 1.00 97.44 324 LEU A N 1
ATOM 2505 C CA . LEU A 1 324 ? -13.543 5.498 6.197 1.00 97.44 324 LEU A CA 1
ATOM 2506 C C . LEU A 1 324 ? -13.209 4.647 4.959 1.00 97.44 324 LEU A C 1
ATOM 2508 O O . LEU A 1 324 ? -12.130 4.789 4.383 1.00 97.44 324 LEU A O 1
ATOM 2512 N N . ALA A 1 325 ? -14.110 3.763 4.533 1.00 95.19 325 ALA A N 1
ATOM 2513 C CA . ALA A 1 325 ? -13.919 2.934 3.350 1.00 95.19 325 ALA A CA 1
ATOM 2514 C C . ALA A 1 325 ? -14.452 3.611 2.068 1.00 95.19 325 ALA A C 1
ATOM 2516 O O . ALA A 1 325 ? -14.842 4.787 2.055 1.00 95.19 325 ALA A O 1
ATOM 2517 N N . HIS A 1 326 ? -14.429 2.866 0.959 1.00 90.19 326 HIS A N 1
ATOM 2518 C CA . HIS A 1 326 ? -14.850 3.326 -0.366 1.00 90.19 326 HIS A CA 1
ATOM 2519 C C . HIS A 1 326 ? -16.367 3.174 -0.577 1.00 90.19 326 HIS A C 1
ATOM 2521 O O . HIS A 1 326 ? -16.954 2.148 -0.233 1.00 90.19 326 HIS A O 1
ATOM 2527 N N . LYS A 1 327 ? -16.990 4.186 -1.199 1.00 91.75 327 LYS A N 1
ATOM 2528 C CA . LYS A 1 327 ? -18.449 4.264 -1.439 1.00 91.75 327 LYS A CA 1
ATOM 2529 C C . LYS A 1 327 ? -18.959 3.342 -2.546 1.00 91.75 327 LYS A C 1
ATOM 2531 O O . LYS A 1 327 ? -20.135 2.988 -2.569 1.00 91.75 327 LYS A O 1
ATOM 2536 N N . GLU A 1 328 ? -18.089 3.003 -3.486 1.00 94.38 328 GLU A N 1
ATOM 2537 C CA . GLU A 1 328 ? -18.428 2.307 -4.724 1.00 94.38 328 GLU A CA 1
ATOM 2538 C C . GLU A 1 328 ? -17.486 1.125 -4.935 1.00 94.38 328 GLU A C 1
ATOM 2540 O O . GLU A 1 328 ? -16.368 1.107 -4.410 1.00 94.38 328 GLU A O 1
ATOM 2545 N N . ASP A 1 329 ? -17.929 0.147 -5.728 1.00 96.56 329 ASP A N 1
ATOM 2546 C CA . ASP A 1 329 ? -17.016 -0.860 -6.259 1.00 96.56 329 ASP A CA 1
ATOM 2547 C C . ASP A 1 329 ? -15.909 -0.117 -7.010 1.00 96.56 329 ASP A C 1
ATOM 2549 O O . ASP A 1 329 ? -16.173 0.768 -7.827 1.00 96.56 329 ASP A O 1
ATOM 2553 N N . SER A 1 330 ? -14.668 -0.431 -6.671 1.00 95.88 330 SER A N 1
ATOM 2554 C CA . SER A 1 330 ? -13.506 0.381 -6.993 1.00 95.88 330 SER A CA 1
ATOM 2555 C C . SER A 1 330 ? -12.363 -0.472 -7.524 1.00 95.88 330 SER A C 1
ATOM 2557 O O . SER A 1 330 ? -12.287 -1.686 -7.315 1.00 95.88 330 SER A O 1
ATOM 2559 N N . VAL A 1 331 ? -11.451 0.201 -8.211 1.00 95.81 331 VAL A N 1
ATOM 2560 C CA . VAL A 1 331 ? -10.163 -0.334 -8.636 1.00 95.81 331 VAL A CA 1
ATOM 2561 C C . VAL A 1 331 ? -9.095 0.427 -7.905 1.00 95.81 331 VAL A C 1
ATOM 2563 O O . VAL A 1 331 ? -9.067 1.655 -7.959 1.00 95.81 331 VAL A O 1
ATOM 2566 N N . VAL A 1 332 ? -8.206 -0.300 -7.251 1.00 96.06 332 VAL A N 1
ATOM 2567 C CA . VAL A 1 332 ? -7.011 0.285 -6.670 1.00 96.06 332 VAL A CA 1
ATOM 2568 C C . VAL A 1 332 ? -5.931 0.301 -7.739 1.00 96.06 332 VAL A C 1
ATOM 2570 O O . VAL A 1 332 ? -5.511 -0.757 -8.209 1.00 96.06 332 VAL A O 1
ATOM 2573 N N . VAL A 1 333 ? -5.532 1.508 -8.139 1.00 97.06 333 VAL A N 1
ATOM 2574 C CA . VAL A 1 333 ? -4.383 1.765 -9.007 1.00 97.06 333 VAL A CA 1
ATOM 2575 C C . VAL A 1 333 ? -3.173 1.919 -8.103 1.00 97.06 333 VAL A C 1
ATOM 2577 O O . VAL A 1 333 ? -3.103 2.861 -7.307 1.00 97.06 333 VAL A O 1
ATOM 2580 N N . GLU A 1 334 ? -2.241 0.977 -8.190 1.00 96.12 334 GLU A N 1
ATOM 2581 C CA . GLU A 1 334 ? -1.064 0.939 -7.330 1.00 96.12 334 GLU A CA 1
ATOM 2582 C C . GLU A 1 334 ? 0.218 0.826 -8.129 1.00 96.12 334 GLU A C 1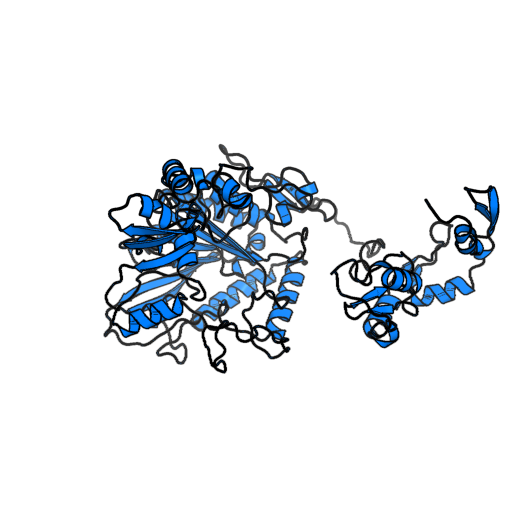
ATOM 2584 O O . GLU A 1 334 ? 0.262 0.183 -9.169 1.00 96.12 334 GLU A O 1
ATOM 2589 N N . PHE A 1 335 ? 1.283 1.433 -7.634 1.00 95.94 335 PHE A N 1
ATOM 2590 C CA . PHE A 1 335 ? 2.607 1.286 -8.213 1.00 95.94 335 PHE A CA 1
ATOM 2591 C C . PHE A 1 335 ? 3.664 1.635 -7.169 1.00 95.94 335 PHE A C 1
ATOM 2593 O O . PHE A 1 335 ? 3.466 2.484 -6.292 1.00 95.94 335 PHE A O 1
ATOM 2600 N N . ILE A 1 336 ? 4.795 0.947 -7.261 1.00 93.62 336 ILE A N 1
ATOM 2601 C CA . ILE A 1 336 ? 5.960 1.164 -6.409 1.00 93.62 336 ILE A CA 1
ATOM 2602 C C . ILE A 1 336 ? 7.004 1.894 -7.245 1.00 93.62 336 ILE A C 1
ATOM 2604 O O . ILE A 1 336 ? 7.128 1.661 -8.443 1.00 93.62 336 ILE A O 1
ATOM 2608 N N . TYR A 1 337 ? 7.735 2.818 -6.633 1.00 92.12 337 TYR A N 1
ATOM 2609 C CA . TYR A 1 337 ? 8.787 3.542 -7.332 1.00 92.12 337 TYR A CA 1
ATOM 2610 C C . TYR A 1 337 ? 9.864 4.036 -6.381 1.00 92.12 337 TYR A C 1
ATOM 2612 O O . TYR A 1 337 ? 9.645 4.249 -5.185 1.00 92.12 337 TYR A O 1
ATOM 2620 N N . PHE A 1 338 ? 11.049 4.229 -6.952 1.00 90.69 338 PHE A N 1
ATOM 2621 C CA . PHE A 1 338 ? 12.247 4.646 -6.245 1.00 90.69 338 PHE A CA 1
ATOM 2622 C C . PHE A 1 338 ? 12.009 5.869 -5.349 1.00 90.69 338 PHE A C 1
ATOM 2624 O O . PHE A 1 338 ? 11.424 6.872 -5.766 1.00 90.69 338 PHE A O 1
ATOM 2631 N N . ARG A 1 339 ? 12.540 5.814 -4.124 1.00 90.75 339 ARG A N 1
ATOM 2632 C CA . ARG A 1 339 ? 12.623 6.948 -3.202 1.00 90.75 339 ARG A CA 1
ATOM 2633 C C . ARG A 1 339 ? 14.058 7.102 -2.717 1.00 90.75 339 ARG A C 1
ATOM 2635 O O . ARG A 1 339 ? 14.671 6.156 -2.222 1.00 90.75 339 ARG A O 1
ATOM 2642 N N . HIS A 1 340 ? 14.594 8.313 -2.806 1.00 90.50 340 HIS A N 1
ATOM 2643 C CA . HIS A 1 340 ? 15.888 8.614 -2.207 1.00 90.50 340 HIS A CA 1
ATOM 2644 C C . HIS A 1 340 ? 15.774 8.707 -0.673 1.00 90.50 340 HIS A C 1
ATOM 2646 O O . HIS A 1 340 ? 14.754 9.168 -0.161 1.00 90.50 340 HIS A O 1
ATOM 2652 N N . ARG A 1 341 ? 16.787 8.232 0.067 1.00 88.31 341 ARG A N 1
ATOM 2653 C CA . ARG A 1 341 ? 16.800 8.316 1.543 1.00 88.31 341 ARG A CA 1
ATOM 2654 C C . ARG A 1 341 ? 17.100 9.734 2.016 1.00 88.31 341 ARG A C 1
ATOM 2656 O O . ARG A 1 341 ? 16.471 10.212 2.952 1.00 88.31 341 ARG A O 1
ATOM 2663 N N . GLU A 1 342 ? 18.036 10.399 1.346 1.00 89.62 342 GLU A N 1
ATOM 2664 C CA . GLU A 1 342 ? 18.316 11.815 1.581 1.00 89.62 342 GLU A CA 1
ATOM 2665 C C . GLU A 1 342 ? 17.205 12.679 0.991 1.00 89.62 342 GLU A C 1
ATOM 2667 O O . GLU A 1 342 ? 16.766 12.461 -0.144 1.00 89.62 342 GLU A O 1
ATOM 2672 N N . LEU A 1 343 ? 16.786 13.663 1.781 1.00 89.31 343 LEU A N 1
ATOM 2673 C CA . LEU A 1 343 ? 15.752 14.624 1.431 1.00 89.31 343 LEU A CA 1
ATOM 2674 C C . LEU A 1 343 ? 16.222 15.568 0.319 1.00 89.31 343 LEU A C 1
ATOM 2676 O O . LEU A 1 343 ? 17.406 15.886 0.202 1.00 89.31 343 LEU A O 1
ATOM 2680 N N . GLY A 1 344 ? 15.285 16.041 -0.500 1.00 88.00 344 GLY A N 1
ATOM 2681 C CA . GLY A 1 344 ? 15.560 17.019 -1.553 1.00 88.00 344 GLY A CA 1
ATOM 2682 C C . GLY A 1 344 ? 16.392 16.476 -2.722 1.00 88.00 344 GLY A C 1
ATOM 2683 O O . GLY A 1 344 ? 16.954 17.254 -3.501 1.00 88.00 344 GLY A O 1
ATOM 2684 N N . VAL A 1 345 ? 16.510 15.153 -2.862 1.00 89.31 345 VAL A N 1
ATOM 2685 C CA . VAL A 1 345 ? 17.138 14.524 -4.030 1.00 89.31 345 VAL A CA 1
ATOM 2686 C C . VAL A 1 345 ? 16.082 14.281 -5.112 1.00 89.31 345 VAL A C 1
ATOM 2688 O O . VAL A 1 345 ? 15.109 13.561 -4.865 1.00 89.31 345 VAL A O 1
ATOM 2691 N N . PRO A 1 346 ? 16.245 14.872 -6.312 1.00 87.25 346 PRO A N 1
ATOM 2692 C CA . PRO A 1 346 ? 15.301 14.682 -7.400 1.00 87.25 346 PRO A CA 1
ATOM 2693 C C . PRO A 1 346 ? 15.220 13.234 -7.875 1.00 87.25 346 PRO A C 1
ATOM 2695 O O . PRO A 1 346 ? 16.192 12.473 -7.833 1.00 87.25 346 PRO A O 1
ATOM 2698 N N . ARG A 1 347 ? 14.039 12.874 -8.375 1.00 86.56 347 ARG A N 1
ATOM 2699 C CA . ARG A 1 347 ? 13.824 11.614 -9.082 1.00 86.56 347 ARG A CA 1
ATOM 2700 C C . ARG A 1 347 ? 13.849 11.858 -10.574 1.00 86.56 347 ARG A C 1
ATOM 2702 O O . ARG A 1 347 ? 13.145 12.746 -11.064 1.00 86.56 347 ARG A O 1
ATOM 2709 N N . TRP A 1 348 ? 14.603 11.034 -11.286 1.00 78.50 348 TRP A N 1
ATOM 2710 C CA . TRP A 1 348 ? 14.525 11.022 -12.737 1.00 78.50 348 TRP A CA 1
ATOM 2711 C C . TRP A 1 348 ? 13.109 10.636 -13.179 1.00 78.50 348 TRP A C 1
ATOM 2713 O O . TRP A 1 348 ? 12.496 9.747 -12.588 1.00 78.50 348 TRP A O 1
ATOM 2723 N N . ASN A 1 349 ? 12.567 11.345 -14.172 1.00 79.06 349 ASN A N 1
ATOM 2724 C CA . ASN A 1 349 ? 11.200 11.162 -14.677 1.00 79.06 349 ASN A CA 1
ATOM 2725 C C . ASN A 1 349 ? 10.080 11.260 -13.618 1.00 79.06 349 ASN A C 1
ATOM 2727 O O . ASN A 1 349 ? 8.956 10.818 -13.846 1.00 79.06 349 ASN A O 1
ATOM 2731 N N . GLY A 1 350 ? 10.349 11.913 -12.478 1.00 84.12 350 GLY A N 1
ATOM 2732 C CA . GLY A 1 350 ? 9.363 12.097 -11.407 1.00 84.12 350 GLY A CA 1
ATOM 2733 C C . GLY A 1 350 ? 8.084 12.814 -11.855 1.00 84.12 350 GLY A C 1
ATOM 2734 O O . GLY A 1 350 ? 7.026 12.566 -11.285 1.00 84.12 350 GLY A O 1
ATOM 2735 N N . HIS A 1 351 ? 8.163 13.631 -12.910 1.00 84.62 351 HIS A N 1
ATOM 2736 C CA . HIS A 1 351 ? 7.022 14.362 -13.449 1.00 84.62 351 HIS A CA 1
ATOM 2737 C C . HIS A 1 351 ? 5.877 13.451 -13.915 1.00 84.62 351 HIS A C 1
ATOM 2739 O O . HIS A 1 351 ? 4.725 13.744 -13.608 1.00 84.62 351 HIS A O 1
ATOM 2745 N N . ALA A 1 352 ? 6.184 12.337 -14.591 1.00 86.56 352 ALA A N 1
ATOM 2746 C CA . ALA A 1 352 ? 5.174 11.395 -15.069 1.00 86.56 352 ALA A CA 1
ATOM 2747 C C . ALA A 1 352 ? 4.466 10.703 -13.896 1.00 86.56 352 ALA A C 1
ATOM 2749 O O . ALA A 1 352 ? 3.247 10.562 -13.889 1.00 86.56 352 ALA A O 1
ATOM 2750 N N . ILE A 1 353 ? 5.222 10.346 -12.854 1.00 90.06 353 ILE A N 1
ATOM 2751 C CA . ILE A 1 353 ? 4.678 9.738 -11.633 1.00 90.06 353 ILE A CA 1
ATOM 2752 C C . ILE A 1 353 ? 3.779 10.719 -10.878 1.00 90.06 353 ILE A C 1
ATOM 2754 O O . ILE A 1 353 ? 2.691 10.357 -10.432 1.00 90.06 353 ILE A O 1
ATOM 2758 N N . ASP A 1 354 ? 4.224 11.970 -10.746 1.00 90.56 354 ASP A N 1
ATOM 2759 C CA . ASP A 1 354 ? 3.447 13.037 -10.118 1.00 90.56 354 ASP A CA 1
ATOM 2760 C C . ASP A 1 354 ? 2.153 13.324 -10.887 1.00 90.56 354 ASP A C 1
ATOM 2762 O O . ASP A 1 354 ? 1.124 13.577 -10.261 1.00 90.56 354 ASP A O 1
ATOM 2766 N N . GLU A 1 355 ? 2.194 13.270 -12.220 1.00 89.69 355 GLU A N 1
ATOM 2767 C CA . GLU A 1 355 ? 1.028 13.453 -13.083 1.00 89.69 355 GLU A CA 1
ATOM 2768 C C . GLU A 1 355 ? 0.027 12.306 -12.928 1.00 89.69 355 GLU A C 1
ATOM 2770 O O . GLU A 1 355 ? -1.147 12.568 -12.671 1.00 89.69 355 GLU A O 1
ATOM 2775 N N . ILE A 1 356 ? 0.491 11.052 -12.976 1.00 91.94 356 ILE A N 1
ATOM 2776 C CA . ILE A 1 356 ? -0.338 9.861 -12.748 1.00 91.94 356 ILE A CA 1
ATOM 2777 C C . ILE A 1 356 ? -1.014 9.929 -11.373 1.00 91.94 356 ILE A C 1
ATOM 2779 O O . ILE A 1 356 ? -2.234 9.789 -11.271 1.00 91.94 356 ILE A O 1
ATOM 2783 N N . GLU A 1 357 ? -0.244 10.177 -10.311 1.00 93.50 357 GLU A N 1
ATOM 2784 C CA . GLU A 1 357 ? -0.762 10.201 -8.941 1.00 93.50 357 GLU A CA 1
ATOM 2785 C C . GLU A 1 357 ? -1.812 11.301 -8.747 1.00 93.50 357 GLU A C 1
ATOM 2787 O O . GLU A 1 357 ? -2.900 11.039 -8.229 1.00 93.50 357 GLU A O 1
ATOM 2792 N N . GLN A 1 358 ? -1.525 12.523 -9.206 1.00 92.94 358 GLN A N 1
ATOM 2793 C CA . GLN A 1 358 ? -2.465 13.638 -9.098 1.00 92.94 358 GLN A CA 1
ATOM 2794 C C . GLN A 1 358 ? -3.698 13.434 -9.975 1.00 92.94 358 GLN A C 1
ATOM 2796 O O . GLN A 1 358 ? -4.802 13.740 -9.534 1.00 92.94 358 GLN A O 1
ATOM 2801 N N . MET A 1 359 ? -3.551 12.885 -11.179 1.00 92.75 359 MET A N 1
ATOM 2802 C CA . MET A 1 359 ? -4.680 12.598 -12.056 1.00 92.75 359 MET A CA 1
ATOM 2803 C C . MET A 1 359 ? -5.632 11.581 -11.415 1.00 92.75 359 MET A C 1
ATOM 2805 O O . MET A 1 359 ? -6.828 11.852 -11.299 1.00 92.75 359 MET A O 1
ATOM 2809 N N . VAL A 1 360 ? -5.116 10.441 -10.945 1.00 94.00 360 VAL A N 1
ATOM 2810 C CA . VAL A 1 360 ? -5.928 9.400 -10.290 1.00 94.00 360 VAL A CA 1
ATOM 2811 C C . VAL A 1 360 ? -6.594 9.950 -9.023 1.00 94.00 360 VAL A C 1
ATOM 2813 O O . VAL A 1 360 ? -7.784 9.728 -8.794 1.00 94.00 360 VAL A O 1
ATOM 2816 N N . LEU A 1 361 ? -5.871 10.738 -8.223 1.00 92.81 361 LEU A N 1
ATOM 2817 C CA . LEU A 1 361 ? -6.407 11.325 -6.995 1.00 92.81 361 LEU A CA 1
ATOM 2818 C C . LEU A 1 361 ? -7.476 12.397 -7.253 1.00 92.81 361 LEU A C 1
ATOM 2820 O O . LEU A 1 361 ? -8.454 12.493 -6.509 1.00 92.81 361 LEU A O 1
ATOM 2824 N N . GLN A 1 362 ? -7.270 13.244 -8.258 1.00 90.31 362 GLN A N 1
ATOM 2825 C CA . GLN A 1 362 ? -8.017 14.488 -8.408 1.00 90.31 362 GLN A CA 1
ATOM 2826 C C . GLN A 1 362 ? -9.076 14.407 -9.519 1.00 90.31 362 GLN A C 1
ATOM 2828 O O . GLN A 1 362 ? -10.257 14.613 -9.236 1.00 90.31 362 GLN A O 1
ATOM 2833 N N . LYS A 1 363 ? -8.699 14.020 -10.747 1.00 90.75 363 LYS A N 1
ATOM 2834 C CA . LYS A 1 363 ? -9.631 13.884 -11.887 1.00 90.75 363 LYS A CA 1
ATOM 2835 C C . LYS A 1 363 ? -10.646 12.760 -11.665 1.00 90.75 363 LYS A C 1
ATOM 2837 O O . LYS A 1 363 ? -11.821 12.907 -11.997 1.00 90.75 363 LYS A O 1
ATOM 2842 N N . TYR A 1 364 ? -10.197 11.654 -11.076 1.00 92.25 364 TYR A N 1
ATOM 2843 C CA . TYR A 1 364 ? -11.012 10.452 -10.873 1.00 92.25 364 TYR A CA 1
ATOM 2844 C C . TYR A 1 364 ? -11.594 10.322 -9.461 1.00 92.25 364 TYR A C 1
ATOM 2846 O O . TYR A 1 364 ? -12.203 9.303 -9.139 1.00 92.25 364 TYR A O 1
ATOM 2854 N N . GLY A 1 365 ? -11.442 11.359 -8.627 1.00 89.75 365 GLY A N 1
ATOM 2855 C CA . GLY A 1 365 ? -11.987 11.382 -7.268 1.00 89.75 365 GLY A CA 1
ATOM 2856 C C . GLY A 1 365 ? -11.386 10.315 -6.352 1.00 89.75 365 GLY A C 1
ATOM 2857 O O . GLY A 1 365 ? -12.074 9.832 -5.455 1.00 89.75 365 GLY A O 1
ATOM 2858 N N . GLY A 1 366 ? -10.129 9.934 -6.590 1.00 93.94 366 GLY A N 1
ATOM 2859 C CA . GLY A 1 366 ? -9.495 8.810 -5.923 1.00 93.94 366 GLY A CA 1
ATOM 2860 C C . GLY A 1 366 ? -9.398 8.947 -4.402 1.00 93.94 366 GLY A C 1
ATOM 2861 O O . GLY A 1 366 ? -9.241 10.042 -3.855 1.00 93.94 366 GLY A O 1
ATOM 2862 N N . VAL A 1 367 ? -9.462 7.810 -3.714 1.00 95.38 367 VAL A N 1
ATOM 2863 C CA . VAL A 1 367 ? -9.271 7.693 -2.265 1.00 95.38 367 VAL A CA 1
ATOM 2864 C C . VAL A 1 367 ? -7.976 6.918 -2.012 1.00 95.38 367 VAL A C 1
ATOM 2866 O O . VAL A 1 367 ? -7.873 5.769 -2.446 1.00 95.38 367 VAL A O 1
ATOM 2869 N N . PRO A 1 368 ? -6.973 7.514 -1.346 1.00 96.25 368 PRO A N 1
ATOM 2870 C CA . PRO A 1 368 ? -5.719 6.831 -1.062 1.00 96.25 368 PRO A CA 1
ATOM 2871 C C . PRO A 1 368 ? -5.934 5.684 -0.070 1.00 96.25 368 PRO A C 1
ATOM 2873 O O . PRO A 1 368 ? -6.683 5.810 0.898 1.00 96.25 368 PRO A O 1
ATOM 2876 N N . HIS A 1 369 ? -5.223 4.580 -0.275 1.00 96.12 369 HIS A N 1
ATOM 2877 C CA . HIS A 1 369 ? -5.065 3.540 0.732 1.00 96.12 369 HIS A CA 1
ATOM 2878 C C . HIS A 1 369 ? -4.366 4.100 1.981 1.00 96.12 369 HIS A C 1
ATOM 2880 O O . HIS A 1 369 ? -3.298 4.713 1.894 1.00 96.12 369 HIS A O 1
ATOM 2886 N N . TRP A 1 370 ? -4.929 3.832 3.157 1.00 96.00 370 TRP A N 1
ATOM 2887 C CA . TRP A 1 370 ? -4.528 4.467 4.415 1.00 96.00 370 TRP A CA 1
ATOM 2888 C C . TRP A 1 370 ? -3.134 4.089 4.923 1.00 96.00 370 TRP A C 1
ATOM 2890 O O . TRP A 1 370 ? -2.485 4.884 5.592 1.00 96.00 370 TRP A O 1
ATOM 2900 N N . GLY A 1 371 ? -2.660 2.885 4.601 1.00 93.38 371 GLY A N 1
ATOM 2901 C CA . GLY A 1 371 ? -1.325 2.401 4.981 1.00 93.38 371 GLY A CA 1
ATOM 2902 C C . GLY A 1 371 ? -0.213 2.657 3.953 1.00 93.38 371 GLY A C 1
ATOM 2903 O O . GLY A 1 371 ? 0.830 2.015 4.032 1.00 93.38 371 GLY A O 1
ATOM 2904 N N . LYS A 1 372 ? -0.453 3.490 2.933 1.00 94.00 372 LYS A N 1
ATOM 2905 C CA . LYS A 1 372 ? 0.449 3.698 1.782 1.00 94.00 372 LYS A CA 1
ATOM 2906 C C . LYS A 1 372 ? 0.506 5.188 1.410 1.00 94.00 372 LYS A C 1
ATOM 2908 O O . LYS A 1 372 ? -0.011 6.021 2.141 1.00 94.00 372 LYS A O 1
ATOM 2913 N N . ASN A 1 373 ? 1.062 5.502 0.243 1.00 96.12 373 ASN A N 1
ATOM 2914 C CA . ASN A 1 373 ? 1.062 6.816 -0.397 1.00 96.12 373 ASN A CA 1
ATOM 2915 C C . ASN A 1 373 ? 1.999 7.867 0.213 1.00 96.12 373 ASN A C 1
ATOM 2917 O O . ASN A 1 373 ? 2.592 7.711 1.280 1.00 96.12 373 ASN A O 1
ATOM 2921 N N . ARG A 1 374 ? 2.146 8.964 -0.533 1.00 94.94 374 ARG A N 1
ATOM 2922 C CA . ARG A 1 374 ? 2.832 10.185 -0.108 1.00 94.94 374 ARG A CA 1
ATOM 2923 C C . ARG A 1 374 ? 1.923 11.042 0.768 1.00 94.94 374 ARG A C 1
ATOM 2925 O O . ARG A 1 374 ? 0.702 10.996 0.634 1.00 94.94 374 ARG A O 1
ATOM 2932 N N . VAL A 1 375 ? 2.517 11.875 1.621 1.00 94.56 375 VAL A N 1
ATOM 2933 C CA . VAL A 1 375 ? 1.792 12.661 2.635 1.00 94.56 375 VAL A CA 1
ATOM 2934 C C . VAL A 1 375 ? 0.694 13.523 2.013 1.00 94.56 375 VAL A C 1
ATOM 2936 O O . VAL A 1 375 ? -0.438 13.496 2.487 1.00 94.56 375 VAL A O 1
ATOM 2939 N N . TYR A 1 376 ? 0.986 14.231 0.919 1.00 93.75 376 TYR A N 1
ATOM 2940 C CA . TYR A 1 376 ? 0.015 15.147 0.311 1.00 93.75 376 TYR A CA 1
ATOM 2941 C C . TYR A 1 376 ? -1.240 14.451 -0.244 1.00 93.75 376 TYR A C 1
ATOM 2943 O O . TYR A 1 376 ? -2.269 15.104 -0.414 1.00 93.75 376 TYR A O 1
ATOM 2951 N N . THR A 1 377 ? -1.182 13.144 -0.532 1.00 95.44 377 THR A N 1
ATOM 2952 C CA . THR A 1 377 ? -2.315 12.403 -1.119 1.00 95.44 377 THR A CA 1
ATOM 2953 C C . THR A 1 377 ? -3.515 12.322 -0.177 1.00 95.44 377 THR A C 1
ATOM 2955 O O . THR A 1 377 ? -4.655 12.199 -0.628 1.00 95.44 377 THR A O 1
ATOM 2958 N N . PHE A 1 378 ? -3.268 12.447 1.130 1.00 96.25 378 PHE A N 1
ATOM 2959 C CA . PHE A 1 378 ? -4.299 12.418 2.157 1.00 96.25 378 PHE A CA 1
ATOM 2960 C C . PHE A 1 378 ? -5.053 13.742 2.310 1.00 96.25 378 PHE A C 1
ATOM 2962 O O . PHE A 1 378 ? -6.066 13.784 3.008 1.00 96.25 378 PHE A O 1
ATOM 2969 N N . GLU A 1 379 ? -4.615 14.813 1.642 1.00 93.81 379 GLU A N 1
ATOM 2970 C CA . GLU A 1 379 ? -5.266 16.119 1.722 1.00 93.81 379 GLU A CA 1
ATOM 2971 C C . GLU A 1 379 ? -6.724 16.016 1.249 1.00 93.81 379 GLU A C 1
ATOM 2973 O O . GLU A 1 379 ? -7.013 15.681 0.097 1.00 93.81 379 GLU A O 1
ATOM 2978 N N . GLY A 1 380 ? -7.663 16.254 2.170 1.00 93.00 380 GLY A N 1
ATOM 2979 C CA . GLY A 1 380 ? -9.101 16.138 1.914 1.00 93.00 380 GLY A CA 1
ATOM 2980 C C . GLY A 1 380 ? -9.606 14.714 1.636 1.00 93.00 380 GLY A C 1
ATOM 2981 O O . GLY A 1 380 ? -10.779 14.553 1.297 1.00 93.00 380 GLY A O 1
ATOM 2982 N N . ALA A 1 381 ? -8.774 13.677 1.787 1.00 94.00 381 ALA A N 1
ATOM 2983 C CA . ALA A 1 381 ? -9.126 12.301 1.444 1.00 94.00 381 ALA A CA 1
ATOM 2984 C C . ALA A 1 381 ? -10.315 11.763 2.244 1.00 94.00 381 ALA A C 1
ATOM 2986 O O . ALA A 1 381 ? -11.219 11.170 1.655 1.00 94.00 381 ALA A O 1
ATOM 2987 N N . ALA A 1 382 ? -10.366 12.033 3.550 1.00 94.81 382 ALA A N 1
ATOM 2988 C CA . ALA A 1 382 ? -11.437 11.541 4.411 1.00 94.81 382 ALA A CA 1
ATOM 2989 C C . ALA A 1 382 ? -12.833 12.029 3.980 1.00 94.81 382 ALA A C 1
ATOM 2991 O O . ALA A 1 382 ? -13.809 11.300 4.127 1.00 94.81 382 ALA A O 1
ATOM 2992 N N . LYS A 1 383 ? -12.951 13.203 3.342 1.00 93.88 383 LYS A N 1
ATOM 2993 C CA . LYS A 1 383 ? -14.239 13.721 2.832 1.00 93.88 383 LYS A CA 1
ATOM 2994 C C . LYS A 1 383 ? -14.823 12.878 1.690 1.00 93.88 383 LYS A C 1
ATOM 2996 O O . LYS A 1 383 ? -16.020 12.946 1.416 1.00 93.88 383 LYS A O 1
ATOM 3001 N N . ARG A 1 384 ? -13.988 12.082 1.017 1.00 92.94 384 ARG A N 1
ATOM 3002 C CA . ARG A 1 384 ? -14.390 11.185 -0.079 1.00 92.94 384 ARG A CA 1
ATOM 3003 C C . ARG A 1 384 ? -14.832 9.799 0.410 1.00 92.94 384 ARG A C 1
ATOM 3005 O O . ARG A 1 384 ? -15.333 9.014 -0.389 1.00 92.94 384 ARG A O 1
ATOM 3012 N N . THR A 1 385 ? -14.701 9.513 1.705 1.00 95.75 385 THR A N 1
ATOM 3013 C CA . THR A 1 385 ? -15.098 8.237 2.327 1.00 95.75 385 THR A CA 1
ATOM 3014 C C . THR A 1 385 ? -16.594 8.158 2.611 1.00 95.75 385 THR A C 1
ATOM 3016 O O . THR A 1 385 ? -17.295 9.169 2.516 1.00 95.75 385 THR A O 1
ATOM 3019 N N . VAL A 1 386 ? -17.090 6.959 2.933 1.00 96.81 386 VAL A N 1
ATOM 3020 C CA . VAL A 1 386 ? -18.515 6.662 3.161 1.00 96.81 386 VAL A CA 1
ATOM 3021 C C . VAL A 1 386 ? -19.192 7.668 4.090 1.00 96.81 386 VAL A C 1
ATOM 3023 O O . VAL A 1 386 ? -20.204 8.247 3.693 1.00 96.81 386 VAL A O 1
ATOM 3026 N N . ASN A 1 387 ? -18.662 7.890 5.298 1.00 97.38 387 ASN A N 1
ATOM 3027 C CA . ASN A 1 387 ? -19.287 8.781 6.275 1.00 97.38 387 ASN A CA 1
ATOM 3028 C C . ASN A 1 387 ? -18.297 9.324 7.323 1.00 97.38 387 ASN A C 1
ATOM 3030 O O . ASN A 1 387 ? -18.219 8.833 8.450 1.00 97.38 387 ASN A O 1
ATOM 3034 N N . LEU A 1 388 ? -17.567 10.380 6.963 1.00 97.69 388 LEU A N 1
ATOM 3035 C CA . LEU A 1 388 ? -16.618 11.034 7.869 1.00 97.69 388 LEU A CA 1
ATOM 3036 C C . LEU A 1 388 ? -17.283 11.596 9.138 1.00 97.69 388 LEU A C 1
ATOM 3038 O O . LEU A 1 388 ? -16.709 11.499 10.217 1.00 97.69 388 LEU A O 1
ATOM 3042 N N . GLU A 1 389 ? -18.483 12.165 9.037 1.00 98.12 389 GLU A N 1
ATOM 3043 C CA . GLU A 1 389 ? -19.161 12.798 10.177 1.00 98.12 389 GLU A CA 1
ATOM 3044 C C . GLU A 1 389 ? -19.438 11.784 11.292 1.00 98.12 389 GLU A C 1
ATOM 3046 O O . GLU A 1 389 ? -18.994 11.976 12.425 1.00 98.12 389 GLU A O 1
ATOM 3051 N N . LYS A 1 390 ? -20.045 10.640 10.954 1.00 98.44 390 LYS A N 1
ATOM 3052 C CA . LYS A 1 390 ? -20.273 9.557 11.921 1.00 98.44 390 LYS A CA 1
ATOM 3053 C C . LYS A 1 390 ? -18.975 8.953 12.455 1.00 98.44 390 LYS A C 1
ATOM 3055 O O . LYS A 1 390 ? -18.921 8.535 13.610 1.00 98.44 390 LYS A O 1
ATOM 3060 N N . PHE A 1 391 ? -17.914 8.900 11.646 1.00 98.62 391 PHE A N 1
ATOM 3061 C CA . PHE A 1 391 ? -16.604 8.472 12.137 1.00 98.62 391 PHE A CA 1
ATOM 3062 C C . PHE A 1 391 ? -16.086 9.405 13.237 1.00 98.62 391 PHE A C 1
ATOM 3064 O O . PHE A 1 391 ? -15.639 8.941 14.287 1.00 98.62 391 PHE A O 1
ATOM 3071 N N . LEU A 1 392 ? -16.180 10.719 13.021 1.00 98.50 392 LEU A N 1
ATOM 3072 C CA . LEU A 1 392 ? -15.743 11.727 13.986 1.00 98.50 392 LEU A CA 1
ATOM 3073 C C . LEU A 1 392 ? -16.590 11.718 15.267 1.00 98.50 392 LEU A C 1
ATOM 3075 O O . LEU A 1 392 ? -16.046 11.940 16.349 1.00 98.50 392 LEU A O 1
ATOM 3079 N N . GLU A 1 393 ? -17.885 11.409 15.174 1.00 98.50 393 GLU A N 1
ATOM 3080 C CA . GLU A 1 393 ? -18.747 11.191 16.344 1.00 98.50 393 GLU A CA 1
ATOM 3081 C C . GLU A 1 393 ? -18.238 10.030 17.210 1.00 98.50 393 GLU A C 1
ATOM 3083 O O . GLU A 1 393 ? -18.047 10.200 18.418 1.00 98.50 393 GLU A O 1
ATOM 3088 N N . VAL A 1 394 ? -17.940 8.878 16.595 1.00 98.56 394 VAL A N 1
ATOM 3089 C CA . VAL A 1 394 ? -17.379 7.716 17.306 1.00 98.56 394 VAL A CA 1
ATOM 3090 C C . VAL A 1 394 ? -16.002 8.046 17.883 1.00 98.56 394 VAL A C 1
ATOM 3092 O O . VAL A 1 394 ? -15.743 7.742 19.048 1.00 98.56 394 VAL A O 1
ATOM 3095 N N . LYS A 1 395 ? -15.139 8.731 17.119 1.00 98.06 395 LYS A N 1
ATOM 3096 C CA . LYS A 1 395 ? -13.828 9.196 17.600 1.00 98.06 395 LYS A CA 1
ATOM 3097 C C . LYS A 1 395 ? -13.967 10.039 18.862 1.00 98.06 395 LYS A C 1
ATOM 3099 O O . LYS A 1 395 ? -13.305 9.756 19.853 1.00 98.06 395 LYS A O 1
ATOM 3104 N N . LYS A 1 396 ? -14.856 11.034 18.855 1.00 97.44 396 LYS A N 1
ATOM 3105 C CA . LYS A 1 396 ? -15.102 11.905 20.011 1.00 97.44 396 LYS A CA 1
ATOM 3106 C C . LYS A 1 396 ? -15.670 11.138 21.207 1.00 97.44 396 LYS A C 1
ATOM 3108 O O . LYS A 1 396 ? -15.363 11.476 22.345 1.00 97.44 396 LYS A O 1
ATOM 3113 N N . GLN A 1 397 ? -16.496 10.120 20.969 1.00 97.06 397 GLN A N 1
ATOM 3114 C CA . GLN A 1 397 ? -17.041 9.279 22.034 1.00 97.06 397 GLN A CA 1
ATOM 3115 C C . GLN A 1 397 ? -15.968 8.391 22.682 1.00 97.06 397 GLN A C 1
ATOM 3117 O O . GLN A 1 397 ? -16.019 8.147 23.890 1.00 97.06 397 GLN A O 1
ATOM 3122 N N . PHE A 1 398 ? -15.040 7.863 21.882 1.00 97.56 398 PHE A N 1
ATOM 3123 C CA . PHE A 1 398 ? -14.049 6.891 22.342 1.00 97.56 398 PHE A CA 1
ATOM 3124 C C . PHE A 1 398 ? -12.826 7.584 22.937 1.00 97.56 398 PHE A C 1
ATOM 3126 O O . PHE A 1 398 ? -12.367 7.178 23.999 1.00 97.56 398 PHE A O 1
ATOM 3133 N N . ASP A 1 399 ? -12.347 8.648 22.299 1.00 96.38 399 ASP A N 1
ATOM 3134 C CA . ASP A 1 399 ? -11.143 9.384 22.676 1.00 96.38 399 ASP A CA 1
ATOM 3135 C C . ASP A 1 399 ? -11.383 10.909 22.591 1.00 96.38 399 ASP A C 1
ATOM 3137 O O . ASP A 1 399 ? -10.923 11.570 21.653 1.00 96.38 399 ASP A O 1
ATOM 3141 N N . PRO A 1 400 ? -12.144 11.489 23.543 1.00 93.56 400 PRO A N 1
ATOM 3142 C CA . PRO A 1 400 ? -12.504 12.911 23.526 1.00 93.56 400 PRO A CA 1
ATOM 3143 C C . PRO A 1 400 ? -11.307 13.854 23.706 1.00 93.56 400 PRO A C 1
ATOM 3145 O O . PRO A 1 400 ? -11.379 15.005 23.282 1.00 93.56 400 PRO A O 1
ATOM 3148 N N . GLU A 1 401 ? -10.231 13.380 24.338 1.00 92.56 401 GLU A N 1
ATOM 3149 C CA . GLU A 1 401 ? -9.007 14.150 24.602 1.00 92.56 401 GLU A CA 1
ATOM 3150 C C . GLU A 1 401 ? -7.937 13.953 23.516 1.00 92.56 401 GLU A C 1
ATOM 3152 O O . GLU A 1 401 ? -6.963 14.700 23.479 1.00 92.56 401 GLU A O 1
ATOM 3157 N N . GLY A 1 402 ? -8.121 12.994 22.601 1.00 94.31 402 GLY A N 1
ATOM 3158 C CA . GLY A 1 402 ? -7.222 12.782 21.468 1.00 94.31 402 GLY A CA 1
ATOM 3159 C C . GLY A 1 402 ? -5.907 12.081 21.820 1.00 94.31 402 GLY A C 1
ATOM 3160 O O . GLY A 1 402 ? -4.911 12.317 21.139 1.00 94.31 402 GLY A O 1
ATOM 3161 N N . TYR A 1 403 ? -5.880 11.205 22.832 1.00 95.19 403 TYR A N 1
ATOM 3162 C CA . TYR A 1 403 ? -4.690 10.421 23.203 1.00 95.19 403 TYR A CA 1
ATOM 3163 C C . TYR A 1 403 ? -4.138 9.566 22.055 1.00 95.19 403 TYR A C 1
ATOM 3165 O O . TYR A 1 403 ? -2.941 9.289 22.011 1.00 95.19 403 TYR A O 1
ATOM 3173 N N . PHE A 1 404 ? -5.002 9.144 21.132 1.00 96.75 404 PHE A N 1
ATOM 3174 C CA . PHE A 1 404 ? -4.649 8.349 19.957 1.00 96.75 404 PHE A CA 1
ATOM 3175 C C . PHE A 1 404 ? -4.563 9.194 18.677 1.00 96.75 404 PHE A C 1
ATOM 3177 O O . PHE A 1 404 ? -4.607 8.659 17.570 1.00 96.75 404 PHE A O 1
ATOM 3184 N N . SER A 1 405 ? -4.470 10.519 18.810 1.00 95.69 405 SER A N 1
ATOM 3185 C CA . SER A 1 405 ? -4.414 11.465 17.691 1.00 95.69 405 SER A CA 1
ATOM 3186 C C . SER A 1 405 ? -3.036 12.119 17.562 1.00 95.69 405 SER A C 1
ATOM 3188 O O . SER A 1 405 ? -2.229 12.141 18.487 1.00 95.69 405 SER A O 1
ATOM 3190 N N . SER A 1 406 ? -2.759 12.649 16.377 1.00 95.06 406 SER A N 1
ATOM 3191 C CA . SER A 1 406 ? -1.552 13.393 16.017 1.00 95.06 406 SER A CA 1
ATOM 3192 C C . SER A 1 406 ? -1.920 14.509 15.038 1.00 95.06 406 SER A C 1
ATOM 3194 O O . SER A 1 406 ? -2.962 14.430 14.385 1.00 95.06 406 SER A O 1
ATOM 3196 N N . GLU A 1 407 ? -1.044 15.505 14.858 1.00 94.19 407 GLU A N 1
ATOM 3197 C CA . GLU A 1 407 ? -1.252 16.560 13.849 1.00 94.19 407 GLU A CA 1
ATOM 3198 C C . GLU A 1 407 ? -1.503 15.963 12.454 1.00 94.19 407 GLU A C 1
ATOM 3200 O O . GLU A 1 407 ? -2.379 16.424 11.724 1.00 94.19 407 GLU A O 1
ATOM 3205 N N . TRP A 1 408 ? -0.798 14.878 12.113 1.00 93.69 408 TRP A N 1
ATOM 3206 C CA . TRP A 1 408 ? -0.990 14.181 10.846 1.00 93.69 408 TRP A CA 1
ATOM 3207 C C . TRP A 1 408 ? -2.366 13.513 10.750 1.00 93.69 408 TRP A C 1
ATOM 3209 O O . TRP A 1 408 ? -3.085 13.755 9.783 1.00 93.69 408 TRP A O 1
ATOM 3219 N N . SER A 1 409 ? -2.767 12.704 11.738 1.00 95.50 409 SER A N 1
ATOM 3220 C CA . SER A 1 409 ? -4.059 12.002 11.687 1.00 95.50 409 SER A CA 1
ATOM 3221 C C . SER A 1 409 ? -5.244 12.969 11.697 1.00 95.50 409 SER A C 1
ATOM 3223 O O . SER A 1 409 ? -6.237 12.737 11.011 1.00 95.50 409 SER A O 1
ATOM 3225 N N . ASP A 1 410 ? -5.129 14.080 12.424 1.00 95.94 410 ASP A N 1
ATOM 3226 C CA . ASP A 1 410 ? -6.153 15.125 12.454 1.00 95.94 410 ASP A CA 1
ATOM 3227 C C . ASP A 1 410 ? -6.242 15.867 11.116 1.00 95.94 410 ASP A C 1
ATOM 3229 O O . ASP A 1 410 ? -7.341 16.212 10.672 1.00 95.94 410 ASP A O 1
ATOM 3233 N N . GLY A 1 411 ? -5.110 16.057 10.431 1.00 96.31 411 GLY A N 1
ATOM 3234 C CA . GLY A 1 411 ? -5.083 16.574 9.066 1.00 96.31 411 GLY A CA 1
ATOM 3235 C C . GLY A 1 411 ? -5.704 15.620 8.050 1.00 96.31 411 GLY A C 1
ATOM 3236 O O . GLY A 1 411 ? -6.507 16.049 7.220 1.00 96.31 411 GLY A O 1
ATOM 3237 N N . VAL A 1 412 ? -5.415 14.317 8.151 1.00 96.62 412 VAL A N 1
ATOM 3238 C CA . VAL A 1 412 ? -6.029 13.274 7.307 1.00 96.62 412 VAL A CA 1
ATOM 3239 C C . VAL A 1 412 ? -7.554 13.289 7.454 1.00 96.62 412 VAL A C 1
ATOM 3241 O O . VAL A 1 412 ? -8.278 13.218 6.458 1.00 96.62 412 VAL A O 1
ATOM 3244 N N . LEU A 1 413 ? -8.044 13.425 8.690 1.00 97.19 413 LEU A N 1
ATOM 3245 C CA . LEU A 1 413 ? -9.470 13.478 9.025 1.00 97.19 413 LEU A CA 1
ATOM 3246 C C . LEU A 1 413 ? -10.115 14.853 8.781 1.00 97.19 413 LEU A C 1
ATOM 3248 O O . LEU A 1 413 ? -11.328 14.990 8.921 1.00 97.19 413 LEU A O 1
ATOM 3252 N N . GLY A 1 414 ? -9.335 15.868 8.400 1.00 95.38 414 GLY A N 1
ATOM 3253 C CA . GLY A 1 414 ? -9.830 17.212 8.103 1.00 95.38 414 GLY A CA 1
ATOM 3254 C C . GLY A 1 414 ? -10.325 18.000 9.320 1.00 95.38 414 GLY A C 1
ATOM 3255 O O . GLY A 1 414 ? -11.129 18.915 9.143 1.00 95.38 414 GLY A O 1
ATOM 3256 N N . ILE A 1 415 ? -9.872 17.648 10.527 1.00 94.12 415 ILE A N 1
ATOM 3257 C CA . ILE A 1 415 ? -10.202 18.341 11.788 1.00 94.12 415 ILE A CA 1
ATOM 3258 C C . ILE A 1 415 ? -9.042 19.190 12.334 1.00 94.12 415 ILE A C 1
ATOM 3260 O O . ILE A 1 415 ? -9.248 19.987 13.246 1.00 94.12 415 ILE A O 1
ATOM 3264 N N . GLY A 1 416 ? -7.840 19.042 11.771 1.00 88.12 416 GLY A N 1
ATOM 3265 C CA . GLY A 1 416 ? -6.653 19.835 12.094 1.00 88.12 416 GLY A CA 1
ATOM 3266 C C . GLY A 1 416 ? -6.181 20.711 10.931 1.00 88.12 416 GLY A C 1
ATOM 3267 O O . GLY A 1 416 ? -6.942 21.063 10.027 1.00 88.12 416 GLY A O 1
ATOM 3268 N N . LYS A 1 417 ? -4.889 21.056 10.939 1.00 88.44 417 LYS A N 1
ATOM 3269 C CA . LYS A 1 417 ? -4.228 21.625 9.755 1.00 88.44 417 LYS A CA 1
ATOM 3270 C C . LYS A 1 417 ? -4.187 20.572 8.644 1.00 88.44 417 LYS A C 1
ATOM 3272 O O . LYS A 1 417 ? -4.191 19.383 8.937 1.00 88.44 417 LYS A O 1
ATOM 3277 N N . GLY A 1 418 ? -4.135 20.999 7.381 1.00 91.12 418 GLY A N 1
ATOM 3278 C CA . GLY A 1 418 ? -3.941 20.078 6.254 1.00 91.12 418 GLY A CA 1
ATOM 3279 C C . GLY A 1 418 ? -2.679 19.221 6.415 1.00 91.12 418 GLY A C 1
ATOM 3280 O O . GLY A 1 418 ? -1.789 19.541 7.203 1.00 91.12 418 GLY A O 1
ATOM 3281 N N . VAL A 1 419 ? -2.584 18.134 5.653 1.00 95.00 419 VAL A N 1
ATOM 3282 C CA . VAL A 1 419 ? -1.462 17.182 5.757 1.00 95.00 419 VAL A CA 1
ATOM 3283 C C . VAL A 1 419 ? -0.204 17.681 5.048 1.00 95.00 419 VAL A C 1
ATOM 3285 O O . VAL A 1 419 ? 0.887 17.173 5.294 1.00 95.00 419 VAL A O 1
ATOM 3288 N N . GLN A 1 420 ? -0.339 18.653 4.142 1.00 94.50 420 GLN A N 1
ATOM 3289 C CA . GLN A 1 420 ? 0.786 19.133 3.343 1.00 94.50 420 GLN A CA 1
ATOM 3290 C C . GLN A 1 420 ? 1.790 19.939 4.168 1.00 94.50 420 GLN A C 1
ATOM 3292 O O . GLN A 1 420 ? 1.438 20.917 4.829 1.00 94.50 420 GLN A O 1
ATOM 3297 N N . ILE A 1 421 ? 3.068 19.576 4.037 1.00 94.06 421 ILE A N 1
ATOM 3298 C CA . ILE A 1 421 ? 4.181 20.257 4.702 1.00 94.06 421 ILE A CA 1
ATOM 3299 C C . ILE A 1 421 ? 4.954 21.060 3.657 1.00 94.06 421 ILE A C 1
ATOM 3301 O O . ILE A 1 421 ? 5.544 20.500 2.732 1.00 94.06 421 ILE A O 1
ATOM 3305 N N . TRP A 1 422 ? 4.958 22.382 3.820 1.00 93.81 422 TRP A N 1
ATO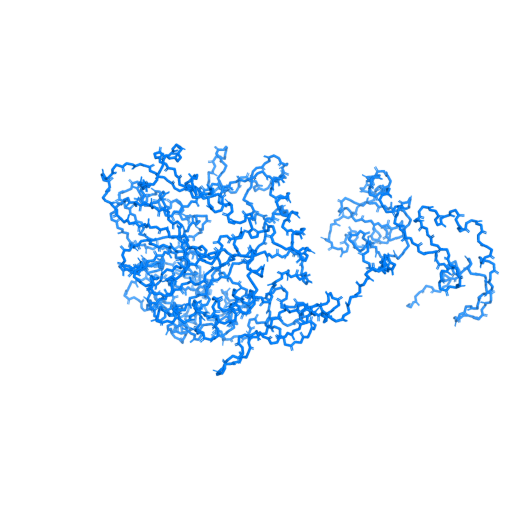M 3306 C CA . TRP A 1 422 ? 5.570 23.322 2.883 1.00 93.81 422 TRP A CA 1
ATOM 3307 C C . TRP A 1 422 ? 6.979 23.699 3.334 1.00 93.81 422 TRP A C 1
ATOM 3309 O O . TRP A 1 422 ? 7.162 24.295 4.394 1.00 93.81 422 TRP A O 1
ATOM 3319 N N . ARG A 1 423 ? 7.973 23.351 2.517 1.00 94.38 423 ARG A N 1
ATOM 3320 C CA . ARG A 1 423 ? 9.384 23.730 2.672 1.00 94.38 423 ARG A CA 1
ATOM 3321 C C . ARG A 1 423 ? 10.122 23.538 1.354 1.00 94.38 423 ARG A C 1
ATOM 3323 O O . ARG A 1 423 ? 9.613 22.876 0.449 1.00 94.38 423 ARG A O 1
ATOM 3330 N N . ASP A 1 424 ? 11.337 24.052 1.264 1.00 95.19 424 ASP A N 1
ATOM 3331 C CA . ASP A 1 424 ? 12.192 23.807 0.107 1.00 95.19 424 ASP A CA 1
ATOM 3332 C C . ASP A 1 424 ? 12.391 22.290 -0.088 1.00 95.19 424 ASP A C 1
ATOM 3334 O O . ASP A 1 424 ? 12.542 21.524 0.873 1.00 95.19 424 ASP A O 1
ATOM 3338 N N . GLY A 1 425 ? 12.273 21.838 -1.337 1.00 93.75 425 GLY A N 1
ATOM 3339 C CA . GLY A 1 425 ? 12.297 20.418 -1.700 1.00 93.75 425 GLY A CA 1
ATOM 3340 C C . GLY A 1 425 ? 11.065 19.589 -1.294 1.00 93.75 425 GLY A C 1
ATOM 3341 O O . GLY A 1 425 ? 11.082 18.373 -1.489 1.00 93.75 425 GLY A O 1
ATOM 3342 N N . CYS A 1 426 ? 9.984 20.179 -0.757 1.00 95.25 426 CYS A N 1
ATOM 3343 C CA . CYS A 1 426 ? 8.840 19.398 -0.255 1.00 95.25 426 CYS A CA 1
ATOM 3344 C C . CYS A 1 426 ? 8.178 18.489 -1.305 1.00 95.25 426 CYS A C 1
ATOM 3346 O O . CYS A 1 426 ? 7.687 17.416 -0.948 1.00 95.25 426 CYS A O 1
ATOM 3348 N N . ALA A 1 427 ? 8.188 18.859 -2.590 1.00 93.81 427 ALA A N 1
ATOM 3349 C CA . ALA A 1 427 ? 7.591 18.037 -3.645 1.00 93.81 427 ALA A CA 1
ATOM 3350 C C . ALA A 1 427 ? 8.460 16.808 -3.963 1.00 93.81 427 ALA A C 1
ATOM 3352 O O . ALA A 1 427 ? 7.945 15.707 -4.188 1.00 93.81 427 ALA A O 1
ATOM 3353 N N . LEU A 1 428 ? 9.787 16.963 -3.879 1.00 92.44 428 LEU A N 1
ATOM 3354 C CA . LEU A 1 428 ? 10.745 15.860 -4.001 1.00 92.44 428 LEU A CA 1
ATOM 3355 C C . LEU A 1 428 ? 10.526 14.827 -2.892 1.00 92.44 428 LEU A C 1
ATOM 3357 O O . LEU A 1 428 ? 10.507 13.623 -3.147 1.00 92.44 428 LEU A O 1
ATOM 3361 N N . ASP A 1 429 ? 10.250 15.302 -1.682 1.00 92.25 429 ASP A N 1
ATOM 3362 C CA . ASP A 1 429 ? 10.042 14.466 -0.499 1.00 92.25 429 ASP A CA 1
ATOM 3363 C C . ASP A 1 429 ? 8.598 13.955 -0.356 1.00 92.25 429 ASP A C 1
ATOM 3365 O O . ASP A 1 429 ? 8.268 13.301 0.631 1.00 92.25 429 ASP A O 1
ATOM 3369 N N . GLY A 1 430 ? 7.721 14.236 -1.327 1.00 92.69 430 GLY A N 1
ATOM 3370 C CA . GLY A 1 430 ? 6.329 13.782 -1.297 1.00 92.69 430 GLY A CA 1
ATOM 3371 C C . GLY A 1 430 ? 5.470 14.427 -0.208 1.00 92.69 430 GLY A C 1
ATOM 3372 O O . GLY A 1 430 ? 4.444 13.872 0.188 1.00 92.69 430 GLY A O 1
ATOM 3373 N N . LEU A 1 431 ? 5.888 15.586 0.291 1.00 95.06 431 LEU A N 1
ATOM 3374 C CA . LEU A 1 431 ? 5.230 16.302 1.378 1.00 95.06 431 LEU A CA 1
ATOM 3375 C C . LEU A 1 431 ? 4.202 17.328 0.891 1.00 95.06 431 LEU A C 1
ATOM 3377 O O . LEU A 1 431 ? 3.284 17.669 1.633 1.00 95.06 431 LEU A O 1
ATOM 3381 N N . CYS A 1 432 ? 4.344 17.811 -0.343 1.00 94.44 432 CYS A N 1
ATOM 3382 C CA . CYS A 1 432 ? 3.475 18.819 -0.940 1.00 94.44 432 CYS A CA 1
ATOM 3383 C C . CYS A 1 432 ? 3.293 18.564 -2.444 1.00 94.44 432 CYS A C 1
ATOM 3385 O O . CYS A 1 432 ? 4.148 17.949 -3.086 1.00 94.44 432 CYS A O 1
ATOM 3387 N N . VAL A 1 433 ? 2.216 19.101 -3.018 1.00 93.56 433 VAL A N 1
ATOM 3388 C CA . VAL A 1 433 ? 2.140 19.336 -4.469 1.00 93.56 433 VAL A CA 1
ATOM 3389 C C . VAL A 1 433 ? 2.868 20.642 -4.768 1.00 93.56 433 VAL A C 1
ATOM 3391 O O . VAL A 1 433 ? 2.599 21.658 -4.121 1.00 93.56 433 VAL A O 1
ATOM 3394 N N . CYS A 1 434 ? 3.789 20.650 -5.734 1.00 92.88 434 CYS A N 1
ATOM 3395 C CA . CYS A 1 434 ? 4.586 21.845 -5.984 1.00 92.88 434 CYS A CA 1
ATOM 3396 C C . CYS A 1 434 ? 3.706 23.037 -6.412 1.00 92.88 434 CYS A C 1
ATOM 3398 O O . CYS A 1 434 ? 2.780 22.914 -7.212 1.00 92.88 434 CYS A O 1
ATOM 3400 N N . LYS A 1 435 ? 4.015 24.218 -5.871 1.00 93.31 435 LYS A N 1
ATOM 3401 C CA . LYS A 1 435 ? 3.444 25.514 -6.296 1.00 93.31 435 LYS A CA 1
ATOM 3402 C C . LYS A 1 435 ? 4.479 26.545 -6.742 1.00 93.31 435 LYS A C 1
ATOM 3404 O O . LYS A 1 435 ? 4.151 27.469 -7.471 1.00 93.31 435 LYS A O 1
ATOM 3409 N N . GLU A 1 436 ? 5.710 26.374 -6.287 1.00 93.81 436 GLU A N 1
ATOM 3410 C CA . GLU A 1 436 ? 6.836 27.282 -6.458 1.00 93.81 436 GLU A CA 1
ATOM 3411 C C . GLU A 1 436 ? 8.053 26.429 -6.799 1.00 93.81 436 GLU A C 1
ATOM 3413 O O . GLU A 1 436 ? 8.138 25.270 -6.370 1.00 93.81 436 GLU A O 1
ATOM 3418 N N . ASP A 1 437 ? 9.006 27.004 -7.523 1.00 94.12 437 ASP A N 1
ATOM 3419 C CA . ASP A 1 437 ? 10.187 26.273 -7.975 1.00 94.12 437 ASP A CA 1
ATOM 3420 C C . ASP A 1 437 ? 11.029 25.754 -6.813 1.00 94.12 437 ASP A C 1
ATOM 3422 O O . ASP A 1 437 ? 11.486 24.620 -6.876 1.00 94.12 437 ASP A O 1
ATOM 3426 N N . ARG A 1 438 ? 11.127 26.496 -5.700 1.00 94.62 438 ARG A N 1
ATOM 3427 C CA . ARG A 1 438 ? 11.855 26.070 -4.487 1.00 94.62 438 ARG A CA 1
ATOM 3428 C C . ARG A 1 438 ? 11.388 24.730 -3.907 1.00 94.62 438 ARG A C 1
ATOM 3430 O O . ARG A 1 438 ? 12.156 24.045 -3.239 1.00 94.62 438 ARG A O 1
ATOM 3437 N N . HIS A 1 439 ? 10.162 24.292 -4.198 1.00 95.19 439 HIS A N 1
ATOM 3438 C CA . HIS A 1 439 ? 9.676 22.969 -3.789 1.00 95.19 439 HIS A CA 1
ATOM 3439 C C . HIS A 1 439 ? 10.298 21.814 -4.597 1.00 95.19 439 HIS A C 1
ATOM 3441 O O . HIS A 1 439 ? 10.158 20.657 -4.198 1.00 95.19 439 HIS A O 1
ATOM 3447 N N . CYS A 1 440 ? 10.960 22.119 -5.718 1.00 92.88 440 CYS A N 1
ATOM 3448 C CA . CYS A 1 440 ? 11.433 21.172 -6.728 1.00 92.88 440 CYS A CA 1
ATOM 3449 C C . CYS A 1 440 ? 12.962 21.077 -6.839 1.00 92.88 440 CYS A C 1
ATOM 3451 O O . CYS A 1 440 ? 13.411 20.251 -7.617 1.00 92.88 440 CYS A O 1
ATOM 3453 N N . ALA A 1 441 ? 13.745 21.844 -6.068 1.00 91.81 441 ALA A N 1
ATOM 3454 C CA . ALA A 1 441 ? 15.207 21.995 -6.205 1.00 91.81 441 ALA A CA 1
ATOM 3455 C C . ALA A 1 441 ? 15.657 22.691 -7.517 1.00 91.81 441 ALA A C 1
ATOM 3457 O O . ALA A 1 441 ? 16.297 22.068 -8.378 1.00 91.81 441 ALA A O 1
ATOM 3458 N N . PRO A 1 442 ? 15.358 23.995 -7.690 1.00 90.50 442 PRO A N 1
ATOM 3459 C CA . PRO A 1 442 ? 15.717 24.747 -8.895 1.00 90.50 442 PRO A CA 1
ATOM 3460 C C . PRO A 1 442 ? 17.228 24.866 -9.091 1.00 90.50 442 PRO A C 1
ATOM 3462 O O . PRO A 1 442 ? 17.699 24.894 -10.226 1.00 90.50 442 PRO A O 1
ATOM 3465 N N . GLU A 1 443 ? 18.005 24.836 -8.009 1.00 88.19 443 GLU A N 1
ATOM 3466 C CA . GLU A 1 443 ? 19.467 24.790 -8.033 1.00 88.19 443 GLU A CA 1
ATOM 3467 C C . GLU A 1 443 ? 20.022 23.513 -8.685 1.00 88.19 443 GLU A C 1
ATOM 3469 O O . GLU A 1 443 ? 21.166 23.500 -9.134 1.00 88.19 443 GLU A O 1
ATOM 3474 N N . LYS A 1 444 ? 19.206 22.454 -8.783 1.00 85.56 444 LYS A N 1
ATOM 3475 C CA . LYS A 1 444 ? 19.517 21.198 -9.485 1.00 85.56 444 LYS A CA 1
ATOM 3476 C C . LYS A 1 444 ? 18.863 21.117 -10.872 1.00 85.56 444 LYS A C 1
ATOM 3478 O O . LYS A 1 444 ? 18.898 20.062 -11.502 1.00 85.56 444 LYS A O 1
ATOM 3483 N N . GLY A 1 445 ? 18.258 22.207 -11.352 1.00 87.62 445 GLY A N 1
ATOM 3484 C CA . GLY A 1 445 ? 17.596 22.278 -12.659 1.00 87.62 445 GLY A CA 1
ATOM 3485 C C . GLY A 1 445 ? 16.158 21.746 -12.689 1.00 87.62 445 GLY A C 1
ATOM 3486 O O . GLY A 1 445 ? 15.634 21.499 -13.776 1.00 87.62 445 GLY A O 1
ATOM 3487 N N . PHE A 1 446 ? 15.517 21.576 -11.529 1.00 89.19 446 PHE A N 1
ATOM 3488 C CA . PHE A 1 446 ? 14.143 21.084 -11.407 1.00 89.19 446 PHE A CA 1
ATOM 3489 C C . PHE A 1 446 ? 13.204 22.187 -10.909 1.00 89.19 446 PHE A C 1
ATOM 3491 O O . PHE A 1 446 ? 13.449 22.833 -9.896 1.00 89.19 446 PHE A O 1
ATOM 3498 N N . VAL A 1 447 ? 12.102 22.396 -11.620 1.00 91.44 447 VAL A N 1
ATOM 3499 C CA . VAL A 1 447 ? 11.156 23.496 -11.399 1.00 91.44 447 VAL A CA 1
ATOM 3500 C C . VAL A 1 447 ? 9.723 22.980 -11.367 1.00 91.44 447 VAL A C 1
ATOM 3502 O O . VAL A 1 447 ? 9.432 21.873 -11.828 1.00 91.44 447 VAL A O 1
ATOM 3505 N N . CYS A 1 448 ? 8.810 23.787 -10.833 1.00 92.06 448 CYS A N 1
ATOM 3506 C CA . CYS A 1 448 ? 7.411 23.406 -10.753 1.00 92.06 448 CYS A CA 1
ATOM 3507 C C . CYS A 1 448 ? 6.684 23.776 -12.048 1.00 92.06 448 CYS A C 1
ATOM 3509 O O . CYS A 1 448 ? 6.518 24.954 -12.371 1.00 92.06 448 CYS A O 1
ATOM 3511 N N . ARG A 1 449 ? 6.203 22.778 -12.792 1.00 89.12 449 ARG A N 1
ATOM 3512 C CA . ARG A 1 449 ? 5.454 22.995 -14.042 1.00 89.12 449 ARG A CA 1
ATOM 3513 C C . ARG A 1 449 ? 4.041 22.444 -13.935 1.00 89.12 449 ARG A C 1
ATOM 3515 O O . ARG A 1 449 ? 3.753 21.619 -13.075 1.00 89.12 449 ARG A O 1
ATOM 3522 N N . ALA A 1 450 ? 3.154 22.937 -14.794 1.00 83.81 450 ALA A N 1
ATOM 3523 C CA . ALA A 1 450 ? 1.874 22.279 -15.018 1.00 83.81 450 ALA A CA 1
ATOM 3524 C C . ALA A 1 450 ? 2.116 20.944 -15.745 1.00 83.81 450 ALA A C 1
ATOM 3526 O O . ALA A 1 450 ? 3.000 20.872 -16.601 1.00 83.81 450 ALA A O 1
ATOM 3527 N N . GLY A 1 451 ? 1.360 19.909 -15.385 1.00 71.31 451 GLY A N 1
ATOM 3528 C CA . GLY A 1 451 ? 1.393 18.610 -16.054 1.00 71.31 451 GLY A CA 1
ATOM 3529 C C . GLY A 1 451 ? 0.838 18.678 -17.474 1.00 71.31 451 GLY A C 1
ATOM 3530 O O . GLY A 1 451 ? 0.161 19.642 -17.851 1.00 71.31 451 GLY A O 1
ATOM 3531 N N . ALA A 1 452 ? 1.152 17.658 -18.269 1.00 63.31 452 ALA A N 1
ATOM 3532 C CA . ALA A 1 452 ? 0.870 17.645 -19.699 1.00 63.31 452 ALA A CA 1
ATOM 3533 C C . ALA A 1 452 ? -0.623 17.427 -20.017 1.00 63.31 452 ALA A C 1
ATOM 3535 O O . ALA A 1 452 ? -1.125 17.969 -21.002 1.00 63.31 452 ALA A O 1
ATOM 3536 N N . SER A 1 453 ? -1.365 16.722 -19.158 1.00 56.09 453 SER A N 1
ATOM 3537 C CA . SER A 1 453 ? -2.795 16.409 -19.302 1.00 56.09 453 SER A CA 1
ATOM 3538 C C . SER A 1 453 ? -3.744 17.592 -19.008 1.00 56.09 453 SER A C 1
ATOM 3540 O O . SER A 1 453 ? -4.684 17.471 -18.218 1.00 56.09 453 SER A O 1
ATOM 3542 N N . SER A 1 454 ? -3.506 18.757 -19.613 1.00 49.47 454 SER A N 1
ATOM 3543 C CA . SER A 1 454 ? -4.266 20.003 -19.388 1.00 49.47 454 SER A CA 1
ATOM 3544 C C . SER A 1 454 ? -5.596 20.109 -20.160 1.00 49.47 454 SER A C 1
ATOM 3546 O O . SER A 1 454 ? -6.025 21.210 -20.504 1.00 49.47 454 SER A O 1
ATOM 3548 N N . ASP A 1 455 ? -6.288 18.988 -20.396 1.00 46.56 455 ASP A N 1
ATOM 3549 C CA . ASP A 1 455 ? -7.600 18.999 -21.053 1.00 46.56 455 ASP A CA 1
ATOM 3550 C C . ASP A 1 455 ? -8.760 19.283 -20.073 1.00 46.56 455 ASP A C 1
ATOM 3552 O O . ASP A 1 455 ? -8.949 18.624 -19.049 1.00 46.56 455 ASP A O 1
ATOM 3556 N N . SER A 1 456 ? -9.508 20.327 -20.445 1.00 40.22 456 SER A N 1
ATOM 3557 C CA . SER A 1 456 ? -10.734 20.949 -19.919 1.00 40.22 456 SER A CA 1
ATOM 3558 C C . SER A 1 456 ? -11.434 20.338 -18.689 1.00 40.22 456 SER A C 1
ATOM 3560 O O . SER A 1 456 ? -12.142 19.337 -18.791 1.00 40.22 456 SER A O 1
ATOM 3562 N N . GLY A 1 457 ? -11.386 21.067 -17.562 1.00 41.94 457 GLY A N 1
ATOM 3563 C CA . GLY A 1 457 ? -12.380 20.979 -16.476 1.00 41.94 457 GLY A CA 1
ATOM 3564 C C . GLY A 1 457 ? -11.831 20.812 -15.056 1.00 41.94 457 GLY A C 1
ATOM 3565 O O . GLY A 1 457 ? -12.610 20.860 -14.106 1.00 41.94 457 GLY A O 1
ATOM 3566 N N . PHE A 1 458 ? -10.519 20.631 -14.888 1.00 54.41 458 PHE A N 1
ATOM 3567 C CA . PHE A 1 458 ? -9.905 20.329 -13.593 1.00 54.41 458 PHE A CA 1
ATOM 3568 C C . PHE A 1 458 ? -8.645 21.178 -13.332 1.00 54.41 458 PHE A C 1
ATOM 3570 O O . PHE A 1 458 ? -8.009 21.649 -14.275 1.00 54.41 458 PHE A O 1
ATOM 3577 N N . SER A 1 459 ? -8.281 21.398 -12.061 1.00 54.22 459 SER A N 1
ATOM 3578 C CA . SER A 1 459 ? -7.029 22.082 -11.699 1.00 54.22 459 SER A CA 1
ATOM 3579 C C . SER A 1 459 ? -5.832 21.320 -12.279 1.00 54.22 459 SER A C 1
ATOM 3581 O O . SER A 1 459 ? -5.673 20.146 -11.951 1.00 54.22 459 SER A O 1
ATOM 3583 N N . PRO A 1 460 ? -4.981 21.936 -13.117 1.00 61.22 460 PRO A N 1
ATOM 3584 C CA . PRO A 1 460 ? -3.874 21.221 -13.736 1.00 61.22 460 PRO A CA 1
ATOM 3585 C C . PRO A 1 460 ? -2.951 20.640 -12.663 1.00 61.22 460 PRO A C 1
ATOM 3587 O O . PRO A 1 460 ? -2.613 21.323 -11.688 1.00 61.22 460 PRO A O 1
ATOM 3590 N N . SER A 1 461 ? -2.550 19.381 -12.858 1.00 73.25 461 SER A N 1
ATOM 3591 C CA . SER A 1 461 ? -1.532 18.738 -12.030 1.00 73.25 461 SER A CA 1
ATOM 3592 C C . SER A 1 461 ? -0.259 19.583 -12.048 1.00 73.25 461 SER A C 1
ATOM 3594 O O . SER A 1 461 ? 0.011 20.325 -12.998 1.00 73.25 461 SER A O 1
ATOM 3596 N N . ARG A 1 462 ? 0.516 19.529 -10.966 1.00 80.88 462 ARG A N 1
ATOM 3597 C CA . ARG A 1 462 ? 1.781 20.260 -10.855 1.00 80.88 462 ARG A CA 1
ATOM 3598 C C . ARG A 1 462 ? 2.897 19.288 -10.556 1.00 80.88 462 ARG A C 1
ATOM 3600 O O . ARG A 1 462 ? 2.836 18.571 -9.560 1.00 80.88 462 ARG A O 1
ATOM 3607 N N . SER A 1 463 ? 3.899 19.248 -11.414 1.00 80.88 463 SER A N 1
ATOM 3608 C CA . SER A 1 463 ? 4.914 18.207 -11.385 1.00 80.88 463 SER A CA 1
ATOM 3609 C C . SER A 1 463 ? 6.313 18.791 -11.253 1.00 80.88 463 SER A C 1
ATOM 3611 O O . SER A 1 463 ? 6.615 19.883 -11.753 1.00 80.88 463 SER A O 1
ATOM 3613 N N . VAL A 1 464 ? 7.175 18.039 -10.570 1.00 76.50 464 VAL A N 1
ATOM 3614 C CA . VAL A 1 464 ? 8.608 18.322 -10.503 1.00 76.50 464 VAL A CA 1
ATOM 3615 C C . VAL A 1 464 ? 9.197 18.016 -11.875 1.00 76.50 464 VAL A C 1
ATOM 3617 O O . VAL A 1 464 ? 9.444 16.860 -12.220 1.00 76.50 464 VAL A O 1
ATOM 3620 N N . SER A 1 465 ? 9.407 19.059 -12.669 1.00 77.06 465 SER A N 1
ATOM 3621 C CA . SER A 1 465 ? 9.871 18.940 -14.046 1.00 77.06 465 SER A CA 1
ATOM 3622 C C . SER A 1 465 ? 11.298 19.434 -14.171 1.00 77.06 465 SER A C 1
ATOM 3624 O O . SER A 1 465 ? 11.649 20.502 -13.672 1.00 77.06 465 SER A O 1
ATOM 3626 N N . GLN A 1 466 ? 12.125 18.682 -14.883 1.00 76.62 466 GLN A N 1
ATOM 3627 C CA . GLN A 1 466 ? 13.442 19.167 -15.258 1.00 76.62 466 GLN A CA 1
ATOM 3628 C C . GLN A 1 466 ? 13.289 20.258 -16.324 1.00 76.62 466 GLN A C 1
ATOM 3630 O O . GLN A 1 466 ? 12.492 20.117 -17.255 1.00 76.62 466 GLN A O 1
ATOM 3635 N N . ASN A 1 467 ? 14.051 21.346 -16.219 1.00 67.31 467 ASN A N 1
ATOM 3636 C CA . ASN A 1 467 ? 14.137 22.307 -17.312 1.00 67.31 467 ASN A CA 1
ATOM 3637 C C . ASN A 1 467 ? 14.750 21.606 -18.536 1.00 67.31 467 ASN A C 1
ATOM 3639 O O . ASN A 1 467 ? 15.944 21.309 -18.546 1.00 67.31 467 ASN A O 1
ATOM 3643 N N . ARG A 1 468 ? 13.942 21.357 -19.577 1.00 48.50 468 ARG A N 1
ATOM 3644 C CA . ARG A 1 468 ? 14.474 21.073 -20.914 1.00 48.50 468 ARG A CA 1
ATOM 3645 C C . ARG A 1 468 ? 15.150 22.355 -21.388 1.00 48.50 468 ARG A C 1
ATOM 3647 O O . ARG A 1 468 ? 14.468 23.324 -21.715 1.00 48.50 468 ARG A O 1
ATOM 3654 N N . LEU A 1 469 ? 16.478 22.388 -21.382 1.00 34.97 469 LEU A N 1
ATOM 3655 C CA . LEU A 1 469 ? 17.190 23.309 -22.261 1.00 34.97 469 LEU A CA 1
ATOM 3656 C C . LEU A 1 469 ? 16.751 22.933 -23.682 1.00 34.97 469 LEU A C 1
ATOM 3658 O O . LEU A 1 469 ? 16.825 21.765 -24.053 1.00 34.97 469 LEU A O 1
ATOM 3662 N N . SER A 1 470 ? 16.172 23.882 -24.411 1.00 29.83 470 SER A N 1
ATOM 3663 C CA . SER A 1 470 ? 15.672 23.696 -25.772 1.00 29.83 470 SER A CA 1
ATOM 3664 C C . SER A 1 470 ? 16.712 23.017 -26.665 1.00 29.83 470 SER A C 1
ATOM 3666 O O . SER A 1 470 ? 17.858 23.463 -26.710 1.00 29.83 470 SER A O 1
ATOM 3668 N N . ASP A 1 471 ? 16.278 22.019 -27.437 1.00 29.30 471 ASP A N 1
ATOM 3669 C CA . ASP A 1 471 ? 17.033 21.291 -28.474 1.00 29.30 471 ASP A CA 1
ATOM 3670 C C . ASP A 1 471 ? 17.493 22.171 -29.669 1.00 29.30 471 ASP A C 1
ATOM 3672 O O . ASP A 1 471 ? 17.635 21.696 -30.794 1.00 29.30 471 ASP A O 1
ATOM 3676 N N . SER A 1 472 ? 17.734 23.469 -29.464 1.00 24.84 472 SER A N 1
ATOM 3677 C CA . SER A 1 472 ? 18.274 24.400 -30.466 1.00 24.84 472 SER A CA 1
ATOM 3678 C C . SER A 1 472 ? 19.669 24.927 -30.136 1.00 24.84 472 SER A C 1
ATOM 3680 O O . SER A 1 472 ? 20.251 25.639 -30.948 1.00 24.84 472 SER A O 1
ATOM 3682 N N . GLU A 1 473 ? 20.241 24.562 -28.991 1.00 25.20 473 GLU A N 1
ATOM 3683 C CA . GLU A 1 473 ? 21.679 24.683 -28.781 1.00 25.20 473 GLU A CA 1
ATOM 3684 C C . GLU A 1 473 ? 22.262 23.280 -28.749 1.00 25.20 473 GLU A C 1
ATOM 3686 O O . GLU A 1 473 ? 22.233 22.581 -27.736 1.00 25.20 473 GLU A O 1
ATOM 3691 N N . SER A 1 474 ? 22.847 22.873 -29.876 1.00 24.28 474 SER A N 1
ATOM 3692 C CA . SER A 1 474 ? 23.958 21.938 -29.843 1.00 24.28 474 SER A CA 1
ATOM 3693 C C . SER A 1 474 ? 25.061 22.581 -29.000 1.00 24.28 474 SER A C 1
ATOM 3695 O O . SER A 1 474 ? 26.009 23.169 -29.524 1.00 24.28 474 SER A O 1
ATOM 3697 N N . VAL A 1 475 ? 24.943 22.484 -27.677 1.00 24.97 475 VAL A N 1
ATOM 3698 C CA . VAL A 1 475 ? 26.089 22.591 -26.795 1.00 24.97 475 VAL A CA 1
ATOM 3699 C C . VAL A 1 475 ? 26.901 21.355 -27.132 1.00 24.97 475 VAL A C 1
ATOM 3701 O O . VAL A 1 475 ? 26.740 20.281 -26.554 1.00 24.97 475 VAL A O 1
ATOM 3704 N N . THR A 1 476 ? 27.791 21.503 -28.112 1.00 22.52 476 THR A N 1
ATOM 3705 C CA . THR A 1 476 ? 29.093 20.866 -28.021 1.00 22.52 476 THR A CA 1
ATOM 3706 C C . THR A 1 476 ? 29.550 21.136 -26.596 1.00 22.52 476 THR A C 1
ATOM 3708 O O . THR A 1 476 ? 29.972 22.253 -26.292 1.00 22.52 476 THR A O 1
ATOM 3711 N N . ARG A 1 477 ? 29.366 20.163 -25.694 1.00 25.72 477 ARG A N 1
ATOM 3712 C CA . ARG A 1 477 ? 30.034 20.171 -24.400 1.00 25.72 477 ARG A CA 1
ATOM 3713 C C . ARG A 1 477 ? 31.511 20.187 -24.749 1.00 25.72 477 ARG A C 1
ATOM 3715 O O . ARG A 1 477 ? 32.096 19.148 -25.042 1.00 25.72 477 ARG A O 1
ATOM 3722 N N . ARG A 1 478 ? 32.090 21.388 -24.799 1.00 20.92 478 ARG A N 1
ATOM 3723 C CA . ARG A 1 478 ? 33.522 21.537 -24.607 1.00 20.92 478 ARG A CA 1
ATOM 3724 C C . ARG A 1 478 ? 33.806 20.919 -23.234 1.00 20.92 478 ARG A C 1
ATOM 3726 O O . ARG A 1 478 ? 32.997 21.129 -22.329 1.00 20.92 478 ARG A O 1
ATOM 3733 N N . PRO A 1 479 ? 34.883 20.146 -23.059 1.00 23.28 479 PRO A N 1
ATOM 3734 C CA . PRO A 1 479 ? 35.211 19.497 -21.786 1.00 23.28 479 PRO A CA 1
ATOM 3735 C C . PRO A 1 479 ? 35.549 20.470 -20.639 1.00 23.28 479 PRO A C 1
ATOM 3737 O O . PRO A 1 479 ? 36.045 20.041 -19.602 1.00 23.28 479 PRO A O 1
ATOM 3740 N N . ASP A 1 480 ? 35.273 21.761 -20.801 1.00 23.95 480 ASP A N 1
ATOM 3741 C CA . ASP A 1 480 ? 35.804 22.841 -19.989 1.00 23.95 480 ASP A CA 1
ATOM 3742 C C . ASP A 1 480 ? 34.652 23.522 -19.247 1.00 23.95 480 ASP A C 1
ATOM 3744 O O . ASP A 1 480 ? 34.133 24.530 -19.705 1.00 23.95 480 ASP A O 1
ATOM 3748 N N . GLU A 1 481 ? 34.196 22.916 -18.150 1.00 25.16 481 GLU A N 1
ATOM 3749 C CA . GLU A 1 481 ? 33.636 23.593 -16.965 1.00 25.16 481 GLU A CA 1
ATOM 3750 C C . GLU A 1 481 ? 33.189 22.522 -15.965 1.00 25.16 481 GLU A C 1
ATOM 3752 O O . GLU A 1 481 ? 32.052 22.052 -15.920 1.00 25.16 481 GLU A O 1
ATOM 3757 N N . VAL A 1 482 ? 34.166 22.072 -15.187 1.00 23.08 482 VAL A N 1
ATOM 3758 C CA . VAL A 1 482 ? 34.060 20.971 -14.242 1.00 23.08 482 VAL A CA 1
ATOM 3759 C C . VAL A 1 482 ? 34.367 21.530 -12.845 1.00 23.08 482 VAL A C 1
ATOM 3761 O O . VAL A 1 482 ? 35.487 21.928 -12.551 1.00 23.08 482 VAL A O 1
ATOM 3764 N N . TYR A 1 483 ? 33.312 21.550 -12.023 1.00 24.91 483 TYR A N 1
ATOM 3765 C CA . TYR A 1 483 ? 33.234 21.707 -10.561 1.00 24.91 483 TYR A CA 1
ATOM 3766 C C . TYR A 1 483 ? 33.589 23.064 -9.918 1.00 24.91 483 TYR A C 1
ATOM 3768 O O . TYR A 1 483 ? 34.736 23.383 -9.612 1.00 24.91 483 TYR A O 1
ATOM 3776 N N . ARG A 1 484 ? 32.535 23.800 -9.520 1.00 24.92 484 ARG A N 1
ATOM 3777 C CA . ARG A 1 484 ? 32.600 24.721 -8.373 1.00 24.92 484 ARG A CA 1
ATOM 3778 C C . ARG A 1 484 ? 32.821 23.930 -7.078 1.00 24.92 484 ARG A C 1
ATOM 3780 O O . ARG A 1 484 ? 32.188 22.907 -6.833 1.00 24.92 484 ARG A O 1
ATOM 3787 N N . LYS A 1 485 ? 33.686 24.487 -6.235 1.00 30.27 485 LYS A N 1
ATOM 3788 C CA . LYS A 1 485 ? 34.260 23.973 -4.979 1.00 30.27 485 LYS A CA 1
ATOM 3789 C C . LYS A 1 485 ? 33.261 23.698 -3.829 1.00 30.27 485 LYS A C 1
ATOM 3791 O O . LYS A 1 485 ? 33.696 23.311 -2.753 1.00 30.27 485 LYS A O 1
ATOM 3796 N N . ASP A 1 486 ? 31.949 23.826 -4.038 1.00 35.56 486 ASP A N 1
ATOM 3797 C CA . ASP A 1 486 ? 30.942 23.737 -2.960 1.00 35.56 486 ASP A CA 1
ATOM 3798 C C . ASP A 1 486 ? 30.323 22.337 -2.766 1.00 35.56 486 ASP A C 1
ATOM 3800 O O . ASP A 1 486 ? 29.464 22.159 -1.898 1.00 35.56 486 ASP A O 1
ATOM 3804 N N . SER A 1 487 ? 30.728 21.332 -3.555 1.00 38.66 487 SER A N 1
ATOM 3805 C CA . SER A 1 487 ? 29.975 20.066 -3.661 1.00 38.66 487 SER A CA 1
ATOM 3806 C C . SER A 1 487 ? 30.761 18.777 -3.406 1.00 38.66 487 SER A C 1
ATOM 3808 O O . SER A 1 487 ? 30.142 17.720 -3.379 1.00 38.66 487 SER A O 1
ATOM 3810 N N . LEU A 1 488 ? 32.085 18.817 -3.217 1.00 36.59 488 LEU A N 1
ATOM 3811 C CA . LEU A 1 488 ? 32.897 17.583 -3.205 1.00 36.59 488 LEU A CA 1
ATOM 3812 C C . LEU A 1 488 ? 33.506 17.185 -1.855 1.00 36.59 488 LEU A C 1
ATOM 3814 O O . LEU A 1 488 ? 34.082 16.108 -1.766 1.00 36.59 488 LEU A O 1
ATOM 3818 N N . LEU A 1 489 ? 33.330 17.974 -0.791 1.00 39.81 489 LEU A N 1
ATOM 3819 C CA . LEU A 1 489 ? 33.797 17.593 0.556 1.00 39.81 489 LEU A CA 1
ATOM 3820 C C . LEU A 1 489 ? 32.760 17.782 1.674 1.00 39.81 489 LEU A C 1
ATOM 3822 O O . LEU A 1 489 ? 33.017 17.394 2.805 1.00 39.81 489 LEU A O 1
ATOM 3826 N N . LYS A 1 490 ? 31.544 18.261 1.375 1.00 39.62 490 LYS A N 1
ATOM 3827 C CA . LYS A 1 490 ? 30.455 18.306 2.370 1.00 39.62 490 LYS A CA 1
ATOM 3828 C C . LYS A 1 490 ? 30.026 16.946 2.950 1.00 39.62 490 LYS A C 1
ATOM 3830 O O . LYS A 1 490 ? 29.594 16.958 4.099 1.00 39.62 490 LYS A O 1
ATOM 3835 N N . PRO A 1 491 ? 30.155 15.790 2.258 1.00 38.84 491 PRO A N 1
ATOM 3836 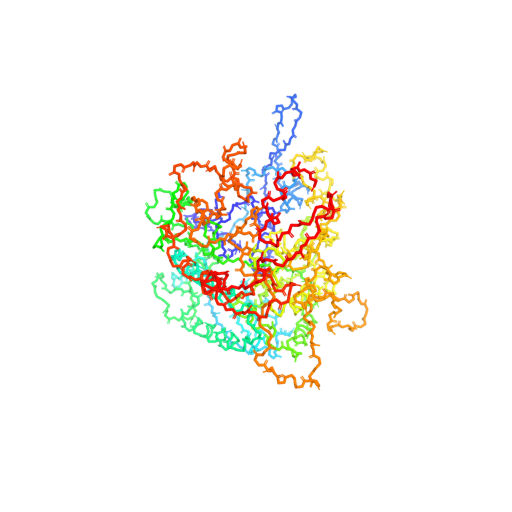C CA . PRO A 1 491 ? 29.872 14.502 2.895 1.00 38.84 491 PRO A CA 1
ATOM 3837 C C . PRO A 1 491 ? 30.939 14.111 3.928 1.00 38.84 491 PRO A C 1
ATOM 3839 O O . PRO A 1 491 ? 30.719 13.182 4.694 1.00 38.84 491 PRO A O 1
ATOM 3842 N N . PHE A 1 492 ? 32.080 14.818 3.944 1.00 39.44 492 PHE A N 1
ATOM 3843 C CA . PHE A 1 492 ? 33.214 14.571 4.823 1.00 39.44 492 PHE A CA 1
ATOM 3844 C C . PHE A 1 492 ? 33.671 15.867 5.544 1.00 39.44 492 PHE A C 1
ATOM 3846 O O . PHE A 1 492 ? 34.847 16.213 5.526 1.00 39.44 492 PHE A O 1
ATOM 3853 N N . PHE A 1 493 ? 32.722 16.494 6.260 1.00 48.56 493 PHE A N 1
ATOM 3854 C CA . PHE A 1 493 ? 32.897 17.316 7.486 1.00 48.56 493 PHE A CA 1
ATOM 3855 C C . PHE A 1 493 ? 33.483 18.727 7.360 1.00 48.56 493 PHE A C 1
ATOM 3857 O O . PHE A 1 493 ? 34.268 18.974 6.460 1.00 48.56 493 PHE A O 1
ATOM 3864 N N . LEU A 1 494 ? 33.113 19.638 8.290 1.00 45.06 494 LEU A N 1
ATOM 3865 C CA . LEU A 1 494 ? 34.023 20.503 9.081 1.00 45.06 494 LEU A CA 1
ATOM 3866 C C . LEU A 1 494 ? 33.353 21.734 9.725 1.00 45.06 494 LEU A C 1
ATOM 3868 O O . LEU A 1 494 ? 32.525 22.402 9.123 1.00 45.06 494 LEU A O 1
ATOM 3872 N N . PHE A 1 495 ? 33.790 22.089 10.938 1.00 40.66 495 PHE A N 1
ATOM 3873 C CA . PHE A 1 495 ? 33.564 23.416 11.545 1.00 40.66 495 PHE A CA 1
ATOM 3874 C C . PHE A 1 495 ? 34.506 24.504 10.969 1.00 40.66 495 PHE A C 1
ATOM 3876 O O . PHE A 1 495 ? 34.421 25.664 11.363 1.00 40.66 495 PHE A O 1
ATOM 3883 N N . CYS A 1 496 ? 35.439 24.133 10.083 1.00 44.47 496 CYS A N 1
ATOM 3884 C CA . CYS A 1 496 ? 36.501 24.985 9.550 1.00 44.47 496 CYS A CA 1
ATOM 3885 C C . CYS A 1 496 ? 36.802 24.645 8.080 1.00 44.47 496 CYS A C 1
ATOM 3887 O O . CYS A 1 496 ? 37.099 23.499 7.759 1.00 44.47 496 CYS A O 1
ATOM 3889 N N . ASP A 1 497 ? 36.817 25.643 7.198 1.00 47.62 497 ASP A N 1
ATOM 3890 C CA . ASP A 1 497 ? 37.040 25.473 5.750 1.00 47.62 497 ASP A CA 1
ATOM 3891 C C . ASP A 1 497 ? 38.482 25.073 5.353 1.00 47.62 497 ASP A C 1
ATOM 3893 O O . ASP A 1 497 ? 38.822 25.024 4.169 1.00 47.62 497 ASP A O 1
ATOM 3897 N N . LEU A 1 498 ? 39.357 24.808 6.329 1.00 48.78 498 LEU A N 1
ATOM 3898 C CA . LEU A 1 498 ? 40.757 24.434 6.134 1.00 48.78 498 LEU A CA 1
ATOM 3899 C C . LEU A 1 498 ? 41.046 23.095 6.811 1.00 48.78 498 LEU A C 1
ATOM 3901 O O . LEU A 1 498 ? 41.354 23.042 8.001 1.00 48.78 498 LEU A O 1
ATOM 3905 N N . VAL A 1 499 ? 41.005 22.014 6.034 1.00 51.41 499 VAL A N 1
ATOM 3906 C CA . VAL A 1 499 ? 41.607 20.741 6.436 1.00 51.41 499 VAL A CA 1
ATOM 3907 C C . VAL A 1 499 ? 42.539 20.232 5.363 1.00 51.41 499 VAL A C 1
ATOM 3909 O O . VAL A 1 499 ? 42.141 19.950 4.235 1.00 51.41 499 VAL A O 1
ATOM 3912 N N . TYR A 1 500 ? 43.797 20.087 5.760 1.00 58.88 500 TYR A N 1
ATOM 3913 C CA . TYR A 1 500 ? 44.786 19.336 5.013 1.00 58.88 500 TYR A CA 1
ATOM 3914 C C . TYR A 1 500 ? 44.607 17.846 5.333 1.00 58.88 500 TYR A C 1
ATOM 3916 O O . TYR A 1 500 ? 44.490 17.506 6.511 1.00 58.88 500 TYR A O 1
ATOM 3924 N N . PRO A 1 501 ? 44.618 16.939 4.338 1.00 60.81 501 PRO A N 1
ATOM 3925 C CA . PRO A 1 501 ? 44.451 15.498 4.565 1.00 60.81 501 PRO A CA 1
ATOM 3926 C C . PRO A 1 501 ? 45.410 14.927 5.620 1.00 60.81 501 PRO A C 1
ATOM 3928 O O . PRO A 1 501 ? 45.024 14.073 6.411 1.00 60.81 501 PRO A O 1
ATOM 3931 N N . ASN A 1 502 ? 46.625 15.477 5.691 1.00 61.25 502 ASN A N 1
ATOM 3932 C CA . ASN A 1 502 ? 47.675 15.060 6.626 1.00 61.25 502 ASN A CA 1
ATOM 3933 C C . ASN A 1 502 ? 47.456 15.566 8.067 1.00 61.25 502 ASN A C 1
ATOM 3935 O O . ASN A 1 502 ? 48.148 15.137 8.986 1.00 61.25 502 ASN A O 1
ATOM 3939 N N . GLU A 1 503 ? 46.524 16.499 8.268 1.00 66.38 503 GLU A N 1
ATOM 3940 C CA . GLU A 1 503 ? 46.197 17.107 9.565 1.00 66.38 503 GLU A CA 1
ATOM 3941 C C . GLU A 1 503 ? 44.756 16.808 10.009 1.00 66.38 503 GLU A C 1
ATOM 3943 O O . GLU A 1 503 ? 44.379 17.124 11.142 1.00 66.38 503 GLU A O 1
ATOM 3948 N N . ALA A 1 504 ? 43.959 16.204 9.122 1.00 72.94 504 ALA A N 1
ATOM 3949 C CA . ALA A 1 504 ? 42.604 15.754 9.388 1.00 72.94 504 ALA A CA 1
ATOM 3950 C C . ALA A 1 504 ? 42.620 14.614 10.408 1.00 72.94 504 ALA A C 1
ATOM 3952 O O . ALA A 1 504 ? 43.386 13.658 10.275 1.00 72.94 504 ALA A O 1
ATOM 3953 N N . VAL A 1 505 ? 41.741 14.688 11.400 1.00 76.69 505 VAL A N 1
ATOM 3954 C CA . VAL A 1 505 ? 41.539 13.635 12.395 1.00 76.69 505 VAL A CA 1
ATOM 3955 C C . VAL A 1 505 ? 40.157 13.039 12.189 1.00 76.69 505 VAL A C 1
ATOM 3957 O O . VAL A 1 505 ? 39.174 13.777 12.197 1.00 76.69 505 VAL A O 1
ATOM 3960 N N . GLN A 1 506 ? 40.085 11.725 11.995 1.00 83.00 506 GLN A N 1
ATOM 3961 C CA . GLN A 1 506 ? 38.841 10.978 11.873 1.00 83.00 506 GLN A CA 1
ATOM 3962 C C . GLN A 1 506 ? 38.441 10.390 13.225 1.00 83.00 506 GLN A C 1
ATOM 3964 O O . GLN A 1 506 ? 39.238 9.733 13.892 1.00 83.00 506 GLN A O 1
ATOM 3969 N N . THR A 1 507 ? 37.195 10.626 13.624 1.00 79.38 507 THR A N 1
ATOM 3970 C CA . THR A 1 507 ? 36.581 10.008 14.805 1.00 79.38 507 THR A CA 1
ATOM 3971 C C . THR A 1 507 ? 35.790 8.759 14.397 1.00 79.38 507 THR A C 1
ATOM 3973 O O . THR A 1 507 ? 35.502 8.552 13.218 1.00 79.38 507 THR A O 1
ATOM 3976 N N . ARG A 1 508 ? 35.378 7.918 15.358 1.00 78.69 508 ARG A N 1
ATOM 3977 C CA . ARG A 1 508 ? 34.615 6.676 15.085 1.00 78.69 508 ARG A CA 1
ATOM 3978 C C . ARG A 1 508 ? 33.279 6.859 14.376 1.00 78.69 508 ARG A C 1
ATOM 3980 O O . ARG A 1 508 ? 32.862 5.970 13.646 1.00 78.69 508 ARG A O 1
ATOM 3987 N N . CYS A 1 509 ? 32.632 8.012 14.531 1.00 78.69 509 CYS A N 1
ATOM 3988 C CA . CYS A 1 509 ? 31.457 8.357 13.727 1.00 78.69 509 CYS A CA 1
ATOM 3989 C C . CYS A 1 509 ? 31.819 8.671 12.264 1.00 78.69 509 CYS A C 1
ATOM 3991 O O . CYS A 1 509 ? 30.991 9.152 11.502 1.00 78.69 509 CYS A O 1
ATOM 3993 N N . THR A 1 510 ? 33.067 8.416 11.862 1.00 77.38 510 THR A N 1
ATOM 3994 C CA . THR A 1 510 ? 33.688 8.689 10.564 1.00 77.38 510 THR A CA 1
ATOM 3995 C C . THR A 1 510 ? 33.862 10.173 10.248 1.00 77.38 510 THR A C 1
ATOM 3997 O O . THR A 1 510 ? 34.476 10.484 9.228 1.00 77.38 510 THR A O 1
ATOM 4000 N N . HIS A 1 511 ? 33.431 11.058 11.163 1.00 79.50 511 HIS A N 1
ATOM 4001 C CA . HIS A 1 511 ? 33.547 12.512 11.092 1.00 79.50 511 HIS A CA 1
ATOM 4002 C C . HIS A 1 511 ? 34.997 13.014 11.201 1.00 79.50 511 HIS A C 1
ATOM 4004 O O . HIS A 1 511 ? 35.757 12.565 12.054 1.00 79.50 511 HIS A O 1
ATOM 4010 N N . LEU A 1 512 ? 35.386 13.936 10.315 1.00 74.81 512 LEU A N 1
ATOM 4011 C CA . LEU A 1 512 ? 36.708 14.544 10.190 1.00 74.81 512 LEU A CA 1
ATOM 4012 C C . LEU A 1 512 ? 36.720 15.919 10.840 1.00 74.81 512 LEU A C 1
ATOM 4014 O O . LEU A 1 512 ? 35.834 16.751 10.642 1.00 74.81 512 LEU A O 1
ATOM 4018 N N . TYR A 1 513 ? 37.784 16.179 11.577 1.00 72.62 513 TYR A N 1
ATOM 4019 C CA . TYR A 1 513 ? 37.999 17.427 12.283 1.00 72.62 513 TYR A CA 1
ATOM 4020 C C . TYR A 1 513 ? 39.421 17.910 12.021 1.00 72.62 513 TYR A C 1
ATOM 4022 O O . TYR A 1 513 ? 40.353 17.110 11.946 1.00 72.62 513 TYR A O 1
ATOM 4030 N N . CYS A 1 514 ? 39.619 19.226 11.937 1.00 75.25 514 CYS A N 1
ATOM 4031 C CA . CYS A 1 514 ? 40.944 19.779 12.193 1.00 75.25 514 CYS A CA 1
ATOM 4032 C C . CYS A 1 514 ? 41.227 19.704 13.702 1.00 75.25 514 CYS A C 1
ATOM 4034 O O . CYS A 1 514 ? 40.297 19.715 14.519 1.00 75.25 514 CYS A O 1
ATOM 4036 N N . LYS A 1 515 ? 42.507 19.669 14.088 1.00 72.19 515 LYS A N 1
ATOM 4037 C CA . LYS A 1 515 ? 42.910 19.598 15.505 1.00 72.19 515 LYS A CA 1
ATOM 4038 C C . LYS A 1 515 ? 42.233 20.669 16.390 1.00 72.19 515 LYS A C 1
ATOM 4040 O O . LYS A 1 515 ? 41.709 20.291 17.437 1.00 72.19 515 LYS A O 1
ATOM 4045 N N . PRO A 1 516 ? 42.144 21.959 15.992 1.00 69.31 516 PRO A N 1
ATOM 4046 C CA . PRO A 1 516 ? 41.420 22.967 16.775 1.00 69.31 516 PRO A CA 1
ATOM 4047 C C . PRO A 1 516 ? 39.919 22.685 16.945 1.00 69.31 516 PRO A C 1
ATOM 4049 O O . PRO A 1 516 ? 39.388 22.846 18.041 1.00 69.31 516 PRO A O 1
ATOM 4052 N N . CYS A 1 517 ? 39.227 22.239 15.890 1.00 70.81 517 CYS A N 1
ATOM 4053 C CA . CYS A 1 517 ? 37.797 21.927 15.967 1.00 70.81 517 CYS A CA 1
ATOM 4054 C C . CYS A 1 517 ? 37.526 20.703 16.843 1.00 70.81 517 CYS A C 1
ATOM 4056 O O . CYS A 1 517 ? 36.563 20.708 17.607 1.00 70.81 517 CYS A O 1
ATOM 4058 N N . LEU A 1 518 ? 38.380 19.678 16.772 1.00 80.50 518 LEU A N 1
ATOM 4059 C CA . LEU A 1 518 ? 38.270 18.515 17.648 1.00 80.50 518 LEU A CA 1
ATOM 4060 C C . LEU A 1 518 ? 38.482 18.912 19.114 1.00 80.50 518 LEU A C 1
ATOM 4062 O O . LEU A 1 518 ? 37.673 18.556 19.967 1.00 80.50 518 LEU A O 1
ATOM 4066 N N . ALA A 1 519 ? 39.506 19.723 19.396 1.00 79.38 519 ALA A N 1
ATOM 4067 C CA . ALA A 1 519 ? 39.766 20.238 20.738 1.00 79.38 519 ALA A CA 1
ATOM 4068 C C . ALA A 1 519 ? 38.588 21.069 21.282 1.00 79.38 519 ALA A C 1
ATOM 4070 O O . ALA A 1 519 ? 38.230 20.950 22.455 1.00 79.38 519 ALA A O 1
ATOM 4071 N N . TYR A 1 520 ? 37.936 21.868 20.431 1.00 77.81 520 TYR A N 1
ATOM 4072 C CA . TYR A 1 520 ? 36.728 22.606 20.805 1.00 77.81 520 TYR A CA 1
ATOM 4073 C C . TYR A 1 520 ? 35.568 21.667 21.164 1.00 77.81 520 TYR A C 1
ATOM 4075 O O . TYR A 1 520 ? 34.962 21.821 22.222 1.00 77.81 520 TYR A O 1
ATOM 4083 N N . VAL A 1 521 ? 35.279 20.654 20.341 1.00 78.25 521 VAL A N 1
ATOM 4084 C CA . VAL A 1 521 ? 34.189 19.699 20.615 1.00 78.25 521 VAL A CA 1
ATOM 4085 C C . VAL A 1 521 ? 34.468 18.882 21.882 1.00 78.25 521 VAL A C 1
ATOM 4087 O O . VAL A 1 521 ? 33.581 18.734 22.721 1.00 78.25 521 VAL A O 1
ATOM 4090 N N . LEU A 1 522 ? 35.706 18.423 22.084 1.00 81.81 522 LEU A N 1
ATOM 4091 C CA . LEU A 1 522 ? 36.116 17.675 23.281 1.00 81.81 522 LEU A CA 1
ATOM 4092 C C . LEU A 1 522 ? 36.056 18.512 24.572 1.00 81.81 522 LEU A C 1
ATOM 4094 O O . LEU A 1 522 ? 35.756 17.977 25.645 1.00 81.81 522 LEU A O 1
ATOM 4098 N N . SER A 1 523 ? 36.315 19.820 24.482 1.00 78.94 523 SER A N 1
ATOM 4099 C CA . SER A 1 523 ? 36.249 20.745 25.625 1.00 78.94 523 SER A CA 1
ATOM 4100 C C . SER A 1 523 ? 34.851 21.312 25.894 1.00 78.94 523 SER A C 1
ATOM 4102 O O . SER A 1 523 ? 34.636 21.885 26.961 1.00 78.94 523 SER A O 1
ATOM 4104 N N . THR A 1 524 ? 33.897 21.122 24.977 1.00 80.69 524 THR A N 1
ATOM 4105 C CA . THR A 1 524 ? 32.524 21.637 25.095 1.00 80.69 524 THR A CA 1
ATOM 4106 C C . THR A 1 524 ? 31.489 20.511 25.132 1.00 80.69 524 THR A C 1
ATOM 4108 O O . THR A 1 524 ? 31.197 19.978 26.200 1.00 80.69 524 THR A O 1
ATOM 4111 N N . THR A 1 525 ? 30.912 20.147 23.987 1.00 78.12 525 THR A N 1
ATOM 4112 C CA . THR A 1 525 ? 29.738 19.268 23.894 1.00 78.12 525 THR A CA 1
ATOM 4113 C C . THR A 1 525 ? 30.072 17.791 24.055 1.00 78.12 525 THR A C 1
ATOM 4115 O O . THR A 1 525 ? 29.193 17.015 24.419 1.00 78.12 525 THR A O 1
ATOM 4118 N N . ARG A 1 526 ? 31.317 17.385 23.760 1.00 84.75 526 ARG A N 1
ATOM 4119 C CA . ARG A 1 526 ? 31.784 15.985 23.683 1.00 84.75 526 ARG A CA 1
ATOM 4120 C C . ARG A 1 526 ? 30.936 15.077 22.786 1.00 84.75 526 ARG A C 1
ATOM 4122 O O . ARG A 1 526 ? 31.080 13.860 22.826 1.00 84.75 526 ARG A O 1
ATOM 4129 N N . ALA A 1 527 ? 30.074 15.659 21.964 1.00 81.19 527 ALA A N 1
ATOM 4130 C CA . ALA A 1 527 ? 29.172 14.966 21.066 1.00 81.19 527 ALA A CA 1
ATOM 4131 C C . ALA A 1 527 ? 29.346 15.533 19.660 1.00 81.19 527 ALA A C 1
ATOM 4133 O O . ALA A 1 527 ? 29.475 16.749 19.477 1.00 81.19 527 ALA A O 1
ATOM 4134 N N . CYS A 1 528 ? 29.350 14.641 18.675 1.00 75.56 528 CYS A N 1
ATOM 4135 C CA . CYS A 1 528 ? 29.386 14.984 17.272 1.00 75.56 528 CYS A CA 1
ATOM 4136 C C . CYS A 1 528 ? 28.169 15.863 16.947 1.00 75.56 528 CYS A C 1
ATOM 4138 O O . CYS A 1 528 ? 27.035 15.479 17.230 1.00 75.56 528 CYS A O 1
ATOM 4140 N N . PRO A 1 529 ? 28.367 17.040 16.344 1.00 64.94 529 PRO A N 1
ATOM 4141 C CA . PRO A 1 529 ? 27.282 17.977 16.055 1.00 64.94 529 PRO A CA 1
ATOM 4142 C C . PRO A 1 529 ? 26.324 17.492 14.952 1.00 64.94 529 PRO A C 1
ATOM 4144 O O . PRO A 1 529 ? 25.276 18.100 14.762 1.00 64.94 529 PRO A O 1
ATOM 4147 N N . TYR A 1 530 ? 26.682 16.439 14.211 1.00 63.88 530 TYR A N 1
ATOM 4148 C CA . TYR A 1 530 ? 25.922 15.954 13.056 1.00 63.88 530 TYR A CA 1
ATOM 4149 C C . TYR A 1 530 ? 25.008 14.774 13.389 1.00 63.88 530 TYR A C 1
ATOM 4151 O O . TYR A 1 530 ? 23.876 14.728 12.915 1.00 63.88 530 TYR A O 1
ATOM 4159 N N . ASP A 1 531 ? 25.480 13.838 14.209 1.00 73.12 531 ASP A N 1
ATOM 4160 C CA . ASP A 1 531 ? 24.746 12.617 14.561 1.00 73.12 531 ASP A CA 1
ATOM 4161 C C . ASP A 1 531 ? 24.623 12.394 16.080 1.00 73.12 531 ASP A C 1
ATOM 4163 O O . ASP A 1 531 ? 23.989 11.436 16.516 1.00 73.12 531 ASP A O 1
ATOM 4167 N N . GLY A 1 532 ? 25.189 13.286 16.901 1.00 76.81 532 GLY A N 1
ATOM 4168 C CA . GLY A 1 532 ? 25.145 13.206 18.361 1.00 76.81 532 GLY A CA 1
ATOM 4169 C C . GLY A 1 532 ? 26.090 12.169 18.972 1.00 76.81 532 GLY A C 1
ATOM 4170 O O . GLY A 1 532 ? 26.079 12.002 20.192 1.00 76.81 532 GLY A O 1
ATOM 4171 N N . TYR A 1 533 ? 26.913 11.481 18.171 1.00 81.06 533 TYR A N 1
ATOM 4172 C CA . TYR A 1 533 ? 27.805 10.427 18.654 1.00 81.06 533 TYR A CA 1
ATOM 4173 C C . TYR A 1 533 ? 28.844 10.964 19.651 1.00 81.06 533 TYR A C 1
ATOM 4175 O O . TYR A 1 533 ? 29.455 12.005 19.415 1.00 81.06 533 TYR A O 1
ATOM 4183 N N . LEU A 1 534 ? 29.088 10.262 20.763 1.00 84.75 534 LEU A N 1
ATOM 4184 C CA . LEU A 1 534 ? 30.028 10.718 21.794 1.00 84.75 534 LEU A CA 1
ATOM 4185 C C . LEU A 1 534 ? 31.484 10.624 21.298 1.00 84.75 534 LEU A C 1
ATOM 4187 O O . LEU A 1 534 ? 31.954 9.547 20.935 1.00 84.75 534 LEU A O 1
ATOM 4191 N N . ILE A 1 535 ? 32.213 11.739 21.309 1.00 82.19 535 ILE A N 1
ATOM 4192 C CA . ILE A 1 535 ? 33.598 11.813 20.826 1.00 82.19 535 ILE A CA 1
ATOM 4193 C C . ILE A 1 535 ? 34.559 11.772 22.014 1.00 82.19 535 ILE A C 1
ATOM 4195 O O . ILE A 1 535 ? 34.419 12.540 22.968 1.00 82.19 535 ILE A O 1
ATOM 4199 N N . THR A 1 536 ? 35.567 10.902 21.931 1.00 79.56 536 THR A N 1
ATOM 4200 C CA . THR A 1 536 ? 36.668 10.818 22.896 1.00 79.56 536 THR A CA 1
ATOM 4201 C C . THR A 1 536 ? 38.010 11.032 22.193 1.00 79.56 536 THR A C 1
ATOM 4203 O O . THR A 1 536 ? 38.170 10.718 21.010 1.00 79.56 536 THR A O 1
ATOM 4206 N N . ASP A 1 537 ? 38.984 11.578 22.922 1.00 71.25 537 ASP A N 1
ATOM 4207 C CA . ASP A 1 537 ? 40.328 11.846 22.391 1.00 71.25 537 ASP A CA 1
ATOM 4208 C C . ASP A 1 537 ? 41.060 10.539 22.028 1.00 71.25 537 ASP A C 1
ATOM 4210 O O . ASP A 1 537 ? 41.763 10.452 21.029 1.00 71.25 537 ASP A O 1
ATOM 4214 N N . THR A 1 538 ? 40.800 9.465 22.782 1.00 71.94 538 THR A N 1
ATOM 4215 C CA . THR A 1 538 ? 41.381 8.131 22.561 1.00 71.94 538 THR A CA 1
ATOM 4216 C C . THR A 1 538 ? 40.879 7.422 21.301 1.00 71.94 538 THR A C 1
ATOM 4218 O O . THR A 1 538 ? 41.533 6.495 20.830 1.00 71.94 538 THR A O 1
ATOM 4221 N N . ASP A 1 539 ? 39.733 7.839 20.756 1.00 66.94 539 ASP A N 1
ATOM 4222 C CA . ASP A 1 539 ? 39.079 7.220 19.593 1.00 66.94 539 ASP A CA 1
ATOM 4223 C C . ASP A 1 539 ? 39.265 8.017 18.290 1.00 66.94 539 ASP A C 1
ATOM 4225 O O . ASP A 1 539 ? 38.587 7.753 17.294 1.00 66.94 539 ASP A O 1
ATOM 4229 N N . SER A 1 540 ? 40.156 9.011 18.306 1.00 76.94 540 SER A N 1
ATOM 4230 C CA . SER A 1 540 ? 40.394 9.931 17.198 1.00 76.94 540 SER A CA 1
ATOM 4231 C C . SER A 1 540 ? 41.811 9.735 16.658 1.00 76.94 540 SER A C 1
ATOM 4233 O O . SER A 1 540 ? 42.786 9.960 17.372 1.00 76.94 540 SER A O 1
ATOM 4235 N N . LYS A 1 541 ? 41.946 9.319 15.398 1.00 80.31 541 LYS A N 1
ATOM 4236 C CA . LYS A 1 541 ? 43.249 9.100 14.742 1.00 80.31 541 LYS A CA 1
ATOM 4237 C C . LYS A 1 541 ? 43.346 9.906 13.457 1.00 80.31 541 LYS A C 1
ATOM 4239 O O . LYS A 1 541 ? 42.340 10.392 12.941 1.00 80.31 541 LYS A O 1
ATOM 4244 N N . THR A 1 542 ? 44.556 10.111 12.945 1.00 82.38 542 THR A N 1
ATOM 4245 C CA . THR A 1 542 ? 44.703 10.893 11.711 1.00 82.38 542 THR A CA 1
ATOM 4246 C C . THR A 1 542 ? 44.039 10.169 10.541 1.00 82.38 542 THR A C 1
ATOM 4248 O O . THR A 1 542 ? 44.023 8.940 10.479 1.00 82.38 542 THR A O 1
ATOM 4251 N N . LEU A 1 543 ? 43.489 10.922 9.588 1.00 77.75 543 LEU A N 1
ATOM 4252 C CA . LEU A 1 543 ? 42.836 10.350 8.411 1.00 77.75 543 LEU A CA 1
ATOM 4253 C C . LEU A 1 543 ? 43.794 9.448 7.615 1.00 77.75 543 LEU A C 1
ATOM 4255 O O . LEU A 1 543 ? 43.371 8.435 7.069 1.00 77.75 543 LEU A O 1
ATOM 4259 N N . GLN A 1 544 ? 45.084 9.788 7.590 1.00 79.00 544 GLN A N 1
ATOM 4260 C CA . GLN A 1 544 ? 46.115 8.981 6.940 1.00 79.00 544 GLN A CA 1
ATOM 4261 C C . GLN A 1 544 ? 46.289 7.601 7.599 1.00 79.00 544 GLN A C 1
ATOM 4263 O O . GLN A 1 544 ? 46.602 6.634 6.909 1.00 79.00 544 GLN A O 1
ATOM 4268 N N . GLU A 1 545 ? 46.092 7.509 8.916 1.00 81.00 545 GLU A N 1
ATOM 4269 C CA . GLU A 1 545 ? 46.206 6.264 9.683 1.00 81.00 545 GLU A CA 1
ATOM 4270 C C . GLU A 1 545 ? 44.919 5.431 9.632 1.00 81.00 545 GLU A C 1
ATOM 4272 O O . GLU A 1 545 ? 44.996 4.210 9.523 1.00 81.00 545 GLU A O 1
ATOM 4277 N N . GLU A 1 546 ? 43.747 6.068 9.697 1.00 81.31 546 GLU A N 1
ATOM 4278 C CA . GLU A 1 546 ? 42.451 5.366 9.723 1.00 81.31 546 GLU A CA 1
ATOM 4279 C C . GLU A 1 546 ? 41.937 4.992 8.338 1.00 81.31 546 GLU A C 1
ATOM 4281 O O . GLU A 1 546 ? 41.383 3.912 8.136 1.00 81.31 546 GLU A O 1
ATOM 4286 N N . ASN A 1 547 ? 42.102 5.884 7.363 1.00 75.19 547 ASN A N 1
ATOM 4287 C CA . ASN A 1 547 ? 41.570 5.685 6.026 1.00 75.19 547 ASN A CA 1
ATOM 4288 C C . ASN A 1 547 ? 42.520 6.258 4.962 1.00 75.19 547 ASN A C 1
ATOM 4290 O O . ASN A 1 547 ? 42.222 7.281 4.334 1.00 75.19 547 ASN A O 1
ATOM 4294 N N . PRO A 1 548 ? 43.659 5.583 4.712 1.00 78.44 548 PRO A N 1
ATOM 4295 C CA . PRO A 1 548 ? 44.661 6.041 3.750 1.00 78.44 548 PRO A CA 1
ATOM 4296 C C . PRO A 1 548 ? 44.117 6.139 2.318 1.00 78.44 548 PRO A C 1
ATOM 4298 O O . PRO A 1 548 ? 44.605 6.947 1.532 1.00 78.44 548 PRO A O 1
ATOM 4301 N N . VAL A 1 549 ? 43.087 5.355 1.975 1.00 75.19 549 VAL A N 1
ATOM 4302 C CA . VAL A 1 549 ? 42.426 5.403 0.659 1.00 75.19 549 VAL A CA 1
ATOM 4303 C C . VAL A 1 549 ? 41.619 6.691 0.505 1.00 75.19 549 VAL A C 1
ATOM 4305 O O . VAL A 1 549 ? 41.715 7.357 -0.524 1.00 75.19 549 VAL A O 1
ATOM 4308 N N . LEU A 1 550 ? 40.854 7.073 1.532 1.00 73.19 550 LEU A N 1
ATOM 4309 C CA . LEU A 1 550 ? 40.135 8.346 1.550 1.00 73.19 550 LEU A CA 1
ATOM 4310 C C . LEU A 1 550 ? 41.110 9.530 1.594 1.00 73.19 550 LEU A C 1
ATOM 4312 O O . LEU A 1 550 ? 40.897 10.513 0.889 1.00 73.19 550 LEU A O 1
ATOM 4316 N N . ALA A 1 551 ? 42.202 9.421 2.356 1.00 72.44 551 ALA A N 1
ATOM 4317 C CA . ALA A 1 551 ? 43.259 10.430 2.383 1.00 72.44 551 ALA A CA 1
ATOM 4318 C C . ALA A 1 551 ? 43.868 10.661 0.985 1.00 72.44 551 ALA A C 1
ATOM 4320 O O . ALA A 1 551 ? 43.956 11.805 0.531 1.00 72.44 551 ALA A O 1
ATOM 4321 N N . ASP A 1 552 ? 44.216 9.584 0.267 1.00 76.25 552 ASP A N 1
ATOM 4322 C CA . ASP A 1 552 ? 44.739 9.651 -1.105 1.00 76.25 552 ASP A CA 1
ATOM 4323 C C . ASP A 1 552 ? 43.700 10.238 -2.075 1.00 76.25 552 ASP A C 1
ATOM 4325 O O . ASP A 1 552 ? 44.021 11.156 -2.833 1.00 76.25 552 ASP A O 1
ATOM 4329 N N . ALA A 1 553 ? 42.436 9.811 -1.988 1.00 73.12 553 ALA A N 1
ATOM 4330 C CA . ALA A 1 553 ? 41.356 10.335 -2.822 1.00 73.12 553 ALA A CA 1
ATOM 4331 C C . ALA A 1 553 ? 41.153 11.850 -2.638 1.00 73.12 553 ALA A C 1
ATOM 4333 O O . ALA A 1 553 ? 41.053 12.578 -3.626 1.00 73.12 553 ALA A O 1
ATOM 4334 N N . ILE A 1 554 ? 41.154 12.343 -1.392 1.00 69.56 554 ILE A N 1
ATOM 4335 C CA . ILE A 1 554 ? 41.039 13.779 -1.095 1.00 69.56 554 ILE A CA 1
ATOM 4336 C C . ILE A 1 554 ? 42.282 14.535 -1.587 1.00 69.56 554 ILE A C 1
ATOM 4338 O O . ILE A 1 554 ? 42.160 15.624 -2.149 1.00 69.56 554 ILE A O 1
ATOM 4342 N N . SER A 1 555 ? 43.479 13.960 -1.440 1.00 68.25 555 SER A N 1
ATOM 4343 C CA . SER A 1 555 ? 44.734 14.597 -1.866 1.00 68.25 555 SER A CA 1
ATOM 4344 C C . SER A 1 555 ? 44.818 14.845 -3.382 1.00 68.25 555 SER A C 1
ATOM 4346 O O . SER A 1 555 ? 45.485 15.787 -3.819 1.00 68.25 555 SER A O 1
ATOM 4348 N N . ARG A 1 556 ? 44.100 14.049 -4.186 1.00 73.94 556 ARG A N 1
ATOM 4349 C CA . ARG A 1 556 ? 44.049 14.149 -5.656 1.00 73.94 556 ARG A CA 1
ATOM 4350 C C . ARG A 1 556 ? 42.962 15.089 -6.175 1.00 73.94 556 ARG A C 1
ATOM 4352 O O . ARG A 1 556 ? 42.895 15.320 -7.381 1.00 73.94 556 ARG A O 1
ATOM 4359 N N . VAL A 1 557 ? 42.123 15.646 -5.299 1.00 71.88 557 VAL A N 1
ATOM 4360 C CA . VAL A 1 557 ? 41.096 16.617 -5.695 1.00 71.88 557 VAL A CA 1
ATOM 4361 C C . VAL A 1 557 ? 41.768 17.849 -6.292 1.00 71.88 557 VAL A C 1
ATOM 4363 O O . VAL A 1 557 ? 42.671 18.431 -5.691 1.00 71.88 557 VAL A O 1
ATOM 4366 N N . THR A 1 558 ? 41.326 18.259 -7.479 1.00 74.12 558 THR A N 1
ATOM 4367 C CA . THR A 1 558 ? 41.806 19.486 -8.115 1.00 74.12 558 THR A CA 1
ATOM 4368 C C . THR A 1 558 ? 41.289 20.707 -7.360 1.00 74.12 558 THR A C 1
ATOM 4370 O O . THR A 1 558 ? 40.087 20.863 -7.147 1.00 74.12 558 THR A O 1
ATOM 4373 N N . VAL A 1 559 ? 42.197 21.596 -6.971 1.00 67.19 559 VAL A N 1
ATOM 4374 C CA . VAL A 1 559 ? 41.905 22.818 -6.225 1.00 67.19 559 VAL A CA 1
ATOM 4375 C C . VAL A 1 559 ? 42.576 24.026 -6.870 1.00 67.19 559 VAL A C 1
ATOM 4377 O O . VAL A 1 559 ? 43.639 23.933 -7.483 1.00 67.19 559 VAL A O 1
ATOM 4380 N N . HIS A 1 560 ? 41.966 25.192 -6.680 1.00 69.12 560 HIS A N 1
ATOM 4381 C CA . HIS A 1 560 ? 42.651 26.471 -6.853 1.00 69.12 560 HIS A CA 1
ATOM 4382 C C . HIS A 1 560 ? 43.448 26.808 -5.593 1.00 69.12 560 HIS A C 1
ATOM 4384 O O . HIS A 1 560 ? 42.982 26.528 -4.479 1.00 69.12 560 HIS A O 1
ATOM 4390 N N . PHE A 1 561 ? 44.609 27.450 -5.764 1.00 67.81 561 PHE A N 1
ATOM 4391 C CA . PHE A 1 561 ? 45.417 27.896 -4.629 1.00 67.81 561 PHE A CA 1
ATOM 4392 C C . PHE A 1 561 ? 44.642 28.877 -3.738 1.00 67.81 561 PHE A C 1
ATOM 4394 O O . PHE A 1 561 ? 43.774 29.612 -4.216 1.00 67.81 561 PHE A O 1
ATOM 4401 N N . LEU A 1 562 ? 44.969 28.924 -2.441 1.00 59.34 562 LEU A N 1
ATOM 4402 C CA . LEU A 1 562 ? 44.270 29.764 -1.455 1.00 59.34 562 LEU A CA 1
ATOM 4403 C C . LEU A 1 562 ? 44.188 31.242 -1.888 1.00 59.34 562 LEU A C 1
ATOM 4405 O O . LEU A 1 562 ? 43.180 31.902 -1.648 1.00 59.34 562 LEU A O 1
ATOM 4409 N N . TYR A 1 563 ? 45.205 31.738 -2.601 1.00 60.41 563 TYR A N 1
ATOM 4410 C CA . TYR A 1 563 ? 45.282 33.119 -3.094 1.00 60.41 563 TYR A CA 1
ATOM 4411 C C . TYR A 1 563 ? 44.732 33.316 -4.512 1.00 60.41 563 TYR A C 1
ATOM 4413 O O . TYR A 1 563 ? 45.072 34.297 -5.172 1.00 60.41 563 TYR A O 1
ATOM 4421 N N . HIS A 1 564 ? 43.876 32.415 -5.004 1.00 65.00 564 HIS A N 1
ATOM 4422 C CA . HIS A 1 564 ? 43.286 32.543 -6.338 1.00 65.00 564 HIS A CA 1
ATOM 4423 C C . HIS A 1 564 ? 42.527 33.863 -6.525 1.00 65.00 564 HIS A C 1
ATOM 4425 O O . HIS A 1 564 ? 42.715 34.565 -7.517 1.00 65.00 564 HIS A O 1
ATOM 4431 N N . LYS A 1 565 ? 41.764 34.275 -5.505 1.00 55.28 565 LYS A N 1
ATOM 4432 C CA . LYS A 1 565 ? 41.070 35.573 -5.489 1.00 55.28 565 LYS A CA 1
ATOM 4433 C C . LYS A 1 565 ? 42.018 36.778 -5.419 1.00 55.28 565 LYS A C 1
ATOM 4435 O O . LYS A 1 565 ? 41.606 37.878 -5.765 1.00 55.28 565 LYS A O 1
ATOM 4440 N N . SER A 1 566 ? 43.269 36.568 -5.014 1.00 56.44 566 SER A N 1
ATOM 4441 C CA . SER A 1 566 ? 44.325 37.587 -4.986 1.00 56.44 566 SER A CA 1
ATOM 4442 C C . SER A 1 566 ? 45.196 37.571 -6.252 1.00 56.44 566 SER A C 1
ATOM 4444 O O . SER A 1 566 ? 46.258 38.186 -6.264 1.00 56.44 566 SER A O 1
ATOM 4446 N N . GLY A 1 567 ? 44.768 36.873 -7.314 1.00 59.31 567 GLY A N 1
ATOM 4447 C CA . GLY A 1 567 ? 45.431 36.868 -8.623 1.00 59.31 567 GLY A CA 1
ATOM 4448 C C . GLY A 1 567 ? 46.295 35.640 -8.915 1.00 59.31 567 GLY A C 1
ATOM 4449 O O . GLY A 1 567 ? 46.889 35.561 -9.989 1.00 59.31 567 GLY A O 1
ATOM 4450 N N . CYS A 1 568 ? 46.360 34.658 -8.010 1.00 65.50 568 CYS A N 1
ATOM 4451 C CA . CYS A 1 568 ? 47.033 33.396 -8.303 1.00 65.50 568 CYS A CA 1
ATOM 4452 C C . CYS A 1 568 ? 46.215 32.571 -9.309 1.00 65.50 568 CYS A C 1
ATOM 4454 O O . CYS A 1 568 ? 45.067 32.213 -9.058 1.00 65.50 568 CYS A O 1
ATOM 4456 N N . THR A 1 569 ? 46.800 32.247 -10.458 1.00 77.06 569 THR A N 1
ATOM 4457 C CA . THR A 1 569 ? 46.142 31.436 -11.496 1.00 77.06 569 THR A CA 1
ATOM 4458 C C . THR A 1 569 ? 46.434 29.943 -11.362 1.00 77.06 569 THR A C 1
ATOM 4460 O O . THR A 1 569 ? 45.975 29.155 -12.184 1.00 77.06 569 THR A O 1
ATOM 4463 N N . TRP A 1 570 ? 47.187 29.536 -10.335 1.00 77.50 570 TRP A N 1
ATOM 4464 C CA . TRP A 1 570 ? 47.566 28.144 -10.147 1.00 77.50 570 TRP A CA 1
ATOM 4465 C C . TRP A 1 570 ? 46.360 27.267 -9.798 1.00 77.50 570 TRP A C 1
ATOM 4467 O O . TRP A 1 570 ? 45.554 27.582 -8.911 1.00 77.50 570 TRP A O 1
ATOM 4477 N N . GLN A 1 571 ? 46.285 26.135 -10.491 1.00 81.00 571 GLN A N 1
ATOM 4478 C CA . GLN A 1 571 ? 45.323 25.064 -10.291 1.00 81.00 571 GLN A CA 1
ATOM 4479 C C . GLN A 1 571 ? 46.070 23.735 -10.421 1.00 81.00 571 GLN A C 1
ATOM 4481 O O . GLN A 1 571 ? 46.851 23.546 -11.352 1.00 81.00 571 GLN A O 1
ATOM 4486 N N . GLY A 1 572 ? 45.834 22.829 -9.484 1.00 77.88 572 GLY A N 1
ATOM 4487 C CA . GLY A 1 572 ? 46.491 21.527 -9.422 1.00 77.88 572 GLY A CA 1
ATOM 4488 C C . GLY A 1 572 ? 45.818 20.654 -8.377 1.00 77.88 572 GLY A C 1
ATOM 4489 O O . GLY A 1 572 ? 44.776 21.023 -7.837 1.00 77.88 572 GLY A O 1
ATOM 4490 N N . THR A 1 573 ? 46.372 19.487 -8.085 1.00 79.44 573 THR A N 1
ATOM 4491 C CA . THR A 1 573 ? 45.841 18.644 -7.004 1.00 79.44 573 THR A CA 1
ATOM 4492 C C . THR A 1 573 ? 46.085 19.284 -5.635 1.00 79.44 573 THR A C 1
ATOM 4494 O O . THR A 1 573 ? 47.009 20.082 -5.452 1.00 79.44 573 THR A O 1
ATOM 4497 N N . LEU A 1 574 ? 45.267 18.939 -4.638 1.00 72.12 574 LEU A N 1
ATOM 4498 C CA . LEU A 1 574 ? 45.446 19.413 -3.265 1.00 72.12 574 LEU A CA 1
ATOM 4499 C C . LEU A 1 574 ? 46.848 19.082 -2.727 1.00 72.12 574 LEU A C 1
ATOM 4501 O O . LEU A 1 574 ? 47.454 19.921 -2.060 1.00 72.12 574 LEU A O 1
ATOM 4505 N N . LEU A 1 575 ? 47.396 17.920 -3.091 1.00 73.12 575 LEU A N 1
ATOM 4506 C CA . LEU A 1 575 ? 48.767 17.517 -2.777 1.00 73.12 575 LEU A CA 1
ATOM 4507 C C . LEU A 1 575 ? 49.820 18.483 -3.356 1.00 73.12 575 LEU A C 1
ATOM 4509 O O . LEU A 1 575 ? 50.740 18.903 -2.654 1.00 73.12 575 LEU A O 1
ATOM 4513 N N . GLU A 1 576 ? 49.672 18.886 -4.619 1.00 74.38 576 GLU A N 1
ATOM 4514 C CA . GLU A 1 576 ? 50.607 19.793 -5.302 1.00 74.38 576 GLU A CA 1
ATOM 4515 C C . GLU A 1 576 ? 50.503 21.243 -4.799 1.00 74.38 576 GLU A C 1
ATOM 4517 O O . GLU A 1 576 ? 51.445 22.026 -4.950 1.00 74.38 576 GLU A O 1
ATOM 4522 N N . SER A 1 577 ? 49.390 21.606 -4.149 1.00 69.75 577 SER A N 1
ATOM 4523 C CA . SER A 1 577 ? 49.157 22.970 -3.648 1.00 69.75 577 SER A CA 1
ATOM 4524 C C . SER A 1 577 ? 50.150 23.381 -2.557 1.00 69.75 577 SER A C 1
ATOM 4526 O O . SER A 1 577 ? 50.529 24.551 -2.475 1.00 69.75 577 SER A O 1
ATOM 4528 N N . ILE A 1 578 ? 50.642 22.415 -1.772 1.00 64.56 578 ILE A N 1
ATOM 4529 C CA . ILE A 1 578 ? 51.649 22.632 -0.726 1.00 64.56 578 ILE A CA 1
ATOM 4530 C C . ILE A 1 578 ? 52.999 22.992 -1.360 1.00 64.56 578 ILE A C 1
ATOM 4532 O O . ILE A 1 578 ? 53.658 23.947 -0.945 1.00 64.56 578 ILE A O 1
ATOM 4536 N N . ALA A 1 579 ? 53.387 22.271 -2.416 1.00 69.12 579 ALA A N 1
ATOM 4537 C CA . ALA A 1 579 ? 54.612 22.549 -3.161 1.00 69.12 579 ALA A CA 1
ATOM 4538 C C . ALA A 1 579 ? 54.545 23.914 -3.864 1.00 69.12 579 ALA A C 1
ATOM 4540 O O . ALA A 1 579 ? 55.518 24.668 -3.837 1.00 69.12 579 ALA A O 1
ATOM 4541 N N . HIS A 1 580 ? 53.383 24.269 -4.425 1.00 73.56 580 HIS A N 1
ATOM 4542 C CA . HIS A 1 580 ? 53.164 25.589 -5.015 1.00 73.56 580 HIS A CA 1
ATOM 4543 C C . HIS A 1 580 ? 53.284 26.718 -3.977 1.00 73.56 580 HIS A C 1
ATOM 4545 O O . HIS A 1 580 ? 53.946 27.725 -4.234 1.00 73.56 580 HIS A O 1
ATOM 4551 N N . GLY A 1 581 ? 52.717 26.537 -2.779 1.00 64.56 581 GLY A N 1
ATOM 4552 C CA . GLY A 1 581 ? 52.757 27.538 -1.710 1.00 64.56 581 GLY A CA 1
ATOM 4553 C C . GLY A 1 581 ? 54.155 27.848 -1.174 1.00 64.56 581 GLY A C 1
ATOM 4554 O O . GLY A 1 581 ? 54.431 29.003 -0.852 1.00 64.56 581 GLY A O 1
ATOM 4555 N N . ASN A 1 582 ? 55.061 26.868 -1.162 1.00 62.91 582 ASN A N 1
ATOM 4556 C CA . ASN A 1 582 ? 56.450 27.064 -0.732 1.00 62.91 582 ASN A CA 1
ATOM 4557 C C . ASN A 1 582 ? 57.288 27.908 -1.715 1.00 62.91 582 ASN A C 1
ATOM 4559 O O . ASN A 1 582 ? 58.326 28.439 -1.326 1.00 62.91 582 ASN A O 1
ATOM 4563 N N . GLY A 1 583 ? 56.847 28.055 -2.972 1.00 57.91 583 GLY A N 1
ATOM 4564 C CA . GLY A 1 583 ? 57.546 28.815 -4.018 1.00 57.91 583 GLY A CA 1
ATOM 4565 C C . GLY A 1 583 ? 56.855 30.110 -4.466 1.00 57.91 583 GLY A C 1
ATOM 4566 O O . GLY A 1 583 ? 57.404 30.833 -5.298 1.00 57.91 583 GLY A O 1
ATOM 4567 N N . TYR A 1 584 ? 55.657 30.425 -3.959 1.00 60.53 584 TYR A N 1
ATOM 4568 C CA . TYR A 1 584 ? 54.844 31.529 -4.480 1.00 60.53 584 TYR A CA 1
ATOM 4569 C C . TYR A 1 584 ? 55.185 32.880 -3.820 1.00 60.53 584 TYR A C 1
ATOM 4571 O O . TYR A 1 584 ? 54.882 33.127 -2.652 1.00 60.53 584 TYR A O 1
ATOM 4579 N N . GLN A 1 585 ? 55.777 33.802 -4.591 1.00 56.53 585 GLN A N 1
ATOM 4580 C CA . GLN A 1 585 ? 56.287 35.110 -4.131 1.00 56.53 585 GLN A CA 1
ATOM 4581 C C . GLN A 1 585 ? 55.229 36.120 -3.618 1.00 56.53 585 GLN A C 1
ATOM 4583 O O . GLN A 1 585 ? 55.587 37.209 -3.179 1.00 56.53 585 GLN A O 1
ATOM 4588 N N . TYR A 1 586 ? 53.937 35.781 -3.598 1.00 55.03 586 TYR A N 1
ATOM 4589 C CA . TYR A 1 586 ? 52.852 36.675 -3.145 1.00 55.03 586 TYR A CA 1
ATOM 4590 C C . TYR A 1 586 ? 52.591 36.668 -1.634 1.00 55.03 586 TYR A C 1
ATOM 4592 O O . TYR A 1 586 ? 51.858 37.523 -1.139 1.00 55.03 586 TYR A O 1
ATOM 4600 N N . GLY A 1 587 ? 53.194 35.751 -0.867 1.00 55.22 587 GLY A N 1
ATOM 4601 C CA . GLY A 1 587 ? 53.077 35.758 0.600 1.00 55.22 587 GLY A CA 1
ATOM 4602 C C . GLY A 1 587 ? 53.585 37.056 1.251 1.00 55.22 587 GLY A C 1
ATOM 4603 O O . GLY A 1 587 ? 53.201 37.361 2.381 1.00 55.22 587 GLY A O 1
ATOM 4604 N N . SER A 1 588 ? 54.402 37.825 0.520 1.00 57.31 588 SER A N 1
ATOM 4605 C CA . SER A 1 588 ? 54.987 39.114 0.908 1.00 57.31 588 SER A CA 1
ATOM 4606 C C . SER A 1 588 ? 54.188 40.333 0.423 1.00 57.31 588 SER A C 1
ATOM 4608 O O . SER A 1 588 ? 54.589 41.462 0.697 1.00 57.31 588 SER A O 1
ATOM 4610 N N . SER A 1 589 ? 53.078 40.136 -0.297 1.00 63.00 589 SER A N 1
ATOM 4611 C CA . SER A 1 589 ? 52.262 41.241 -0.807 1.00 63.00 589 SER A CA 1
ATOM 4612 C C . SER A 1 589 ? 51.543 41.953 0.346 1.00 63.00 589 SER A C 1
ATOM 4614 O O . SER A 1 589 ? 50.857 41.282 1.133 1.00 63.00 589 SER A O 1
ATOM 4616 N N . PRO A 1 590 ? 51.679 43.288 0.467 1.00 65.88 590 PRO A N 1
ATOM 4617 C CA . PRO A 1 590 ? 51.101 44.036 1.571 1.00 65.88 590 PRO A CA 1
ATOM 4618 C C . PRO A 1 590 ? 49.571 44.061 1.499 1.00 65.88 590 PRO A C 1
ATOM 4620 O O . PRO A 1 590 ? 48.985 44.215 0.431 1.00 65.88 590 PRO A O 1
ATOM 4623 N N . VAL A 1 591 ? 48.933 43.936 2.657 1.00 70.06 591 VAL A N 1
ATOM 4624 C CA . VAL A 1 591 ? 47.493 44.071 2.887 1.00 70.06 591 VAL A CA 1
ATOM 4625 C C . VAL A 1 591 ? 47.256 44.891 4.133 1.00 70.06 591 VAL A C 1
ATOM 4627 O O . VAL A 1 591 ? 47.974 44.771 5.121 1.00 70.06 591 VAL A O 1
ATOM 4630 N N . VAL A 1 592 ? 46.228 45.726 4.091 1.00 74.25 592 VAL A N 1
ATOM 4631 C CA . VAL A 1 592 ? 45.840 46.556 5.225 1.00 74.25 592 VAL A CA 1
ATOM 4632 C C . VAL A 1 592 ? 44.696 45.867 5.951 1.00 74.25 592 VAL A C 1
ATOM 4634 O O . VAL A 1 592 ? 43.670 45.554 5.346 1.00 74.25 592 VAL A O 1
ATOM 4637 N N . CYS A 1 593 ? 44.869 45.622 7.248 1.00 74.19 593 CYS A N 1
ATOM 4638 C CA . CYS A 1 593 ? 43.795 45.108 8.083 1.00 74.19 593 CYS A CA 1
ATOM 4639 C C . CYS A 1 593 ? 42.655 46.132 8.128 1.00 74.19 593 CYS A C 1
ATOM 4641 O O . CYS A 1 593 ? 42.828 47.250 8.607 1.00 74.19 593 CYS A O 1
ATOM 4643 N N . ASN A 1 594 ? 41.471 45.746 7.663 1.00 69.62 594 ASN A N 1
ATOM 4644 C CA . ASN A 1 594 ? 40.282 46.599 7.661 1.00 69.62 594 ASN A CA 1
ATOM 4645 C C . ASN A 1 594 ? 39.739 46.910 9.070 1.00 69.62 594 ASN A C 1
ATOM 4647 O O . ASN A 1 594 ? 38.888 47.784 9.203 1.00 69.62 594 ASN A O 1
ATOM 4651 N N . ARG A 1 595 ? 40.221 46.217 10.112 1.00 71.81 595 ARG A N 1
ATOM 4652 C CA . ARG A 1 595 ? 39.838 46.462 11.512 1.00 71.81 595 ARG A CA 1
ATOM 4653 C C . ARG A 1 595 ? 40.755 47.453 12.228 1.00 71.81 595 ARG A C 1
ATOM 4655 O O . ARG A 1 595 ? 40.253 48.324 12.927 1.00 71.81 595 ARG A O 1
ATOM 4662 N N . CYS A 1 596 ? 42.076 47.331 12.077 1.00 81.31 596 CYS A N 1
ATOM 4663 C CA . CYS A 1 596 ? 43.043 48.160 12.815 1.00 81.31 596 CYS A CA 1
ATOM 4664 C C . CYS A 1 596 ? 43.922 49.060 11.932 1.00 81.31 596 CYS A C 1
ATOM 4666 O O . CYS A 1 596 ? 44.742 49.812 12.451 1.00 81.31 596 CYS A O 1
ATOM 4668 N N . GLY A 1 597 ? 43.799 48.971 10.606 1.00 78.00 597 GLY A N 1
ATOM 4669 C CA . GLY A 1 597 ? 44.573 49.774 9.656 1.00 78.00 597 GLY A CA 1
ATOM 4670 C C . GLY A 1 597 ? 46.052 49.393 9.543 1.00 78.00 597 GLY A C 1
ATOM 4671 O O . GLY A 1 597 ? 46.782 50.028 8.788 1.00 78.00 597 GLY A O 1
ATOM 4672 N N . THR A 1 598 ? 46.525 48.368 10.263 1.00 81.94 598 THR A N 1
ATOM 4673 C CA . THR A 1 598 ? 47.921 47.920 10.174 1.00 81.94 598 THR A CA 1
ATOM 4674 C C . THR A 1 598 ? 48.182 47.239 8.833 1.00 81.94 598 THR A C 1
ATOM 4676 O O . THR A 1 598 ? 47.449 46.333 8.431 1.00 81.94 598 THR A O 1
ATOM 4679 N N . GLN A 1 599 ? 49.247 47.664 8.154 1.00 79.25 599 GLN A N 1
ATOM 4680 C CA . GLN A 1 599 ? 49.739 47.008 6.951 1.00 79.25 599 GLN A CA 1
ATOM 4681 C C . GLN A 1 599 ? 50.567 45.781 7.347 1.00 79.25 599 GLN A C 1
ATOM 4683 O O . GLN A 1 599 ? 51.620 45.898 7.969 1.00 79.25 599 GLN A O 1
ATOM 4688 N N . ILE A 1 600 ? 50.073 44.605 6.987 1.00 83.00 600 ILE A N 1
ATOM 4689 C CA . ILE A 1 600 ? 50.724 43.305 7.171 1.00 83.00 600 ILE A CA 1
ATOM 4690 C C . ILE A 1 600 ? 50.974 42.681 5.799 1.00 83.00 600 ILE A C 1
ATOM 4692 O O . ILE A 1 600 ? 50.527 43.208 4.783 1.00 83.00 600 ILE A O 1
ATOM 4696 N N . VAL A 1 601 ? 51.684 41.561 5.726 1.00 74.38 601 VAL A N 1
ATOM 4697 C CA . VAL A 1 601 ? 51.764 40.788 4.474 1.00 74.38 601 VAL A CA 1
ATOM 4698 C C . VAL A 1 601 ? 50.744 39.651 4.474 1.00 74.38 601 VAL A C 1
ATOM 4700 O O . VAL A 1 601 ? 50.359 39.173 5.538 1.00 74.38 601 VAL A O 1
ATOM 4703 N N . HIS A 1 602 ? 50.301 39.196 3.298 1.00 64.38 602 HIS A N 1
ATOM 4704 C CA . HIS A 1 602 ? 49.240 38.180 3.163 1.00 64.38 602 HIS A CA 1
ATOM 4705 C C . HIS A 1 602 ? 49.440 36.938 4.052 1.00 64.38 602 HIS A C 1
ATOM 4707 O O . HIS A 1 602 ? 48.479 36.447 4.639 1.00 64.38 602 HIS A O 1
ATOM 4713 N N . ARG A 1 603 ? 50.682 36.460 4.224 1.00 64.00 603 ARG A N 1
ATOM 4714 C CA . ARG A 1 603 ? 50.981 35.298 5.088 1.00 64.00 603 ARG A CA 1
ATOM 4715 C C . ARG A 1 603 ? 50.742 35.539 6.586 1.00 64.00 603 ARG A C 1
ATOM 4717 O O . ARG A 1 603 ? 50.590 34.586 7.335 1.00 64.00 603 ARG A O 1
ATOM 4724 N N . GLN A 1 604 ? 50.721 36.797 7.022 1.00 66.56 604 GLN A N 1
ATOM 4725 C CA . GLN A 1 604 ? 50.517 37.192 8.420 1.00 66.56 604 GLN A CA 1
ATOM 4726 C C . GLN A 1 604 ? 49.039 37.419 8.755 1.00 66.56 604 GLN A C 1
ATOM 4728 O O . GLN A 1 604 ? 48.715 37.635 9.916 1.00 66.56 604 GLN A O 1
ATOM 4733 N N . VAL A 1 605 ? 48.128 37.371 7.774 1.00 65.06 605 VAL A N 1
ATOM 4734 C CA . VAL A 1 605 ? 46.701 37.682 7.975 1.00 65.06 605 VAL A CA 1
ATOM 4735 C C . VAL A 1 605 ? 46.051 36.753 8.997 1.00 65.06 605 VAL A C 1
ATOM 4737 O O . VAL A 1 605 ? 45.294 37.216 9.844 1.00 65.06 605 VAL A O 1
ATOM 4740 N N . GLN A 1 606 ? 46.359 35.457 8.946 1.00 55.00 606 GLN A N 1
ATOM 4741 C CA . GLN A 1 606 ? 45.722 34.464 9.810 1.00 55.00 606 GLN A CA 1
ATOM 4742 C C . GLN A 1 606 ? 46.198 34.578 11.268 1.00 55.00 606 GLN A C 1
ATOM 4744 O O . GLN A 1 606 ? 45.383 34.516 12.181 1.00 55.00 606 GLN A O 1
ATOM 4749 N N . GLU A 1 607 ? 47.492 34.826 11.480 1.00 66.25 607 GLU A N 1
ATOM 4750 C CA . GLU A 1 607 ? 48.081 35.085 12.801 1.00 66.25 607 GLU A CA 1
ATOM 4751 C C . GLU A 1 607 ? 47.624 36.447 13.354 1.00 66.25 607 GLU A C 1
ATOM 4753 O O . GLU A 1 607 ? 47.239 36.568 14.513 1.00 66.25 607 GLU A O 1
ATOM 4758 N N . HIS A 1 608 ? 47.544 37.470 12.498 1.00 70.88 608 HIS A N 1
ATOM 4759 C CA . HIS A 1 608 ? 47.031 38.790 12.861 1.00 70.88 608 HIS A CA 1
ATOM 4760 C C . HIS A 1 608 ? 45.543 38.763 13.250 1.00 70.88 608 HIS A C 1
ATOM 4762 O O . HIS A 1 608 ? 45.141 39.472 14.172 1.00 70.88 608 HIS A O 1
ATOM 4768 N N . ALA A 1 609 ? 44.727 37.931 12.593 1.00 60.94 609 ALA A N 1
ATOM 4769 C CA . ALA A 1 609 ? 43.305 37.772 12.901 1.00 60.94 609 ALA A CA 1
ATOM 4770 C C . ALA A 1 609 ? 43.051 37.162 14.292 1.00 60.94 609 ALA A C 1
ATOM 4772 O O . ALA A 1 609 ? 42.024 37.457 14.903 1.00 60.94 609 ALA A O 1
ATOM 4773 N N . GLN A 1 610 ? 43.992 36.377 14.832 1.00 65.75 610 GLN A N 1
ATOM 4774 C CA . GLN A 1 610 ? 43.879 35.797 16.178 1.00 65.75 610 GLN A CA 1
ATOM 4775 C C . GLN A 1 610 ? 43.927 36.850 17.293 1.00 65.75 610 GLN A C 1
ATOM 4777 O O . GLN A 1 610 ? 43.442 36.592 18.391 1.00 65.75 610 GLN A O 1
ATOM 4782 N N . ASN A 1 611 ? 44.426 38.057 17.006 1.00 68.06 611 ASN A N 1
ATOM 4783 C CA . ASN A 1 611 ? 44.410 39.179 17.947 1.00 68.06 611 ASN A CA 1
ATOM 4784 C C . ASN A 1 611 ? 43.027 39.851 18.076 1.00 68.06 611 ASN A C 1
ATOM 4786 O O . ASN A 1 611 ? 42.865 40.747 18.901 1.00 68.06 611 ASN A O 1
ATOM 4790 N N . PHE A 1 612 ? 42.027 39.430 17.287 1.00 64.94 612 PHE A N 1
ATOM 4791 C CA . PHE A 1 612 ? 40.662 39.973 17.312 1.00 64.94 612 PHE A CA 1
ATOM 4792 C C . PHE A 1 612 ? 39.581 38.878 17.435 1.00 64.94 612 PHE A C 1
ATOM 4794 O O . PHE A 1 612 ? 38.712 38.779 16.560 1.00 64.94 612 PHE A O 1
ATOM 4801 N N . PRO A 1 613 ? 39.598 38.040 18.490 1.00 42.00 613 PRO A N 1
ATOM 4802 C CA . PRO A 1 613 ? 38.630 36.961 18.642 1.00 42.00 613 PRO A CA 1
ATOM 4803 C C . PRO A 1 613 ? 37.242 37.522 18.993 1.00 42.00 613 PRO A C 1
ATOM 4805 O O . PRO A 1 613 ? 37.063 38.154 20.030 1.00 42.00 613 PRO A O 1
ATOM 4808 N N . GLY A 1 614 ? 36.255 37.269 18.129 1.00 52.47 614 GLY A N 1
ATOM 4809 C CA . GLY A 1 614 ? 34.843 37.577 18.378 1.00 52.47 614 GLY A CA 1
ATOM 4810 C C . GLY A 1 614 ? 34.261 38.634 17.442 1.00 52.47 614 GLY A C 1
ATOM 4811 O O . GLY A 1 614 ? 34.365 39.836 17.686 1.00 52.47 614 GLY A O 1
ATOM 4812 N N . THR A 1 615 ? 33.640 38.178 16.355 1.00 35.59 615 THR A N 1
ATOM 4813 C CA . THR A 1 615 ? 32.421 38.746 15.742 1.00 35.59 615 THR A CA 1
ATOM 4814 C C . THR A 1 615 ? 31.940 37.806 14.659 1.00 35.59 615 THR A C 1
ATOM 4816 O O . THR A 1 615 ? 32.752 37.528 13.747 1.00 35.59 615 THR A O 1
#

Sequence (615 aa):
VGLRKLLDVLAAKGLALPQTTDWDGLSMAGVVSTAAHGSSLWGKGGGIHEYVVGLTIVVPATTHQRYAKLIHLTEKDEALKAARVSLGVLGAISQVTFAVEKLFKRSVTLKLIDDSDLEESFVKFAKLHEFGLIYWYPSFSGVLHSIQDRVPVDAPGNGKLSEIPFRPATVQSVVQNRAVEELNNAKINTSNLCTSAKMQIEQGVKAGNGYFNDGKNFTGFPVVGFNHLIQTSSGCQIDPRSEKPDTCPWEGKDLESNDTICIWDTQVKGNFFYHTSIAIPLSRIAEAIRDLKRIRDMDPSALCTLDSYLGVQLRYFKKSEDYLAHKEDSVVVEFIYFRHRELGVPRWNGHAIDEIEQMVLQKYGGVPHWGKNRVYTFEGAAKRTVNLEKFLEVKKQFDPEGYFSSEWSDGVLGIGKGVQIWRDGCALDGLCVCKEDRHCAPEKGFVCRAGASSDSGFSPSRSVSQNRLSDSESVTRRPDEVYRKDSLLKPFFLFCDLVYPNEAVQTRCTHLYCKPCLAYVLSTTRACPYDGYLITDTDSKTLQEENPVLADAISRVTVHFLYHKSGCTWQGTLLESIAHGNGYQYGSSPVVCNRCGTQIVHRQVQEHAQNFPGT

Radius of gyration: 29.61 Å; Cα contacts (8 Å, |Δi|>4): 1191; chai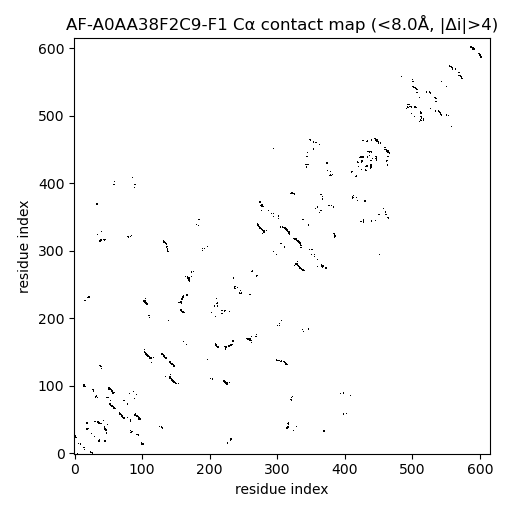ns: 1; bounding box: 83×82×69 Å

Solvent-accessible surface area (backbone atoms only — not comparable to full-atom values): 32990 Å² total; per-residue (Å²): 112,45,40,49,64,52,45,54,55,32,47,78,69,52,23,30,70,94,45,44,38,58,62,32,90,41,42,53,55,59,40,25,22,32,49,38,38,36,24,10,64,48,92,78,23,5,41,38,29,76,35,50,52,29,40,31,29,42,20,67,40,54,75,93,56,68,46,42,45,80,47,81,35,37,82,88,37,76,62,36,33,30,56,36,36,30,74,48,40,50,31,51,64,79,44,79,39,69,62,68,42,71,47,42,17,32,37,35,36,81,45,78,44,70,46,89,51,50,56,70,45,50,70,54,48,44,76,75,20,53,52,24,39,36,30,36,24,70,52,79,41,35,26,39,38,38,46,22,36,83,41,60,68,83,51,78,61,49,11,31,34,47,44,71,83,41,35,48,40,34,43,48,57,28,35,50,52,29,53,50,52,54,55,53,46,73,42,93,78,50,67,67,42,37,56,50,24,53,51,50,53,59,49,31,57,77,57,40,61,34,36,19,38,61,69,70,53,56,83,62,74,66,32,24,11,44,40,73,36,49,57,26,23,72,41,26,57,44,35,95,86,43,98,49,55,87,42,66,76,55,77,94,55,90,83,50,59,79,41,66,33,44,42,63,44,81,93,50,70,28,48,50,62,47,43,42,34,32,32,26,44,53,91,48,46,41,60,50,48,53,51,52,47,52,55,32,74,76,41,35,67,50,37,13,61,31,35,62,40,68,10,42,31,43,30,29,31,40,45,45,84,28,15,66,33,47,67,45,45,22,33,32,48,25,38,32,38,88,39,70,88,60,78,55,49,74,60,61,51,39,28,57,55,42,34,53,53,43,42,47,40,58,80,53,64,22,38,58,44,71,81,49,49,51,51,34,64,37,50,64,29,38,78,70,21,54,33,48,68,66,33,50,52,50,27,45,72,36,32,72,85,40,85,50,56,48,72,59,58,30,5,33,64,66,79,50,59,70,38,54,47,89,50,77,16,16,36,52,62,31,23,29,74,39,87,45,37,56,17,31,35,49,94,77,47,16,30,50,36,73,37,88,83,68,72,88,91,68,87,66,40,44,15,54,32,69,68,76,76,65,95,81,62,85,69,74,77,64,95,79,84,81,79,76,90,84,74,84,48,73,95,61,52,64,98,55,101,71,68,54,54,91,57,22,29,28,33,84,88,68,48,37,27,37,64,71,55,44,53,50,35,61,75,64,75,30,37,39,92,86,82,58,50,78,55,54,78,92,55,47,43,43,25,56,77,77,37,48,66,59,28,51,57,57,33,60,39,75,38,68,45,94,50,34,92,78,72,45,84,57,69,43,31,46,58,53,45,57,63,50,59,79,69,50,81,60,48,69,41,78,42,63,39,91,87,78,66,51,76,42,31,55,69,46,50,69,67,57,50,64,79,61,82,84,132

pLDDT: mean 84.01, std 17.1, range [20.92, 98.62]

Nearest PDB structures (foldseek):
  8qmy-assembly2_B  TM=6.846E-01  e=1.414E-16  synthetic construct
  8qnb-assembly1_A  TM=6.625E-01  e=3.822E-17  synthetic construct
  8qnc-assembly1_A  TM=6.724E-01  e=1.414E-16  synthetic construct
  8qnr-assembly1_A  TM=6.779E-01  e=1.990E-16  synthetic construct
  7sml-assembly1_A  TM=6.533E-01  e=6.570E-16  Myrciaria dubia

Organism: Taxus chinensis (NCBI:txid29808)

Mean predicted aligned error: 13.99 Å